Protein AF-E3KC42-F1 (afdb_monomer_lite)

Radius of gyration: 32.12 Å; chains: 1; bounding box: 74×84×85 Å

Organism: Puccinia graminis f. sp. tritici (strain CRL 75-36-700-3 / race SCCL) (NCBI:txid418459)

Foldseek 3Di:
DVVVVVVVVVVVVVVVVVVLLVVLCVVVVVVVPDPCCVVVVQDPVNSVVSSVVSSVVSCVVPVPPDPDDDDDDDDDDDDDDDDDDDDPPPPPPPPPPPPPPDQLVQQVVVCVQVLDCVQWDFDDDDPQWTWIAGNVQRQKIKIKHKDDFVQLFDPLLLLCLVVVDDLQVFQPQWPDKDDPDPQWIKTWGPADPPFHIWIFIKHKDKAKEDARPPPDPDPPDPPADGKTKMKIKMFGDDDPVDDGQFGFGIWTWIWTAPGPNDMIMIMTMDGPVRRPDDDPVVVCCCRRPRVVVSVVRSSVNSSPDDDDDDDPDDDDPPDDPPSHHHHSDDPVPPPDPDDDDDPPPVVVVVVVVVVVVVVVVVVVVVVVVVPPDDDDDDDDDDDDDDDDDDDPPPVVVVVVVVVVVVVVVVVVVVVVVVVD

pLDDT: mean 75.53, std 21.71, range [31.75, 98.38]

Sequence (420 aa):
MANNELVQHRQTSNRHLLFLLSLSLLPIYTFTRSRWIPRLGLDQIHLVLLQLIFTYFFSQRFSSKSASRSTNALEEDNILVEGEEEVEGKKKKKKIDTSECTTVGIAKSLRELVDRPSDWTNVFPTPGIEILRHRTISSLYAVRTEFEEDHSLTMEQLIRCIRESKQWEWDRMCECGEDLGDGVTWVRLKGFWPIKPKELVMRSCMFRLPGPDNGSRSVEDPSSKPPIRILAASSSTTHPLKKSTLEIKFAGYLIEQLSSSSGLRVTQIVDLSGFGALPTFVIKAIVCKFVPSSLRKLVGLAQRLPPLPPPTSPITEGSGPSWMPPLLMNESKIGGPSVGSKPSTESQRLKLEIDQLKKIINDLQNQKDKNKSPFLVRPAWIDKFNHLSLASVVGTSMAICLSFAIKKRLANRREKVRWM

Structure (mmCIF, N/CA/C/O backbone):
data_AF-E3KC42-F1
#
_entry.id   AF-E3KC42-F1
#
loop_
_atom_site.group_PDB
_atom_site.id
_atom_site.type_symbol
_atom_site.label_atom_id
_atom_site.label_alt_id
_atom_site.label_comp_id
_atom_site.label_asym_id
_atom_site.label_entity_id
_atom_site.label_seq_id
_atom_site.pdbx_PDB_ins_code
_atom_site.Cartn_x
_atom_site.Cartn_y
_atom_site.Cartn_z
_atom_site.occupancy
_atom_site.B_iso_or_equiv
_atom_site.auth_seq_id
_atom_site.auth_comp_id
_atom_site.auth_asym_id
_atom_site.auth_atom_id
_atom_site.pdbx_PDB_model_num
ATOM 1 N N . MET A 1 1 ? 39.813 -24.368 -47.435 1.00 54.53 1 MET A N 1
ATOM 2 C CA . MET A 1 1 ? 39.671 -23.668 -46.135 1.00 54.53 1 MET A CA 1
ATOM 3 C C . MET A 1 1 ? 38.243 -23.686 -45.568 1.00 54.53 1 MET A C 1
ATOM 5 O O . MET A 1 1 ? 38.122 -23.641 -44.355 1.00 54.53 1 MET A O 1
ATOM 9 N N . ALA A 1 2 ? 37.184 -23.878 -46.371 1.00 52.09 2 ALA A N 1
ATOM 10 C CA . ALA A 1 2 ? 35.789 -23.931 -45.894 1.00 52.09 2 ALA A CA 1
ATOM 11 C C . ALA A 1 2 ? 35.420 -25.132 -44.980 1.00 52.09 2 ALA A C 1
ATOM 13 O O . ALA A 1 2 ? 34.501 -25.034 -44.174 1.00 52.09 2 ALA A O 1
ATOM 14 N N . ASN A 1 3 ? 36.153 -26.253 -45.033 1.00 49.47 3 ASN A N 1
ATOM 15 C CA . ASN A 1 3 ? 35.838 -27.434 -44.207 1.00 49.47 3 ASN A CA 1
ATOM 16 C C . ASN A 1 3 ? 36.257 -27.309 -42.729 1.00 49.47 3 ASN A C 1
ATOM 18 O O . ASN A 1 3 ? 35.750 -28.057 -41.897 1.00 49.47 3 ASN A O 1
ATOM 22 N N . ASN A 1 4 ? 37.138 -26.364 -42.376 1.00 52.66 4 ASN A N 1
ATOM 23 C CA . ASN A 1 4 ? 37.584 -26.200 -40.986 1.00 52.66 4 ASN A CA 1
ATOM 24 C C . ASN A 1 4 ? 36.593 -25.391 -40.132 1.00 52.66 4 ASN A C 1
ATOM 26 O O . ASN A 1 4 ? 36.476 -25.645 -38.932 1.00 52.66 4 ASN A O 1
ATOM 30 N N . GLU A 1 5 ? 35.822 -24.481 -40.734 1.00 52.78 5 GLU A N 1
ATOM 31 C CA . GLU A 1 5 ? 34.826 -23.675 -40.011 1.00 52.78 5 GLU A CA 1
ATOM 32 C C . GLU A 1 5 ? 33.604 -24.507 -39.590 1.00 52.78 5 GLU A C 1
ATOM 34 O O . GLU A 1 5 ? 33.070 -24.349 -38.489 1.00 52.78 5 GLU A O 1
ATOM 39 N N . LEU A 1 6 ? 33.215 -25.482 -40.418 1.00 54.97 6 LEU A N 1
ATOM 40 C CA . LEU A 1 6 ? 32.070 -26.356 -40.150 1.00 54.97 6 LEU A CA 1
ATOM 41 C C . LEU A 1 6 ? 32.345 -27.337 -38.993 1.00 54.97 6 LEU A C 1
ATOM 43 O O . LEU A 1 6 ? 31.444 -27.676 -38.220 1.00 54.97 6 LEU A O 1
ATOM 47 N N . VAL A 1 7 ? 33.610 -27.737 -38.808 1.00 59.22 7 VAL A N 1
ATOM 48 C CA . VAL A 1 7 ? 34.046 -28.563 -37.669 1.00 59.22 7 VAL A CA 1
ATOM 49 C C . VAL A 1 7 ? 34.107 -27.740 -36.377 1.00 59.22 7 VAL A C 1
ATOM 51 O O . VAL A 1 7 ? 33.662 -28.217 -35.328 1.00 59.22 7 VAL A O 1
ATOM 54 N N . GLN A 1 8 ? 34.572 -26.487 -36.440 1.00 56.88 8 GLN A N 1
ATOM 55 C CA . GLN A 1 8 ? 34.608 -25.599 -35.272 1.00 56.88 8 GLN A CA 1
ATOM 56 C C . GLN A 1 8 ? 33.206 -25.273 -34.735 1.00 56.88 8 GLN A C 1
ATOM 58 O O . GLN A 1 8 ? 33.004 -25.289 -33.518 1.00 56.88 8 GLN A O 1
ATOM 63 N N . HIS A 1 9 ? 32.214 -25.067 -35.607 1.00 57.16 9 HIS A N 1
ATOM 64 C CA . HIS A 1 9 ? 30.846 -24.760 -35.174 1.00 57.16 9 HIS A CA 1
ATOM 65 C C . HIS A 1 9 ? 30.129 -25.960 -34.517 1.00 57.16 9 HIS A C 1
ATOM 67 O O . HIS A 1 9 ? 29.316 -25.789 -33.604 1.00 57.16 9 HIS A O 1
ATOM 73 N N . ARG A 1 10 ? 30.436 -27.204 -34.919 1.00 58.72 10 ARG A N 1
ATOM 74 C CA . ARG A 1 10 ? 29.903 -28.403 -34.237 1.00 58.72 10 ARG A CA 1
ATOM 75 C C . ARG A 1 10 ? 30.524 -28.613 -32.855 1.00 58.72 10 ARG A C 1
ATOM 77 O O . ARG A 1 10 ? 29.827 -29.022 -31.925 1.00 58.72 10 ARG A O 1
ATOM 84 N N . GLN A 1 11 ? 31.811 -28.305 -32.688 1.00 63.59 11 GLN A N 1
ATOM 85 C CA . GLN A 1 11 ? 32.493 -28.471 -31.400 1.00 63.59 11 GLN A CA 1
ATOM 86 C C . GLN A 1 11 ? 31.984 -27.513 -30.313 1.00 63.59 11 GLN A C 1
ATOM 88 O O . GLN A 1 11 ? 31.909 -27.906 -29.147 1.00 63.59 11 GLN A O 1
ATOM 93 N N . THR A 1 12 ? 31.605 -26.280 -30.657 1.00 67.69 12 THR A N 1
ATOM 94 C CA . THR A 1 12 ? 31.075 -25.308 -29.683 1.00 67.69 12 THR A CA 1
ATOM 95 C C . THR A 1 12 ? 29.662 -25.667 -29.218 1.00 67.69 12 THR A C 1
ATOM 97 O O . THR A 1 12 ? 29.374 -25.580 -28.024 1.00 67.69 12 THR A O 1
ATOM 100 N N . SER A 1 13 ? 28.810 -26.163 -30.121 1.00 71.31 13 SER A N 1
ATOM 101 C CA . SER A 1 13 ? 27.441 -26.593 -29.798 1.00 71.31 13 SER A CA 1
ATOM 102 C C . SER A 1 13 ? 27.414 -27.752 -28.787 1.00 71.31 13 SER A C 1
ATOM 104 O O . SER A 1 13 ? 26.717 -27.682 -27.771 1.00 71.31 13 SER A O 1
ATOM 106 N N . ASN A 1 14 ? 28.271 -28.761 -28.979 1.00 73.69 14 ASN A N 1
ATOM 107 C CA . ASN A 1 14 ? 28.354 -29.912 -28.072 1.00 73.69 14 ASN A CA 1
ATOM 108 C C . ASN A 1 14 ? 28.851 -29.529 -26.667 1.00 73.69 14 ASN A C 1
ATOM 110 O O . ASN A 1 14 ? 28.378 -30.077 -25.671 1.00 73.69 14 ASN A O 1
ATOM 114 N N . ARG A 1 15 ? 29.769 -28.558 -26.558 1.00 77.88 15 ARG A N 1
ATOM 115 C CA . ARG A 1 15 ? 30.265 -28.065 -25.260 1.00 77.88 15 ARG A CA 1
ATOM 116 C C . ARG A 1 15 ? 29.184 -27.329 -24.473 1.00 77.88 15 ARG A C 1
ATOM 118 O O . ARG A 1 15 ? 29.081 -27.525 -23.264 1.00 77.88 15 ARG A O 1
ATOM 125 N N . HIS A 1 16 ? 28.359 -26.527 -25.145 1.00 78.56 16 HIS A N 1
ATOM 126 C CA . HIS A 1 16 ? 27.231 -25.855 -24.501 1.00 78.56 16 HIS A CA 1
ATOM 127 C C . HIS A 1 16 ? 26.175 -26.847 -24.015 1.00 78.56 16 HIS A C 1
ATOM 129 O O . HIS A 1 16 ? 25.693 -26.711 -22.893 1.00 78.56 16 HIS A O 1
ATOM 135 N N . LEU A 1 17 ? 25.869 -27.877 -24.807 1.00 79.25 17 LEU A N 1
ATOM 136 C CA . LEU A 1 17 ? 24.913 -28.909 -24.412 1.00 79.25 17 LEU A CA 1
ATOM 137 C C . LEU A 1 17 ? 25.409 -29.708 -23.199 1.00 79.25 17 LEU A C 1
ATOM 139 O O . LEU A 1 17 ? 24.669 -29.861 -22.231 1.00 79.25 17 LEU A O 1
ATOM 143 N N . LEU A 1 18 ? 26.677 -30.135 -23.194 1.00 80.88 18 LEU A N 1
ATOM 144 C CA . LEU A 1 18 ? 27.281 -30.836 -22.053 1.00 80.88 18 LEU A CA 1
ATOM 145 C C . LEU A 1 18 ? 27.342 -29.966 -20.789 1.00 80.88 18 LEU A C 1
ATOM 147 O O . LEU A 1 18 ? 27.139 -30.469 -19.685 1.00 80.88 18 LEU A O 1
ATOM 151 N N . PHE A 1 19 ? 27.586 -28.663 -20.937 1.00 83.06 19 PHE A N 1
ATOM 152 C CA . PHE A 1 19 ? 27.577 -27.715 -19.823 1.00 83.06 19 PHE A CA 1
ATOM 153 C C . PHE A 1 19 ? 26.171 -27.499 -19.245 1.00 83.06 19 PHE A C 1
ATOM 155 O O . PHE A 1 19 ? 25.999 -27.458 -18.030 1.00 83.06 19 PHE A O 1
ATOM 162 N N . LEU A 1 20 ? 25.146 -27.400 -20.095 1.00 79.44 20 LEU A N 1
ATOM 163 C CA . LEU A 1 20 ? 23.755 -27.304 -19.645 1.00 79.44 20 LEU A CA 1
ATOM 164 C C . LEU A 1 20 ? 23.299 -28.598 -18.963 1.00 79.44 20 LEU A C 1
ATOM 166 O O . LEU A 1 20 ? 22.638 -28.547 -17.924 1.00 79.44 20 LEU A O 1
ATOM 170 N N . LEU A 1 21 ? 23.710 -29.748 -19.503 1.00 80.56 21 LEU A N 1
ATOM 171 C CA . LEU A 1 21 ? 23.429 -31.052 -18.917 1.00 80.56 21 LEU A CA 1
ATOM 172 C C . LEU A 1 21 ? 24.079 -31.180 -17.532 1.00 80.56 21 LEU A C 1
ATOM 174 O O . LEU A 1 21 ? 23.406 -31.555 -16.574 1.00 80.56 21 LEU A O 1
ATOM 178 N N . SER A 1 22 ? 25.349 -30.791 -17.381 1.00 82.25 22 SER A N 1
ATOM 179 C CA . SER A 1 22 ? 26.036 -30.847 -16.085 1.00 82.25 22 SER A CA 1
ATOM 180 C C . SER A 1 22 ? 25.446 -29.874 -15.059 1.00 82.25 22 SER A C 1
ATOM 182 O O . SER A 1 22 ? 25.292 -30.242 -13.893 1.00 82.25 22 SER A O 1
ATOM 184 N N . LEU A 1 23 ? 25.013 -28.678 -15.480 1.00 82.06 23 LEU A N 1
ATOM 185 C CA . LEU A 1 23 ? 24.302 -27.744 -14.600 1.00 82.06 23 LEU A CA 1
ATOM 186 C C . LEU A 1 23 ? 22.952 -28.297 -14.128 1.00 82.06 23 LEU A C 1
ATOM 188 O O . LEU A 1 23 ? 22.577 -28.086 -12.975 1.00 82.06 23 LEU A O 1
ATOM 192 N N . SER A 1 24 ? 22.233 -29.015 -14.996 1.00 81.88 24 SER A N 1
ATOM 193 C CA . SER A 1 24 ? 20.934 -29.616 -14.662 1.00 81.88 24 SER A CA 1
ATOM 194 C C . SER A 1 24 ? 21.036 -30.767 -13.651 1.00 81.88 24 SER A C 1
ATOM 196 O O . SER A 1 24 ? 20.085 -31.022 -12.914 1.00 81.88 24 SER A O 1
ATOM 198 N N . LEU A 1 25 ? 22.200 -31.424 -13.566 1.00 81.94 25 LEU A N 1
ATOM 199 C CA . LEU A 1 25 ? 22.469 -32.517 -12.627 1.00 81.94 25 LEU A CA 1
ATOM 200 C C . LEU A 1 25 ? 22.878 -32.022 -11.231 1.00 81.94 25 LEU A C 1
ATOM 202 O O . LEU A 1 25 ? 22.759 -32.768 -10.258 1.00 81.94 25 LEU A O 1
ATOM 206 N N . LEU A 1 26 ? 23.325 -30.767 -11.100 1.00 82.88 26 LEU A N 1
ATOM 207 C CA . LEU A 1 26 ? 23.787 -30.200 -9.829 1.00 82.88 26 LEU A CA 1
ATOM 208 C C . LEU A 1 26 ? 22.699 -30.215 -8.732 1.00 82.88 26 LEU A C 1
ATOM 210 O O . LEU A 1 26 ? 22.994 -30.685 -7.631 1.00 82.88 26 LEU A O 1
ATOM 214 N N . PRO A 1 27 ? 21.443 -29.785 -8.984 1.00 75.81 27 PRO A N 1
ATOM 215 C CA . PRO A 1 27 ? 20.382 -29.845 -7.982 1.00 75.81 27 PRO A CA 1
ATOM 216 C C . PRO A 1 27 ? 20.104 -31.284 -7.548 1.00 75.81 27 PRO A C 1
ATOM 218 O O . PRO A 1 27 ? 20.005 -31.558 -6.356 1.00 75.81 27 PRO A O 1
ATOM 221 N N . ILE A 1 28 ? 20.067 -32.222 -8.493 1.00 78.25 28 ILE A N 1
ATOM 222 C CA . ILE A 1 28 ? 19.804 -33.639 -8.217 1.00 78.25 28 ILE A CA 1
ATOM 223 C C . ILE A 1 28 ? 20.905 -34.211 -7.343 1.00 78.25 28 ILE A C 1
ATOM 225 O O . ILE A 1 28 ? 20.598 -34.816 -6.327 1.00 78.25 28 ILE A O 1
ATOM 229 N N . TYR A 1 29 ? 22.172 -33.949 -7.671 1.00 82.19 29 TYR A N 1
ATOM 230 C CA . TYR A 1 29 ? 23.306 -34.359 -6.848 1.00 82.19 29 TYR A CA 1
ATOM 231 C C . TYR A 1 29 ? 23.233 -33.769 -5.432 1.00 82.19 29 TYR A C 1
ATOM 233 O O . TYR A 1 29 ? 23.510 -34.454 -4.445 1.00 82.19 29 TYR A O 1
ATOM 241 N N . THR A 1 30 ? 22.817 -32.503 -5.301 1.00 79.75 30 THR A N 1
ATOM 242 C CA . THR A 1 30 ? 22.626 -31.897 -3.977 1.00 79.75 30 THR A CA 1
ATOM 243 C C . THR A 1 30 ? 21.464 -32.520 -3.211 1.00 79.75 30 THR A C 1
ATOM 245 O O . THR A 1 30 ? 21.584 -32.682 -2.001 1.00 79.75 30 THR A O 1
ATOM 248 N N . PHE A 1 31 ? 20.380 -32.919 -3.882 1.00 76.94 31 PHE A N 1
ATOM 249 C CA . PHE A 1 31 ? 19.245 -33.582 -3.247 1.00 76.94 31 PHE A CA 1
ATOM 250 C C . PHE A 1 31 ? 19.567 -35.031 -2.882 1.00 76.94 31 PHE A C 1
ATOM 252 O O . PHE A 1 31 ? 19.321 -35.410 -1.742 1.00 76.94 31 PHE A O 1
ATOM 259 N N . THR A 1 32 ? 20.175 -35.821 -3.771 1.00 77.25 32 THR A N 1
ATOM 260 C CA . THR A 1 32 ? 20.513 -37.239 -3.529 1.00 77.25 32 THR A CA 1
ATOM 261 C C . THR A 1 32 ? 21.513 -37.419 -2.397 1.00 77.25 32 THR A C 1
ATOM 263 O O . THR A 1 32 ? 21.423 -38.379 -1.636 1.00 77.25 32 THR A O 1
ATOM 266 N N . ARG A 1 33 ? 22.427 -36.461 -2.215 1.00 79.69 33 ARG A N 1
ATOM 267 C CA . ARG A 1 33 ? 23.365 -36.452 -1.085 1.00 79.69 33 ARG A CA 1
ATOM 268 C C . ARG A 1 33 ? 22.742 -35.934 0.218 1.00 79.69 33 ARG A C 1
ATOM 270 O O . ARG A 1 33 ? 23.302 -36.113 1.300 1.00 79.69 33 ARG A O 1
ATOM 277 N N . SER A 1 34 ? 21.596 -35.272 0.130 1.00 73.75 34 SER A N 1
ATOM 278 C CA . SER A 1 34 ? 20.909 -34.674 1.263 1.00 73.75 34 SER A CA 1
ATOM 279 C C . SER A 1 34 ? 20.032 -35.719 1.955 1.00 73.75 34 SER A C 1
ATOM 281 O O . SER A 1 34 ? 19.127 -36.287 1.349 1.00 73.75 34 SER A O 1
ATOM 283 N N . ARG A 1 35 ? 20.220 -35.923 3.269 1.00 78.38 35 ARG A N 1
ATOM 284 C CA . ARG A 1 35 ? 19.380 -36.806 4.121 1.00 78.38 35 ARG A CA 1
ATOM 285 C C . ARG A 1 35 ? 17.891 -36.403 4.190 1.00 78.38 35 ARG A C 1
ATOM 287 O O . ARG A 1 35 ? 17.135 -36.941 4.993 1.00 78.38 35 ARG A O 1
ATOM 294 N N . TRP A 1 36 ? 17.472 -35.427 3.393 1.00 67.06 36 TRP A N 1
ATOM 295 C CA . TRP A 1 36 ? 16.146 -34.826 3.402 1.00 67.06 36 TRP A CA 1
ATOM 296 C C . TRP A 1 36 ? 15.176 -35.492 2.424 1.00 67.06 36 TRP A C 1
ATOM 298 O O . TRP A 1 36 ? 13.974 -35.337 2.609 1.00 67.06 36 TRP A O 1
ATOM 308 N N . ILE A 1 37 ? 15.657 -36.265 1.441 1.00 68.50 37 ILE A N 1
ATOM 309 C CA . ILE A 1 37 ? 14.785 -36.950 0.469 1.00 68.50 37 ILE A CA 1
ATOM 310 C C . ILE A 1 37 ? 13.727 -37.835 1.146 1.00 68.50 37 ILE A C 1
ATOM 312 O O . ILE A 1 37 ? 12.548 -37.648 0.842 1.00 68.50 37 ILE A O 1
ATOM 316 N N . PRO A 1 38 ? 14.072 -38.716 2.113 1.00 66.44 38 PRO A N 1
ATOM 317 C CA . PRO A 1 38 ? 13.069 -39.576 2.742 1.00 66.44 38 PRO A CA 1
ATOM 318 C C . PRO A 1 38 ? 12.040 -38.779 3.550 1.00 66.44 38 PRO A C 1
ATOM 320 O O . PRO A 1 38 ? 10.897 -39.194 3.683 1.00 66.44 38 PRO A O 1
ATOM 323 N N . ARG A 1 39 ? 12.429 -37.605 4.073 1.00 78.25 39 ARG A N 1
ATOM 324 C CA . ARG A 1 39 ? 11.541 -36.731 4.857 1.00 78.25 39 ARG A CA 1
ATOM 325 C C . ARG A 1 39 ? 10.550 -35.953 3.997 1.00 78.25 39 ARG A C 1
ATOM 327 O O . ARG A 1 39 ? 9.547 -35.488 4.520 1.00 78.25 39 ARG A O 1
ATOM 334 N N . LEU A 1 40 ? 10.850 -35.779 2.713 1.00 77.69 40 LEU A N 1
ATOM 335 C CA . LEU A 1 40 ? 10.012 -35.038 1.773 1.00 77.69 40 LEU A CA 1
ATOM 336 C C . LEU A 1 40 ? 9.099 -35.951 0.945 1.00 77.69 40 LEU A C 1
ATOM 338 O O . LEU A 1 40 ? 8.312 -35.436 0.160 1.00 77.69 40 LEU A O 1
ATOM 342 N N . GLY A 1 41 ? 9.201 -37.280 1.097 1.00 85.94 41 GLY A N 1
ATOM 343 C CA . GLY A 1 41 ? 8.403 -38.237 0.321 1.00 85.94 41 GLY A CA 1
ATOM 344 C C . GLY A 1 41 ? 8.662 -38.167 -1.189 1.00 85.94 41 GLY A C 1
ATOM 345 O O . GLY A 1 41 ? 7.807 -38.549 -1.981 1.00 85.94 41 GLY A O 1
ATOM 346 N N . LEU A 1 42 ? 9.820 -37.639 -1.600 1.00 83.38 42 LEU A N 1
ATOM 347 C CA . LEU A 1 42 ? 10.166 -37.479 -3.010 1.00 83.38 42 LEU A CA 1
ATOM 348 C C . LEU A 1 42 ? 10.666 -38.810 -3.570 1.00 83.38 42 LEU A C 1
ATOM 350 O O . LEU A 1 42 ? 11.806 -39.205 -3.328 1.00 83.38 42 LEU A O 1
ATOM 354 N N . ASP A 1 43 ? 9.804 -39.480 -4.327 1.00 85.88 43 ASP A N 1
ATOM 355 C CA . ASP A 1 43 ? 10.164 -40.679 -5.085 1.00 85.88 43 ASP A CA 1
ATOM 356 C C . ASP A 1 43 ? 11.037 -40.350 -6.320 1.00 85.88 43 ASP A C 1
ATOM 358 O O . ASP A 1 43 ? 11.118 -39.193 -6.747 1.00 85.88 43 ASP A O 1
ATOM 362 N N . GLN A 1 44 ? 11.673 -41.355 -6.931 1.00 79.56 44 GLN A N 1
ATOM 363 C CA . GLN A 1 44 ? 12.556 -41.209 -8.098 1.00 79.56 44 GLN A CA 1
ATOM 364 C C . GLN A 1 44 ? 11.892 -40.459 -9.261 1.00 79.56 44 GLN A C 1
ATOM 366 O O . GLN A 1 44 ? 12.542 -39.645 -9.919 1.00 79.56 44 GLN A O 1
ATOM 371 N N . ILE A 1 45 ? 10.585 -40.650 -9.463 1.00 82.38 45 ILE A N 1
ATOM 372 C CA . ILE A 1 45 ? 9.800 -39.941 -10.486 1.00 82.38 45 ILE A CA 1
ATOM 373 C C . ILE A 1 45 ? 9.840 -38.423 -10.263 1.00 82.38 45 ILE A C 1
ATOM 375 O O . ILE A 1 45 ? 9.994 -37.654 -11.213 1.00 82.38 45 ILE A O 1
ATOM 379 N N . HIS A 1 46 ? 9.773 -37.972 -9.008 1.00 82.00 46 HIS A N 1
ATOM 380 C CA . HIS A 1 46 ? 9.824 -36.549 -8.681 1.00 82.00 46 HIS A CA 1
ATOM 381 C C . HIS A 1 46 ? 11.198 -35.952 -8.977 1.00 82.00 46 HIS A C 1
ATOM 383 O O . HIS A 1 46 ? 11.278 -34.814 -9.430 1.00 82.00 46 HIS A O 1
ATOM 389 N N . LEU A 1 47 ? 12.276 -36.711 -8.760 1.00 81.06 47 LEU A N 1
ATOM 390 C CA . LEU A 1 47 ? 13.636 -36.266 -9.071 1.00 81.06 47 LEU A CA 1
ATOM 391 C C . LEU A 1 47 ? 13.849 -36.119 -10.583 1.00 81.06 47 LEU A C 1
ATOM 393 O O . LEU A 1 47 ? 14.424 -35.120 -11.017 1.00 81.06 47 LEU A O 1
ATOM 397 N N . VAL A 1 48 ? 13.325 -37.056 -11.380 1.00 79.88 48 VAL A N 1
ATOM 398 C CA . VAL A 1 48 ? 13.346 -36.975 -12.851 1.00 79.88 48 VAL A CA 1
ATOM 399 C C . VAL A 1 48 ? 12.508 -35.794 -13.344 1.00 79.88 48 VAL A C 1
ATOM 401 O O . VAL A 1 48 ? 12.950 -35.035 -14.206 1.00 79.88 48 VAL A O 1
ATOM 404 N N . LEU A 1 49 ? 11.329 -35.563 -12.761 1.00 81.69 49 LEU A N 1
ATOM 405 C CA . LEU A 1 49 ? 10.500 -34.409 -13.108 1.00 81.69 49 LEU A CA 1
ATOM 406 C C . LEU A 1 49 ? 11.205 -33.087 -12.767 1.00 81.69 49 LEU A C 1
ATOM 408 O O . LEU A 1 49 ? 11.223 -32.162 -13.579 1.00 81.69 49 LEU A O 1
ATOM 412 N N . LEU A 1 50 ? 11.845 -33.010 -11.596 1.00 80.06 50 LEU A N 1
ATOM 413 C CA . LEU A 1 50 ? 12.630 -31.849 -11.181 1.00 80.06 50 LEU A CA 1
ATOM 414 C C . LEU A 1 50 ? 13.789 -31.590 -12.159 1.00 80.06 50 LEU A C 1
ATOM 416 O O . LEU A 1 50 ? 14.030 -30.444 -12.539 1.00 80.06 50 LEU A O 1
ATOM 420 N N . GLN A 1 51 ? 14.470 -32.650 -12.608 1.00 82.88 51 GLN A N 1
ATOM 421 C CA . GLN A 1 51 ? 15.526 -32.584 -13.620 1.00 82.88 51 GLN A CA 1
ATOM 422 C C . GLN A 1 51 ? 15.021 -32.007 -14.941 1.00 82.88 51 GLN A C 1
ATOM 424 O O . GLN A 1 51 ? 15.652 -31.106 -15.496 1.00 82.88 51 GLN A O 1
ATOM 429 N N . LEU A 1 52 ? 13.888 -32.504 -15.441 1.00 79.31 52 LEU A N 1
ATOM 430 C CA . LEU A 1 52 ? 13.287 -32.036 -16.690 1.00 79.31 52 LEU A CA 1
ATOM 431 C C . LEU A 1 52 ? 12.892 -30.560 -16.593 1.00 79.31 52 LEU A C 1
ATOM 433 O O . LEU A 1 52 ? 13.196 -29.784 -17.499 1.00 79.31 52 LEU A O 1
ATOM 437 N N . ILE A 1 53 ? 12.309 -30.149 -15.463 1.00 81.19 53 ILE A N 1
ATOM 438 C CA . ILE A 1 53 ? 11.953 -28.752 -15.192 1.00 81.19 53 ILE A CA 1
ATOM 439 C C . ILE A 1 53 ? 13.202 -27.863 -15.207 1.00 81.19 53 ILE A C 1
ATOM 441 O O . ILE A 1 53 ? 13.229 -26.856 -15.914 1.00 81.19 53 ILE A O 1
ATOM 445 N N . PHE A 1 54 ? 14.261 -28.226 -14.476 1.00 78.56 54 PHE A N 1
ATOM 446 C CA . PHE A 1 54 ? 15.496 -27.435 -14.461 1.00 78.56 54 PHE A CA 1
ATOM 447 C C . PHE A 1 54 ? 16.167 -27.386 -15.836 1.00 78.56 54 PHE A C 1
ATOM 449 O O . PHE A 1 54 ? 16.589 -26.313 -16.264 1.00 78.56 54 PHE A O 1
ATOM 456 N N . THR A 1 55 ? 16.210 -28.507 -16.555 1.00 76.88 55 THR A N 1
ATOM 457 C CA . THR A 1 55 ? 16.760 -28.582 -17.917 1.00 76.88 55 THR A CA 1
ATOM 458 C C . THR A 1 55 ? 16.003 -27.657 -18.869 1.00 76.88 55 THR A C 1
ATOM 460 O O . THR A 1 55 ? 16.629 -26.902 -19.611 1.00 76.88 55 THR A O 1
ATOM 463 N N . TYR A 1 56 ? 14.670 -27.639 -18.794 1.00 80.00 56 TYR A N 1
ATOM 464 C CA . TYR A 1 56 ? 13.821 -26.735 -19.571 1.00 80.00 56 TYR A CA 1
ATOM 465 C C . TYR A 1 56 ? 14.050 -25.257 -19.214 1.00 80.00 56 TYR A C 1
ATOM 467 O O . TYR A 1 56 ? 14.188 -24.405 -20.091 1.00 80.00 56 TYR A O 1
ATOM 475 N N . PHE A 1 57 ? 14.150 -24.923 -17.924 1.00 77.56 57 PHE A N 1
ATOM 476 C CA . PHE A 1 57 ? 14.440 -23.549 -17.504 1.00 77.56 57 PHE A CA 1
ATOM 477 C C . PHE A 1 57 ? 15.819 -23.072 -17.971 1.00 77.56 57 PHE A C 1
ATOM 479 O O . PHE A 1 57 ? 15.968 -21.917 -18.384 1.00 77.56 57 PHE A O 1
ATOM 486 N N . PHE A 1 58 ? 16.830 -23.941 -17.921 1.00 75.19 58 PHE A N 1
ATOM 487 C CA . PHE A 1 58 ? 18.161 -23.608 -18.414 1.00 75.19 58 PHE A CA 1
ATOM 488 C C . PHE A 1 58 ? 18.186 -23.501 -19.942 1.00 75.19 58 PHE A C 1
ATOM 490 O O . PHE A 1 58 ? 18.772 -22.548 -20.454 1.00 75.19 58 PHE A O 1
ATOM 497 N N . SER A 1 59 ? 17.491 -24.371 -20.680 1.00 74.44 59 SER A N 1
ATOM 498 C CA . SER A 1 59 ? 17.426 -24.263 -22.142 1.00 74.44 59 SER A CA 1
ATOM 499 C C . SER A 1 59 ? 16.778 -22.945 -22.586 1.00 74.44 59 SER A C 1
ATOM 501 O O . SER A 1 59 ? 17.352 -22.235 -23.407 1.00 74.44 59 SER A O 1
ATOM 503 N N . GLN A 1 60 ? 15.674 -22.527 -21.960 1.00 74.38 60 GLN A N 1
ATOM 504 C CA . GLN A 1 60 ? 15.005 -21.252 -22.263 1.00 74.38 60 GLN A CA 1
ATOM 505 C C . GLN A 1 60 ? 15.893 -20.028 -21.991 1.00 74.38 60 GLN A C 1
ATOM 507 O O . GLN A 1 60 ? 15.944 -19.077 -22.778 1.00 74.38 60 GLN A O 1
ATOM 512 N N . ARG A 1 61 ? 16.631 -20.045 -20.875 1.00 73.88 61 ARG A N 1
ATOM 513 C CA . ARG A 1 61 ? 17.470 -18.912 -20.461 1.00 73.88 61 ARG A CA 1
ATOM 514 C C . ARG A 1 61 ? 18.715 -18.736 -21.331 1.00 73.88 61 ARG A C 1
ATOM 516 O O . ARG A 1 61 ? 19.200 -17.613 -21.453 1.00 73.88 61 ARG A O 1
ATOM 523 N N . PHE A 1 62 ? 19.232 -19.819 -21.906 1.00 64.94 62 PHE A N 1
ATOM 524 C CA . PHE A 1 62 ? 20.449 -19.793 -22.721 1.00 64.94 62 PHE A CA 1
ATOM 525 C C . PHE A 1 62 ? 20.185 -19.872 -24.235 1.00 64.94 62 PHE A C 1
ATOM 527 O O . PHE A 1 62 ? 21.089 -19.572 -25.008 1.00 64.94 62 PHE A O 1
ATOM 534 N N . SER A 1 63 ? 18.958 -20.184 -24.671 1.00 54.81 63 SER A N 1
ATOM 535 C CA . SER A 1 63 ? 18.594 -20.259 -26.096 1.00 54.81 63 SER A CA 1
ATOM 536 C C . SER A 1 63 ? 18.301 -18.900 -26.752 1.00 54.81 63 SER A C 1
ATOM 538 O O . SER A 1 63 ? 18.221 -18.814 -27.974 1.00 54.81 63 SER A O 1
ATOM 540 N N . SER A 1 64 ? 18.144 -17.817 -25.992 1.00 41.19 64 SER A N 1
ATOM 541 C CA . SER A 1 64 ? 17.586 -16.548 -26.493 1.00 41.19 64 SER A CA 1
ATOM 542 C C . SER A 1 64 ? 18.608 -15.565 -27.102 1.00 41.19 64 SER A C 1
ATOM 544 O O . SER A 1 64 ? 18.403 -14.355 -27.042 1.00 41.19 64 SER A O 1
ATOM 546 N N . LYS A 1 65 ? 19.718 -16.034 -27.698 1.00 46.66 65 LYS A N 1
ATOM 547 C CA . LYS A 1 65 ? 20.767 -15.117 -28.203 1.00 46.66 65 LYS A CA 1
ATOM 548 C C . LYS A 1 65 ? 21.362 -15.368 -29.594 1.00 46.66 65 LYS A C 1
ATOM 550 O O . LYS A 1 65 ? 22.375 -14.749 -29.902 1.00 46.66 65 LYS A O 1
ATOM 555 N N . SER A 1 66 ? 20.744 -16.175 -30.459 1.00 43.59 66 SER A N 1
ATOM 556 C CA . SER A 1 66 ? 21.269 -16.410 -31.823 1.00 43.59 66 SER A CA 1
ATOM 557 C C . SER A 1 66 ? 20.392 -15.939 -32.992 1.00 43.59 66 SER A C 1
ATOM 559 O O . SER A 1 66 ? 20.770 -16.176 -34.132 1.00 43.59 66 SER A O 1
ATOM 561 N N . ALA A 1 67 ? 19.280 -15.227 -32.774 1.00 44.22 67 ALA A N 1
ATOM 562 C CA . ALA A 1 67 ? 18.410 -14.788 -33.873 1.00 44.22 67 ALA A CA 1
ATOM 563 C C . ALA A 1 67 ? 18.056 -13.293 -33.798 1.00 44.22 67 ALA A C 1
ATOM 565 O O . ALA A 1 67 ? 16.940 -12.933 -33.446 1.00 44.22 67 ALA A O 1
ATOM 566 N N . SER A 1 68 ? 19.015 -12.420 -34.122 1.00 42.31 68 SER A N 1
ATOM 567 C CA . SER A 1 68 ? 18.729 -11.072 -34.652 1.00 42.31 68 SER A CA 1
ATOM 568 C C . SER A 1 68 ? 19.995 -10.394 -35.185 1.00 42.31 68 SER A C 1
ATOM 570 O O . SER A 1 68 ? 20.476 -9.402 -34.638 1.00 42.31 68 SER A O 1
ATOM 572 N N . ARG A 1 69 ? 20.565 -10.921 -36.277 1.00 37.56 69 ARG A N 1
ATOM 573 C CA . ARG A 1 69 ? 21.521 -10.148 -37.083 1.00 37.56 69 ARG A CA 1
ATOM 574 C C . ARG A 1 69 ? 21.622 -10.658 -38.519 1.00 37.56 69 ARG A C 1
ATOM 576 O O . ARG A 1 69 ? 22.537 -11.402 -38.823 1.00 37.56 69 ARG A O 1
ATOM 583 N N . SER A 1 70 ? 20.705 -10.223 -39.379 1.00 37.12 70 SER A N 1
ATOM 584 C CA . SER A 1 70 ? 21.003 -9.695 -40.722 1.00 37.12 70 SER A CA 1
ATOM 585 C C . SER A 1 70 ? 19.718 -9.643 -41.537 1.00 37.12 70 SER A C 1
ATOM 587 O O . SER A 1 70 ? 19.152 -10.691 -41.811 1.00 37.12 70 SER A O 1
ATOM 589 N N . THR A 1 71 ? 19.298 -8.437 -41.898 1.00 35.81 71 THR A N 1
ATOM 590 C CA . THR A 1 71 ? 18.752 -8.038 -43.207 1.00 35.81 71 THR A CA 1
ATOM 591 C C . THR A 1 71 ? 18.091 -6.690 -42.979 1.00 35.81 71 THR A C 1
ATOM 593 O O . THR A 1 71 ? 17.155 -6.595 -42.190 1.00 35.81 71 THR A O 1
ATOM 596 N N . ASN A 1 72 ? 18.682 -5.644 -43.549 1.00 33.69 72 ASN A N 1
ATOM 597 C CA . ASN A 1 72 ? 17.991 -4.566 -44.258 1.00 33.69 72 ASN A CA 1
ATOM 598 C C . ASN A 1 72 ? 19.063 -3.561 -44.683 1.00 33.69 72 ASN A C 1
ATOM 600 O O . ASN A 1 72 ? 19.386 -2.611 -43.972 1.00 33.69 72 ASN A O 1
ATOM 604 N N . ALA A 1 73 ? 19.651 -3.857 -45.837 1.00 33.94 73 ALA A N 1
ATOM 605 C CA . ALA A 1 73 ? 20.323 -2.898 -46.685 1.00 33.94 73 ALA A CA 1
ATOM 606 C C . ALA A 1 73 ? 19.727 -3.074 -48.088 1.00 33.94 73 ALA A C 1
ATOM 608 O O . ALA A 1 73 ? 19.731 -4.194 -48.592 1.00 33.94 73 ALA A O 1
ATOM 609 N N . LEU A 1 74 ? 19.291 -1.940 -48.644 1.00 41.59 74 LEU A N 1
ATOM 610 C CA . LEU A 1 74 ? 19.031 -1.626 -50.054 1.00 41.59 74 LEU A CA 1
ATOM 611 C C . LEU A 1 74 ? 17.728 -2.079 -50.745 1.00 41.59 74 LEU A C 1
ATOM 613 O O . LEU A 1 74 ? 17.258 -3.194 -50.555 1.00 41.59 74 LEU A O 1
ATOM 617 N N . GLU A 1 75 ? 17.274 -1.130 -51.585 1.00 35.56 75 GLU A N 1
ATOM 618 C CA . GLU A 1 75 ? 16.245 -1.138 -52.649 1.00 35.56 75 GLU A CA 1
ATOM 619 C C . GLU A 1 75 ? 14.777 -0.980 -52.180 1.00 35.56 75 GLU A C 1
ATOM 621 O O . GLU A 1 75 ? 14.359 -1.601 -51.212 1.00 35.56 75 GLU A O 1
ATOM 626 N N . GLU A 1 76 ? 13.915 -0.126 -52.754 1.00 35.22 76 GLU A N 1
ATOM 627 C CA . GLU A 1 76 ? 13.971 0.679 -53.984 1.00 35.22 76 GLU A CA 1
ATOM 628 C C . GLU A 1 76 ? 12.807 1.703 -54.024 1.00 35.22 76 GLU A C 1
ATOM 630 O O . GLU A 1 76 ? 11.760 1.498 -53.414 1.00 35.22 76 GLU A O 1
ATOM 635 N N . ASP A 1 77 ? 13.051 2.792 -54.753 1.00 32.16 77 ASP A N 1
ATOM 636 C CA . ASP A 1 77 ? 12.170 3.579 -55.630 1.00 32.16 77 ASP A CA 1
ATOM 637 C C . ASP A 1 77 ? 10.737 4.062 -55.292 1.00 32.16 77 ASP A C 1
ATOM 639 O O . ASP A 1 77 ? 9.772 3.325 -55.110 1.00 32.16 77 ASP A O 1
ATOM 643 N N . ASN A 1 78 ? 10.629 5.395 -55.392 1.00 34.88 78 ASN A N 1
ATOM 644 C CA . ASN A 1 78 ? 9.677 6.192 -56.179 1.00 34.88 78 ASN A CA 1
ATOM 645 C C . ASN A 1 78 ? 8.276 5.629 -56.486 1.00 34.88 78 ASN A C 1
ATOM 647 O O . ASN A 1 78 ? 8.094 4.903 -57.460 1.00 34.88 78 ASN A O 1
ATOM 651 N N . ILE A 1 79 ? 7.254 6.192 -55.826 1.00 36.91 79 ILE A N 1
ATOM 652 C CA . ILE A 1 79 ? 5.943 6.433 -56.452 1.00 36.91 79 ILE A CA 1
ATOM 653 C C . ILE A 1 79 ? 5.470 7.857 -56.118 1.00 36.91 79 ILE A C 1
ATOM 655 O O . ILE A 1 79 ? 5.165 8.191 -54.975 1.00 36.91 79 ILE A O 1
ATOM 659 N N . LEU A 1 80 ? 5.423 8.672 -57.172 1.00 37.94 80 LEU A N 1
ATOM 660 C CA . LEU A 1 80 ? 4.687 9.927 -57.317 1.00 37.94 80 LEU A CA 1
ATOM 661 C C . LEU A 1 80 ? 3.180 9.630 -57.334 1.00 37.94 80 LEU A C 1
ATOM 663 O O . LEU A 1 80 ? 2.732 8.907 -58.220 1.00 37.94 80 LEU A O 1
ATOM 667 N N . VAL A 1 81 ? 2.406 10.230 -56.427 1.00 39.53 81 VAL A N 1
ATOM 668 C CA . VAL A 1 81 ? 0.977 10.516 -56.639 1.00 39.53 81 VAL A CA 1
ATOM 669 C C . VAL A 1 81 ? 0.657 11.863 -55.989 1.00 39.53 81 VAL A C 1
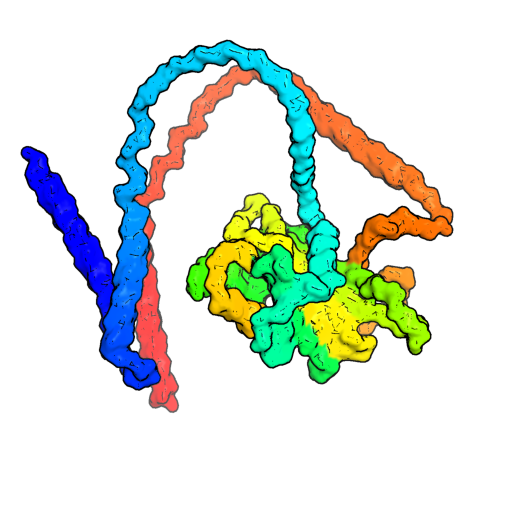ATOM 671 O O . VAL A 1 81 ? 0.669 12.001 -54.766 1.00 39.53 81 VAL A O 1
ATOM 674 N N . GLU A 1 82 ? 0.411 12.853 -56.845 1.00 39.84 82 GLU A N 1
ATOM 675 C CA . GLU A 1 82 ? -0.332 14.075 -56.540 1.00 39.84 82 GLU A CA 1
ATOM 676 C C . GLU A 1 82 ? -1.777 13.732 -56.161 1.00 39.84 82 GLU A C 1
ATOM 678 O O . GLU A 1 82 ? -2.376 12.818 -56.730 1.00 39.84 82 GLU A O 1
ATOM 683 N N . GLY A 1 83 ? -2.357 14.492 -55.235 1.00 35.16 83 GLY A N 1
ATOM 684 C CA . GLY A 1 83 ? -3.772 14.375 -54.900 1.00 35.16 83 GLY A CA 1
ATOM 685 C C . GLY A 1 83 ? -4.086 14.953 -53.533 1.00 35.16 83 GLY A C 1
ATOM 686 O O . GLY A 1 83 ? -4.300 14.214 -52.575 1.00 35.16 83 GLY A O 1
ATOM 687 N N . GLU A 1 84 ? -4.078 16.280 -53.451 1.00 41.34 84 GLU A N 1
ATOM 688 C CA . GLU A 1 84 ? -4.759 17.022 -52.396 1.00 41.34 84 GLU A CA 1
ATOM 689 C C . GLU A 1 84 ? -6.248 16.651 -52.396 1.00 41.34 84 GLU A C 1
ATOM 691 O O . GLU A 1 84 ? -6.925 16.825 -53.402 1.00 41.34 84 GLU A O 1
ATOM 696 N N . GLU A 1 85 ? -6.769 16.191 -51.260 1.00 37.50 85 GLU A N 1
ATOM 697 C CA . GLU A 1 85 ? -8.139 16.513 -50.865 1.00 37.50 85 GLU A CA 1
ATOM 698 C C . GLU A 1 85 ? -8.223 16.583 -49.337 1.00 37.50 85 GLU A C 1
ATOM 700 O O . GLU A 1 85 ? -8.129 15.603 -48.592 1.00 37.50 85 GLU A O 1
ATOM 705 N N . GLU A 1 86 ? -8.335 17.825 -48.882 1.00 39.81 86 GLU A N 1
ATOM 706 C CA . GLU A 1 86 ? -8.595 18.250 -47.519 1.00 39.81 86 GLU A CA 1
ATOM 707 C C . GLU A 1 86 ? -10.019 17.821 -47.126 1.00 39.81 86 GLU A C 1
ATOM 709 O O . GLU A 1 86 ? -11.005 18.385 -47.593 1.00 39.81 86 GLU A O 1
ATOM 714 N N . VAL A 1 87 ? -10.153 16.835 -46.234 1.00 40.78 87 VAL A N 1
ATOM 715 C CA . VAL A 1 87 ? -11.419 16.587 -45.527 1.00 40.78 87 VAL A CA 1
ATOM 716 C C . VAL A 1 87 ? -11.221 16.852 -44.043 1.00 40.78 87 VAL A C 1
ATOM 718 O O . VAL A 1 87 ? -10.599 16.093 -43.294 1.00 40.78 87 VAL A O 1
ATOM 721 N N . GLU A 1 88 ? -11.778 17.990 -43.639 1.00 43.28 88 GLU A N 1
ATOM 722 C CA . GLU A 1 88 ? -11.738 18.618 -42.327 1.00 43.28 88 GLU A CA 1
ATOM 723 C C . GLU A 1 88 ? -12.489 17.785 -41.263 1.00 43.28 88 GLU A C 1
ATOM 725 O O . GLU A 1 88 ? -13.576 18.109 -40.794 1.00 43.28 88 GLU A O 1
ATOM 730 N N . GLY A 1 89 ? -11.898 16.671 -40.835 1.00 38.38 89 GLY A N 1
ATOM 731 C CA . GLY A 1 89 ? -12.393 15.861 -39.724 1.00 38.38 89 GLY A CA 1
ATOM 732 C C . GLY A 1 89 ? -11.776 16.278 -38.391 1.00 38.38 89 GLY A C 1
ATOM 733 O O . GLY A 1 89 ? -10.931 15.557 -37.860 1.00 38.38 89 GLY A O 1
ATOM 734 N N . LYS A 1 90 ? -12.195 17.415 -37.812 1.00 39.34 90 LYS A N 1
ATOM 735 C CA . LYS A 1 90 ? -11.808 17.860 -36.452 1.00 39.34 90 LYS A CA 1
ATOM 736 C C . LYS A 1 90 ? -12.300 16.883 -35.367 1.00 39.34 90 LYS A C 1
ATOM 738 O O . LYS A 1 90 ? -13.183 17.188 -34.567 1.00 39.34 90 LYS A O 1
ATOM 743 N N . LYS A 1 91 ? -11.666 15.714 -35.243 1.00 41.00 91 LYS A N 1
ATOM 744 C CA . LYS A 1 91 ? -11.658 14.950 -33.992 1.00 41.00 91 LYS A CA 1
ATOM 745 C C . LYS A 1 91 ? -10.774 15.711 -33.013 1.00 41.00 91 LYS A C 1
ATOM 747 O O . LYS A 1 91 ? -9.554 15.562 -33.016 1.00 41.00 91 LYS A O 1
ATOM 752 N N . LYS A 1 92 ? -11.407 16.519 -32.154 1.00 39.72 92 LYS A N 1
ATOM 753 C CA . LYS A 1 92 ? -10.816 17.007 -30.901 1.00 39.72 92 LYS A CA 1
ATOM 754 C C . LYS A 1 92 ? -10.323 15.791 -30.113 1.00 39.72 92 LYS A C 1
ATOM 756 O O . LYS A 1 92 ? -11.056 15.202 -29.323 1.00 39.72 92 LYS A O 1
ATOM 761 N N . LYS A 1 93 ? -9.064 15.407 -30.336 1.00 39.25 93 LYS A N 1
ATOM 762 C CA . LYS A 1 93 ? -8.282 14.606 -29.401 1.00 39.25 93 LYS A CA 1
ATOM 763 C C . LYS A 1 93 ? -8.248 15.454 -28.139 1.00 39.25 93 LYS A C 1
ATOM 765 O O . LYS A 1 93 ? -7.521 16.441 -28.071 1.00 39.25 93 LYS A O 1
ATOM 770 N N . LYS A 1 94 ? -9.133 15.132 -27.194 1.00 40.06 94 LYS A N 1
ATOM 771 C CA . LYS A 1 94 ? -9.110 15.669 -25.839 1.00 40.06 94 LYS A CA 1
ATOM 772 C C . LYS A 1 94 ? -7.721 15.326 -25.320 1.00 40.06 94 LYS A C 1
ATOM 774 O O . LYS A 1 94 ? -7.449 14.172 -24.996 1.00 40.06 94 LYS A O 1
ATOM 779 N N . LYS A 1 95 ? -6.816 16.302 -25.398 1.00 37.59 95 LYS A N 1
ATOM 780 C CA . LYS A 1 95 ? -5.521 16.274 -24.739 1.00 37.59 95 LYS A CA 1
ATOM 781 C C . LYS A 1 95 ? -5.901 16.066 -23.283 1.00 37.59 95 LYS A C 1
ATOM 783 O O . LYS A 1 95 ? -6.514 16.937 -22.676 1.00 37.59 95 LYS A O 1
ATOM 788 N N . ILE A 1 96 ? -5.748 14.832 -22.813 1.00 39.56 96 ILE A N 1
ATOM 789 C CA . ILE A 1 96 ? -5.824 14.534 -21.395 1.00 39.56 96 ILE A CA 1
ATOM 790 C C . ILE A 1 96 ? -4.651 15.329 -20.865 1.00 39.56 96 ILE A C 1
ATOM 792 O O . ILE A 1 96 ? -3.501 14.956 -21.101 1.00 39.56 96 ILE A O 1
ATOM 796 N N . ASP A 1 97 ? -4.962 16.507 -20.329 1.00 38.38 97 ASP A N 1
ATOM 797 C CA . ASP A 1 97 ? -3.995 17.319 -19.630 1.00 38.38 97 ASP A CA 1
ATOM 798 C C . ASP A 1 97 ? -3.273 16.373 -18.692 1.00 38.38 97 ASP A C 1
ATOM 800 O O . ASP A 1 97 ? -3.899 15.570 -17.989 1.00 38.38 97 ASP A O 1
ATOM 804 N N . THR A 1 98 ? -1.950 16.404 -18.775 1.00 44.50 98 THR A N 1
ATOM 805 C CA . THR A 1 98 ? -1.058 15.800 -17.805 1.00 44.50 98 THR A CA 1
ATOM 806 C C . THR A 1 98 ? -1.372 16.501 -16.492 1.00 44.50 98 THR A C 1
ATOM 808 O O . THR A 1 98 ? -0.726 17.480 -16.138 1.00 44.50 98 THR A O 1
ATOM 811 N N . SER A 1 99 ? -2.464 16.075 -15.851 1.00 48.00 99 SER A N 1
ATOM 812 C CA . SER A 1 99 ? -2.937 16.546 -14.567 1.00 48.00 99 SER A CA 1
ATOM 813 C C . SER A 1 99 ? -1.721 16.465 -13.684 1.00 48.00 99 SER A C 1
ATOM 815 O O . SER A 1 99 ? -1.230 15.362 -13.427 1.00 48.00 99 SER A O 1
ATOM 817 N N . GLU A 1 100 ? -1.198 17.620 -13.283 1.00 53.62 100 GLU A N 1
ATOM 818 C CA . GLU A 1 100 ? -0.169 17.670 -12.266 1.00 53.62 100 GLU A CA 1
ATOM 819 C C . GLU A 1 100 ? -0.634 16.743 -11.145 1.00 53.62 100 GLU A C 1
ATOM 821 O O . GLU A 1 100 ? -1.773 16.834 -10.671 1.00 53.62 100 GLU A O 1
ATOM 826 N N . CYS A 1 101 ? 0.196 15.748 -10.831 1.00 66.12 101 CYS A N 1
ATOM 827 C CA . CYS A 1 101 ? -0.081 14.740 -9.818 1.00 66.12 101 CYS A CA 1
ATOM 828 C C . CYS A 1 101 ? 0.025 15.426 -8.451 1.00 66.12 101 CYS A C 1
ATOM 830 O O . CYS A 1 101 ? 1.005 15.285 -7.718 1.00 66.12 101 CYS A O 1
ATOM 832 N N . THR A 1 102 ? -0.950 16.286 -8.166 1.00 87.31 102 THR A N 1
ATOM 833 C CA . THR A 1 102 ? -1.057 17.021 -6.918 1.00 87.31 102 THR A CA 1
ATOM 834 C C . THR A 1 102 ? -1.444 16.040 -5.823 1.00 87.31 102 THR A C 1
ATOM 836 O O . THR A 1 102 ? -2.189 15.083 -6.045 1.00 87.31 102 THR A O 1
ATOM 839 N N . THR A 1 103 ? -0.961 16.282 -4.610 1.00 90.06 103 THR A N 1
ATOM 840 C CA . THR A 1 103 ? -1.310 15.476 -3.431 1.00 90.06 103 THR A CA 1
ATOM 841 C C . THR A 1 103 ? -2.826 15.399 -3.226 1.00 90.06 103 THR A C 1
ATOM 843 O O . THR A 1 103 ? -3.370 14.333 -2.949 1.00 90.06 103 THR A O 1
ATOM 846 N N . VAL A 1 104 ? -3.533 16.509 -3.455 1.00 92.12 104 VAL A N 1
ATOM 847 C CA . VAL A 1 104 ? -4.999 16.574 -3.395 1.00 92.12 104 VAL A CA 1
ATOM 848 C C . VAL A 1 104 ? -5.649 15.712 -4.482 1.00 92.12 104 VAL A C 1
ATOM 850 O O . VAL A 1 104 ? -6.608 14.999 -4.191 1.00 92.12 104 VAL A O 1
ATOM 853 N N . GLY A 1 105 ? -5.126 15.728 -5.713 1.00 93.44 105 GLY A N 1
ATOM 854 C CA . GLY A 1 105 ? -5.623 14.897 -6.813 1.00 93.44 105 GLY A CA 1
ATOM 855 C C . GLY A 1 105 ? -5.493 13.398 -6.532 1.00 93.44 105 GLY A C 1
ATOM 856 O O . GLY A 1 105 ? -6.449 12.651 -6.755 1.00 93.44 105 GLY A O 1
ATOM 857 N N . ILE A 1 106 ? -4.358 12.967 -5.966 1.00 94.19 106 ILE A N 1
ATOM 858 C CA . ILE A 1 106 ? -4.135 11.574 -5.538 1.00 94.19 106 ILE A CA 1
ATOM 859 C C . ILE A 1 106 ? -5.180 11.172 -4.487 1.00 94.19 106 ILE A C 1
ATOM 861 O O . ILE A 1 106 ? -5.846 10.146 -4.630 1.00 94.19 106 ILE A O 1
ATOM 865 N N . ALA A 1 107 ? -5.353 11.996 -3.449 1.00 94.56 107 ALA A N 1
ATOM 866 C CA . ALA A 1 107 ? -6.277 11.713 -2.355 1.00 94.56 107 ALA A CA 1
ATOM 867 C C . ALA A 1 107 ? -7.743 11.669 -2.811 1.00 94.56 107 ALA A C 1
ATOM 869 O O . ALA A 1 107 ? -8.465 10.751 -2.429 1.00 94.56 107 ALA A O 1
ATOM 870 N N . LYS A 1 108 ? -8.182 12.616 -3.653 1.00 94.62 108 LYS A N 1
ATOM 871 C CA . LYS A 1 108 ? -9.541 12.620 -4.222 1.00 94.62 108 LYS A CA 1
ATOM 872 C C . LYS A 1 108 ? -9.797 11.380 -5.075 1.00 94.62 108 LYS A C 1
ATOM 874 O O . LYS A 1 108 ? -10.793 10.698 -4.861 1.00 94.62 108 LYS A O 1
ATOM 879 N N . SER A 1 109 ? -8.865 11.047 -5.966 1.00 94.44 109 SER A N 1
ATOM 880 C CA . SER A 1 109 ? -8.998 9.890 -6.858 1.00 94.44 109 SER A CA 1
ATOM 881 C C . SER A 1 109 ? -9.092 8.576 -6.078 1.00 94.44 109 SER A C 1
ATOM 883 O O . SER A 1 109 ? -9.940 7.739 -6.372 1.00 94.44 109 SER A O 1
ATOM 885 N N . LEU A 1 110 ? -8.257 8.395 -5.046 1.00 95.06 110 LEU A N 1
ATOM 886 C CA . LEU A 1 110 ? -8.335 7.204 -4.199 1.00 95.06 110 LEU A CA 1
ATOM 887 C C . LEU A 1 110 ? -9.620 7.192 -3.359 1.00 95.06 110 LEU A C 1
ATOM 889 O O . LEU A 1 110 ? -10.260 6.149 -3.242 1.00 95.06 110 LEU A O 1
ATOM 893 N N . ARG A 1 111 ? -10.028 8.337 -2.802 1.00 94.62 111 ARG A N 1
ATOM 894 C CA . ARG A 1 111 ? -11.280 8.454 -2.047 1.00 94.62 111 ARG A CA 1
ATOM 895 C C . ARG A 1 111 ? -12.481 8.010 -2.879 1.00 94.62 111 ARG A C 1
ATOM 897 O O . ARG A 1 111 ? -13.276 7.219 -2.388 1.00 94.62 111 ARG A O 1
ATOM 904 N N . GLU A 1 112 ? -12.599 8.480 -4.120 1.00 93.56 112 GLU A N 1
ATOM 905 C CA . GLU A 1 112 ? -13.713 8.130 -5.013 1.00 93.56 112 GLU A CA 1
ATOM 906 C C . GLU A 1 112 ? -13.850 6.616 -5.235 1.00 93.56 112 GLU A C 1
ATOM 908 O O . GLU A 1 112 ? -14.969 6.115 -5.343 1.00 93.56 112 GLU A O 1
ATOM 913 N N . LEU A 1 113 ? -12.729 5.887 -5.262 1.00 93.44 113 LEU A N 1
ATOM 914 C CA . LEU A 1 113 ? -12.711 4.426 -5.392 1.00 93.44 113 LEU A CA 1
ATOM 915 C C . LEU A 1 113 ? -13.111 3.715 -4.093 1.00 93.44 113 LEU A C 1
ATOM 917 O O . LEU A 1 113 ? -13.760 2.671 -4.118 1.00 93.44 113 LEU A O 1
ATOM 921 N N . VAL A 1 114 ? -12.696 4.248 -2.943 1.00 92.81 114 VAL A N 1
ATOM 922 C CA . VAL A 1 114 ? -12.915 3.597 -1.644 1.00 92.81 114 VAL A CA 1
ATOM 923 C C . VAL A 1 114 ? -14.306 3.900 -1.075 1.00 92.81 114 VAL A C 1
ATOM 925 O O . VAL A 1 114 ? -14.898 3.037 -0.432 1.00 92.81 114 VAL A O 1
ATOM 928 N N . ASP A 1 115 ? -14.870 5.076 -1.362 1.00 91.25 115 ASP A N 1
ATOM 929 C CA . ASP A 1 115 ? -16.203 5.495 -0.900 1.00 91.25 115 ASP A CA 1
ATOM 930 C C . ASP A 1 115 ? -17.363 4.762 -1.618 1.00 91.25 115 ASP A C 1
ATOM 932 O O . ASP A 1 115 ? -18.526 5.015 -1.307 1.00 91.25 115 ASP A O 1
ATOM 936 N N . ARG A 1 116 ? -17.088 3.832 -2.549 1.00 91.12 116 ARG A N 1
ATOM 937 C CA . ARG A 1 116 ? -18.099 3.030 -3.269 1.00 91.12 116 ARG A CA 1
ATOM 938 C C . ARG A 1 116 ? -18.026 1.542 -2.901 1.00 91.12 116 ARG A C 1
ATOM 940 O O . ARG A 1 116 ? -17.449 0.757 -3.652 1.00 91.12 116 ARG A O 1
ATOM 947 N N . PRO A 1 117 ? -18.638 1.095 -1.786 1.00 88.62 117 PRO A N 1
ATOM 948 C CA . PRO A 1 117 ? -18.558 -0.298 -1.332 1.00 88.62 117 PRO A CA 1
ATOM 949 C C . PRO A 1 117 ? -19.036 -1.321 -2.370 1.00 88.62 117 PRO A C 1
ATOM 951 O O . PRO A 1 117 ? -18.499 -2.423 -2.439 1.00 88.62 117 PRO A O 1
ATOM 954 N N . SER A 1 118 ? -20.014 -0.950 -3.205 1.00 93.94 118 SER A N 1
ATOM 955 C CA . SER A 1 118 ? -20.558 -1.795 -4.275 1.00 93.94 118 SER A CA 1
ATOM 956 C C . SER A 1 118 ? -19.530 -2.179 -5.337 1.00 93.94 118 SER A C 1
ATOM 958 O O . SER A 1 118 ? -19.715 -3.186 -6.018 1.00 93.94 118 SER A O 1
ATOM 960 N N . ASP A 1 119 ? -18.454 -1.406 -5.476 1.00 96.12 119 ASP A N 1
ATOM 961 C CA . ASP A 1 119 ? -17.409 -1.637 -6.472 1.00 96.12 119 ASP A CA 1
ATOM 962 C C . ASP A 1 119 ? -16.379 -2.670 -5.998 1.00 96.12 119 ASP A C 1
ATOM 964 O O . ASP A 1 119 ? -15.484 -3.049 -6.752 1.00 96.12 119 ASP A O 1
ATOM 968 N N . TRP A 1 120 ? -16.530 -3.184 -4.776 1.00 97.19 120 TRP A N 1
ATOM 969 C CA . TRP A 1 120 ? -15.633 -4.153 -4.165 1.00 97.19 120 TRP A CA 1
ATOM 970 C C . TRP A 1 120 ? -16.314 -5.514 -4.006 1.00 97.19 120 TRP A C 1
ATOM 972 O O . TRP A 1 120 ? -17.499 -5.626 -3.696 1.00 97.19 120 TRP A O 1
ATOM 982 N N . THR A 1 121 ? -15.555 -6.581 -4.242 1.00 97.44 121 THR A N 1
ATOM 983 C CA . THR A 1 121 ? -16.014 -7.966 -4.064 1.00 97.44 121 THR A CA 1
ATOM 984 C C . THR A 1 121 ? -15.003 -8.750 -3.254 1.00 97.44 121 THR A C 1
ATOM 986 O O . THR A 1 121 ? -13.809 -8.679 -3.546 1.00 97.44 121 THR A O 1
ATOM 989 N N . ASN A 1 122 ? -15.467 -9.526 -2.279 1.00 96.75 122 ASN A N 1
ATOM 990 C CA . ASN A 1 122 ? -14.607 -10.428 -1.523 1.00 96.75 122 ASN A CA 1
ATOM 991 C C . ASN A 1 122 ? -14.098 -11.558 -2.430 1.00 96.75 122 ASN A C 1
ATOM 993 O O . ASN A 1 122 ? -14.879 -12.174 -3.155 1.00 96.75 122 ASN A O 1
ATOM 997 N N . VAL A 1 123 ? -12.786 -11.794 -2.426 1.00 96.50 123 VAL A N 1
ATOM 998 C CA . VAL A 1 123 ? -12.136 -12.761 -3.328 1.00 96.50 123 VAL A CA 1
ATOM 999 C C . VAL A 1 123 ? -11.453 -13.916 -2.613 1.00 96.50 123 VAL A C 1
ATOM 1001 O O . VAL A 1 123 ? -11.300 -14.984 -3.204 1.00 96.50 123 VAL A O 1
ATOM 1004 N N . PHE A 1 124 ? -11.026 -13.732 -1.363 1.00 92.81 124 PHE A N 1
ATOM 1005 C CA . PHE A 1 124 ? -10.289 -14.753 -0.626 1.00 92.81 124 PHE A CA 1
ATOM 1006 C C . PHE A 1 124 ? -10.790 -14.827 0.818 1.00 92.81 124 PHE A C 1
ATOM 1008 O O . PHE A 1 124 ? -10.477 -13.931 1.606 1.00 92.81 124 PHE A O 1
ATOM 1015 N N . PRO A 1 125 ? -11.496 -15.905 1.203 1.00 89.75 125 PRO A N 1
ATOM 1016 C CA . PRO A 1 125 ? -11.908 -16.085 2.586 1.00 89.75 125 PRO A CA 1
ATOM 1017 C C . PRO A 1 125 ? -10.662 -16.273 3.457 1.00 89.75 125 PRO A C 1
ATOM 1019 O O . PRO A 1 125 ? -9.902 -17.227 3.278 1.00 89.75 125 PRO A O 1
ATOM 1022 N N . THR A 1 126 ? -10.429 -15.333 4.372 1.00 90.94 126 THR A N 1
ATOM 1023 C CA . THR A 1 126 ? -9.309 -15.357 5.317 1.00 90.94 126 THR A CA 1
ATOM 1024 C C . THR A 1 126 ? -9.850 -14.999 6.704 1.00 90.94 126 THR A C 1
ATOM 1026 O O . THR A 1 126 ? -10.461 -13.944 6.850 1.00 90.94 126 THR A O 1
ATOM 1029 N N . PRO A 1 127 ? -9.684 -15.849 7.733 1.00 89.81 127 PRO A N 1
ATOM 1030 C CA . PRO A 1 127 ? -10.185 -15.539 9.072 1.00 89.81 127 PRO A CA 1
ATOM 1031 C C . PRO A 1 127 ? -9.607 -14.223 9.610 1.00 89.81 127 PRO A C 1
ATOM 1033 O O . PRO A 1 127 ? -8.394 -14.016 9.556 1.00 89.81 127 PRO A O 1
ATOM 1036 N N . GLY A 1 128 ? -10.478 -13.340 10.108 1.00 89.25 128 GLY A N 1
ATOM 1037 C CA . GLY A 1 128 ? -10.109 -12.045 10.698 1.00 89.25 128 GLY A CA 1
ATOM 1038 C C . GLY A 1 128 ? -9.631 -10.972 9.710 1.00 89.25 128 GLY A C 1
ATOM 1039 O O . GLY A 1 128 ? -9.245 -9.889 10.139 1.00 89.25 128 GLY A O 1
ATOM 1040 N N . ILE A 1 129 ? -9.617 -11.252 8.401 1.00 94.75 129 ILE A N 1
ATOM 1041 C CA . ILE A 1 129 ? -9.163 -10.306 7.375 1.00 94.75 129 ILE A CA 1
ATOM 1042 C C . ILE A 1 129 ? -10.079 -10.397 6.162 1.00 94.75 129 ILE A C 1
ATOM 1044 O O . ILE A 1 129 ? -10.198 -11.444 5.527 1.00 94.75 129 ILE A O 1
ATOM 1048 N N . GLU A 1 130 ? -10.667 -9.274 5.777 1.00 96.69 130 GLU A N 1
ATOM 1049 C CA . GLU A 1 130 ? -11.472 -9.194 4.567 1.00 96.69 130 GLU A CA 1
ATOM 1050 C C . GLU A 1 130 ? -10.593 -8.769 3.385 1.00 96.69 130 GLU A C 1
ATOM 1052 O O . GLU A 1 130 ? -9.925 -7.733 3.421 1.00 96.69 130 GLU A O 1
ATOM 1057 N N . ILE A 1 131 ? -10.576 -9.583 2.327 1.00 97.81 131 ILE A N 1
ATOM 1058 C CA . ILE A 1 131 ? -9.785 -9.307 1.126 1.00 97.81 131 ILE A CA 1
ATOM 1059 C C . ILE A 1 131 ? -10.725 -9.037 -0.036 1.00 97.81 131 ILE A C 1
ATOM 1061 O O . ILE A 1 131 ? -11.376 -9.936 -0.571 1.00 97.81 131 ILE A O 1
ATOM 1065 N N . LEU A 1 132 ? -10.750 -7.775 -0.434 1.00 97.81 132 LEU A N 1
ATOM 1066 C CA . LEU A 1 132 ? -11.612 -7.230 -1.461 1.00 97.81 132 LEU A CA 1
ATOM 1067 C C . LEU A 1 132 ? -10.814 -6.964 -2.738 1.00 97.81 132 LEU A C 1
ATOM 1069 O O . LEU A 1 132 ? -9.657 -6.545 -2.699 1.00 97.81 132 LEU A O 1
ATOM 1073 N N . ARG A 1 133 ? -11.454 -7.165 -3.885 1.00 97.94 133 ARG A N 1
ATOM 1074 C CA . ARG A 1 133 ? -10.953 -6.791 -5.209 1.00 97.94 133 ARG A CA 1
ATOM 1075 C C . ARG A 1 133 ? -11.915 -5.804 -5.849 1.00 97.94 133 ARG A C 1
ATOM 1077 O O . ARG A 1 133 ? -13.126 -5.997 -5.759 1.00 97.94 133 ARG A O 1
ATOM 1084 N N . HIS A 1 134 ? -11.379 -4.786 -6.510 1.00 97.81 134 HIS A N 1
ATOM 1085 C CA . HIS A 1 134 ? -12.193 -3.832 -7.255 1.00 97.81 134 HIS A CA 1
ATOM 1086 C C . HIS A 1 134 ? -12.774 -4.485 -8.520 1.00 97.81 134 HIS A C 1
ATOM 1088 O O . HIS A 1 134 ? -12.050 -5.140 -9.275 1.00 97.81 134 HIS A O 1
ATOM 1094 N N . ARG A 1 135 ? -14.069 -4.289 -8.788 1.00 96.81 135 ARG A N 1
ATOM 1095 C CA . ARG A 1 135 ? -14.797 -4.930 -9.900 1.00 96.81 135 ARG A CA 1
ATOM 1096 C C . ARG A 1 135 ? -14.256 -4.527 -11.267 1.00 96.81 135 ARG A C 1
ATOM 1098 O O . ARG A 1 135 ? -14.108 -5.374 -12.141 1.00 96.81 135 ARG A O 1
ATOM 1105 N N . THR A 1 136 ? -13.944 -3.245 -11.452 1.00 95.50 136 THR A N 1
ATOM 1106 C CA . THR A 1 136 ? -13.493 -2.710 -12.750 1.00 95.50 136 THR A CA 1
ATOM 1107 C C . THR A 1 136 ? -11.972 -2.595 -12.869 1.00 95.50 136 THR A C 1
ATOM 1109 O O . THR A 1 136 ? -11.454 -2.504 -13.979 1.00 95.50 136 THR A O 1
ATOM 1112 N N . ILE A 1 137 ? -11.235 -2.632 -11.751 1.00 95.94 137 ILE A N 1
ATOM 1113 C CA . ILE A 1 137 ? -9.771 -2.490 -11.728 1.00 95.94 137 ILE A CA 1
ATOM 1114 C C . ILE A 1 137 ? -9.194 -3.793 -11.188 1.00 95.94 137 ILE A C 1
ATOM 1116 O O . ILE A 1 137 ? -8.997 -3.977 -9.992 1.00 95.94 137 ILE A O 1
ATOM 1120 N N . SER A 1 138 ? -8.927 -4.719 -12.102 1.00 95.25 138 SER A N 1
ATOM 1121 C CA . SER A 1 138 ? -8.593 -6.112 -11.794 1.00 95.25 138 SER A CA 1
ATOM 1122 C C . SER A 1 138 ? -7.302 -6.294 -10.973 1.00 95.25 138 SER A C 1
ATOM 1124 O O . SER A 1 138 ? -7.112 -7.360 -10.375 1.00 95.25 138 SER A O 1
ATOM 1126 N N . SER A 1 139 ? -6.429 -5.284 -10.940 1.00 96.31 139 SER A N 1
ATOM 1127 C CA . SER A 1 139 ? -5.175 -5.247 -10.180 1.00 96.31 139 SER A CA 1
ATOM 1128 C C . SER A 1 139 ? -5.285 -4.584 -8.804 1.00 96.31 139 SER A C 1
ATOM 1130 O O . SER A 1 139 ? -4.309 -4.628 -8.058 1.00 96.31 139 SER A O 1
ATOM 1132 N N . LEU A 1 140 ? -6.425 -3.969 -8.472 1.00 97.62 140 LEU A N 1
ATOM 1133 C CA . LEU A 1 140 ? -6.610 -3.198 -7.246 1.00 97.62 140 LEU A CA 1
ATOM 1134 C C . LEU A 1 140 ? -7.288 -4.048 -6.170 1.00 97.62 140 LEU A C 1
ATOM 1136 O O . LEU A 1 140 ? -8.378 -4.593 -6.374 1.00 97.62 140 LEU A O 1
ATOM 1140 N N . TYR A 1 141 ? -6.635 -4.134 -5.015 1.00 98.38 141 TYR A N 1
ATOM 1141 C CA . TYR A 1 141 ? -7.090 -4.904 -3.866 1.00 98.38 141 TYR A CA 1
ATOM 1142 C C . TYR A 1 141 ? -7.176 -4.018 -2.629 1.00 98.38 141 TYR A C 1
ATOM 1144 O O . TYR A 1 141 ? -6.398 -3.078 -2.467 1.00 98.38 141 TYR A O 1
ATOM 1152 N N . ALA A 1 142 ? -8.105 -4.352 -1.743 1.00 98.06 142 ALA A N 1
ATOM 1153 C CA . ALA A 1 142 ? -8.228 -3.767 -0.422 1.00 98.06 142 ALA A CA 1
ATOM 1154 C C . ALA A 1 142 ? -8.171 -4.889 0.618 1.00 98.06 142 ALA A C 1
ATOM 1156 O O . ALA A 1 142 ? -8.913 -5.867 0.537 1.00 98.06 142 ALA A O 1
ATOM 1157 N N . VAL A 1 143 ? -7.259 -4.761 1.577 1.00 97.94 143 VAL A N 1
ATOM 1158 C CA . VAL A 1 143 ? -7.105 -5.687 2.701 1.00 97.94 143 VAL A CA 1
ATOM 1159 C C . VAL A 1 143 ? -7.588 -4.969 3.947 1.00 97.94 143 VAL A C 1
ATOM 1161 O O . VAL A 1 143 ? -6.930 -4.048 4.430 1.00 97.94 143 VAL A O 1
ATOM 1164 N N . ARG A 1 144 ? -8.758 -5.362 4.440 1.00 97.00 144 ARG A N 1
ATOM 1165 C CA . ARG A 1 144 ? -9.413 -4.752 5.592 1.00 97.00 144 ARG A CA 1
ATOM 1166 C C . ARG A 1 144 ? -9.204 -5.618 6.825 1.00 97.00 144 ARG A C 1
ATOM 1168 O O . ARG A 1 144 ? -9.443 -6.822 6.804 1.00 97.00 144 ARG A O 1
ATOM 1175 N N . THR A 1 145 ? -8.719 -4.989 7.885 1.00 95.50 145 THR A N 1
ATOM 1176 C CA . THR A 1 145 ? -8.541 -5.590 9.209 1.00 95.50 145 THR A CA 1
ATOM 1177 C C . THR A 1 145 ? -9.233 -4.702 10.228 1.00 95.50 145 THR A C 1
ATOM 1179 O O . THR A 1 145 ? -9.096 -3.477 10.179 1.00 95.50 145 THR A O 1
ATOM 1182 N N . GLU A 1 146 ? -9.980 -5.319 11.130 1.00 94.19 146 GLU A N 1
ATOM 1183 C CA . GLU A 1 146 ? -10.605 -4.641 12.259 1.00 94.19 146 GLU A CA 1
ATOM 1184 C C . GLU A 1 146 ? -9.791 -4.940 13.514 1.00 94.19 146 GLU A C 1
ATOM 1186 O O . GLU A 1 146 ? -9.361 -6.071 13.740 1.00 94.19 146 GLU A O 1
ATOM 1191 N N . PHE A 1 147 ? -9.522 -3.896 14.285 1.00 91.44 147 PHE A N 1
ATOM 1192 C CA . PHE A 1 147 ? -8.848 -3.964 15.567 1.00 91.44 147 PHE A CA 1
ATOM 1193 C C . PHE A 1 147 ? -9.886 -3.626 16.626 1.00 91.44 147 PHE A C 1
ATOM 1195 O O . PHE A 1 147 ? -10.362 -2.492 16.667 1.00 91.44 147 PHE A O 1
ATOM 1202 N N . GLU A 1 148 ? -10.254 -4.622 17.426 1.00 85.50 148 GLU A N 1
ATOM 1203 C CA . GLU A 1 148 ? -11.198 -4.489 18.535 1.00 85.50 148 GLU A CA 1
ATOM 1204 C C . GLU A 1 148 ? -10.617 -3.665 19.696 1.00 85.50 148 GLU A C 1
ATOM 1206 O O . GLU A 1 148 ? -9.431 -3.326 19.713 1.00 85.50 148 GLU A O 1
ATOM 1211 N N . GLU A 1 149 ? -11.473 -3.328 20.662 1.00 73.00 149 GLU A N 1
ATOM 1212 C CA . GLU A 1 149 ? -11.179 -2.416 21.777 1.00 73.00 149 GLU A CA 1
ATOM 1213 C C . GLU A 1 149 ? -10.039 -2.907 22.686 1.00 73.00 149 GLU A C 1
ATOM 1215 O O . GLU A 1 149 ? -9.278 -2.097 23.212 1.00 73.00 149 GLU A O 1
ATOM 1220 N N . ASP A 1 150 ? -9.850 -4.225 22.788 1.00 71.25 150 ASP A N 1
ATOM 1221 C CA . ASP A 1 150 ? -8.775 -4.849 23.571 1.00 71.25 150 ASP A CA 1
ATOM 1222 C C . ASP A 1 150 ? -7.372 -4.553 23.017 1.00 71.25 150 ASP A C 1
ATOM 1224 O O . ASP A 1 150 ? -6.349 -4.755 23.683 1.00 71.25 150 ASP A O 1
ATOM 1228 N N . HIS A 1 151 ? -7.286 -4.063 21.780 1.00 72.06 151 HIS A N 1
ATOM 1229 C CA . HIS A 1 151 ? -6.039 -3.563 21.241 1.00 72.06 151 HIS A CA 1
ATOM 1230 C C . HIS A 1 151 ? -5.811 -2.134 21.731 1.00 72.06 151 HIS A C 1
ATOM 1232 O O . HIS A 1 151 ? -6.503 -1.208 21.327 1.00 72.06 151 HIS A O 1
ATOM 1238 N N . SER A 1 152 ? -4.741 -1.927 22.502 1.00 84.19 152 SER A N 1
ATOM 1239 C CA . SER A 1 152 ? -4.256 -0.615 22.970 1.00 84.19 152 SER A CA 1
ATOM 1240 C C . SER A 1 152 ? -3.850 0.374 21.858 1.00 84.19 152 SER A C 1
ATOM 1242 O O . SER A 1 152 ? -3.165 1.359 22.121 1.00 84.19 152 SER A O 1
ATOM 1244 N N . LEU A 1 153 ? -4.217 0.095 20.605 1.00 91.12 153 LEU A N 1
ATOM 1245 C CA . LEU A 1 153 ? -3.908 0.885 19.429 1.00 91.12 153 LEU A CA 1
ATOM 1246 C C . LEU A 1 153 ? -4.894 2.048 19.303 1.00 91.12 153 LEU A C 1
ATOM 1248 O O . LEU A 1 153 ? -6.066 1.853 18.988 1.00 91.12 153 LEU A O 1
ATOM 1252 N N . THR A 1 154 ? -4.396 3.272 19.437 1.00 91.56 154 THR A N 1
ATOM 1253 C CA . THR A 1 154 ? -5.191 4.471 19.151 1.00 91.56 154 THR A CA 1
ATOM 1254 C C . THR A 1 154 ? -5.020 4.931 17.703 1.00 91.56 154 THR A C 1
ATOM 1256 O O . THR A 1 154 ? -3.996 4.678 17.056 1.00 91.56 154 THR A O 1
ATOM 1259 N N . MET A 1 155 ? -6.019 5.654 17.176 1.00 91.94 155 MET A N 1
ATOM 1260 C CA . MET A 1 155 ? -5.915 6.275 15.849 1.00 91.94 155 MET A CA 1
ATOM 1261 C C . MET A 1 155 ? -4.706 7.212 15.786 1.00 91.94 155 MET A C 1
ATOM 1263 O O . MET A 1 155 ? -3.946 7.167 14.824 1.00 91.94 155 MET A O 1
ATOM 1267 N N . GLU A 1 156 ? -4.491 8.015 16.831 1.00 93.00 156 GLU A N 1
ATOM 1268 C CA . GLU A 1 156 ? -3.337 8.908 16.946 1.00 93.00 156 GLU A CA 1
ATOM 1269 C C . GLU A 1 156 ? -2.014 8.152 16.769 1.00 93.00 156 GLU A C 1
ATOM 1271 O O . GLU A 1 156 ? -1.197 8.533 15.928 1.00 93.00 156 GLU A O 1
ATOM 1276 N N . GLN A 1 157 ? -1.807 7.075 17.533 1.00 94.56 157 GLN A N 1
ATOM 1277 C CA . GLN A 1 157 ? -0.586 6.273 17.467 1.00 94.56 157 GLN A CA 1
ATOM 1278 C C . GLN A 1 157 ? -0.363 5.714 16.064 1.00 94.56 157 GLN A C 1
ATOM 1280 O O . GLN A 1 157 ? 0.750 5.791 15.542 1.00 94.56 157 GLN A O 1
ATOM 1285 N N . LEU A 1 158 ? -1.411 5.183 15.426 1.00 95.19 158 LEU A N 1
ATOM 1286 C CA . LEU A 1 158 ? -1.301 4.636 14.076 1.00 95.19 158 LEU A CA 1
ATOM 1287 C C . LEU A 1 158 ? -0.927 5.716 13.054 1.00 95.19 158 LEU A C 1
ATOM 1289 O O . LEU A 1 158 ? -0.041 5.505 12.227 1.00 95.19 158 LEU A O 1
ATOM 1293 N N . ILE A 1 159 ? -1.559 6.887 13.131 1.00 95.19 159 ILE A N 1
ATOM 1294 C CA . ILE A 1 159 ? -1.305 8.011 12.225 1.00 95.19 159 ILE A CA 1
ATOM 1295 C C . ILE A 1 159 ? 0.105 8.565 12.392 1.00 95.19 159 ILE A C 1
ATOM 1297 O O . ILE A 1 159 ? 0.815 8.745 11.399 1.00 95.19 159 ILE A O 1
ATOM 1301 N N . ARG A 1 160 ? 0.541 8.777 13.637 1.00 94.19 160 ARG A N 1
ATOM 1302 C CA . ARG A 1 160 ? 1.918 9.179 13.942 1.00 94.19 160 ARG A CA 1
ATOM 1303 C C . ARG A 1 160 ? 2.905 8.149 13.419 1.00 94.19 160 ARG A C 1
ATOM 1305 O O . ARG A 1 160 ? 3.846 8.520 12.730 1.00 94.19 160 ARG A O 1
ATOM 1312 N N . CYS A 1 161 ? 2.645 6.862 13.644 1.00 95.31 161 CYS A N 1
ATOM 1313 C CA . CYS A 1 161 ? 3.501 5.794 13.145 1.00 95.31 161 CYS A CA 1
ATOM 1314 C C . CYS A 1 161 ? 3.613 5.812 11.613 1.00 95.31 161 CYS A C 1
ATOM 1316 O O . CYS A 1 161 ? 4.721 5.747 11.092 1.00 95.31 161 CYS A O 1
ATOM 1318 N N . ILE A 1 162 ? 2.509 5.969 10.876 1.00 94.62 162 ILE A N 1
ATOM 1319 C CA . ILE A 1 162 ? 2.541 6.045 9.403 1.00 94.62 162 ILE A CA 1
ATOM 1320 C C . ILE A 1 162 ? 3.317 7.273 8.912 1.00 94.62 162 ILE A C 1
ATOM 1322 O O . ILE A 1 162 ? 4.017 7.187 7.907 1.00 94.62 162 ILE A O 1
ATOM 1326 N N . ARG A 1 163 ? 3.192 8.413 9.598 1.00 92.12 163 ARG A N 1
ATOM 1327 C CA . ARG A 1 163 ? 3.838 9.672 9.204 1.00 92.12 163 ARG A CA 1
ATOM 1328 C C . ARG A 1 163 ? 5.327 9.715 9.550 1.00 92.12 163 ARG A C 1
ATOM 1330 O O . ARG A 1 163 ? 6.113 10.260 8.787 1.00 92.12 163 ARG A O 1
ATOM 1337 N N . GLU A 1 164 ? 5.693 9.198 10.718 1.00 90.75 164 GLU A N 1
ATOM 1338 C CA . GLU A 1 164 ? 7.030 9.346 11.304 1.00 90.75 164 GLU A CA 1
ATOM 1339 C C . GLU A 1 164 ? 7.931 8.141 11.002 1.00 90.75 164 GLU A C 1
ATOM 1341 O O . GLU A 1 164 ? 9.153 8.281 10.974 1.00 90.75 164 GLU A O 1
ATOM 1346 N N . SER A 1 165 ? 7.359 6.957 10.747 1.00 91.88 165 SER A N 1
ATOM 1347 C CA . SER A 1 165 ? 8.147 5.773 10.401 1.00 91.88 165 SER A CA 1
ATOM 1348 C C . SER A 1 165 ? 8.446 5.704 8.907 1.00 91.88 165 SER A C 1
ATOM 1350 O O . SER A 1 165 ? 7.584 5.893 8.048 1.00 91.88 165 SER A O 1
ATOM 1352 N N . LYS A 1 166 ? 9.685 5.346 8.582 1.00 93.19 166 LYS A N 1
ATOM 1353 C CA . LYS A 1 166 ? 10.088 5.061 7.208 1.00 93.19 166 LYS A CA 1
ATOM 1354 C C . LYS A 1 166 ? 9.758 3.609 6.893 1.00 93.19 166 LYS A C 1
ATOM 1356 O O . LYS A 1 166 ? 10.319 2.700 7.503 1.00 93.19 166 LYS A O 1
ATOM 1361 N N . GLN A 1 167 ? 8.872 3.372 5.922 1.00 92.25 167 GLN A N 1
ATOM 1362 C CA . GLN A 1 167 ? 8.380 2.021 5.605 1.00 92.25 167 GLN A CA 1
ATOM 1363 C C . GLN A 1 167 ? 9.513 1.006 5.380 1.00 92.25 167 GLN A C 1
ATOM 1365 O O . GLN A 1 167 ? 9.406 -0.152 5.781 1.00 92.25 167 GLN A O 1
ATOM 1370 N N . TRP A 1 168 ? 10.622 1.432 4.771 1.00 94.88 168 TRP A N 1
ATOM 1371 C CA . TRP A 1 168 ? 11.758 0.554 4.487 1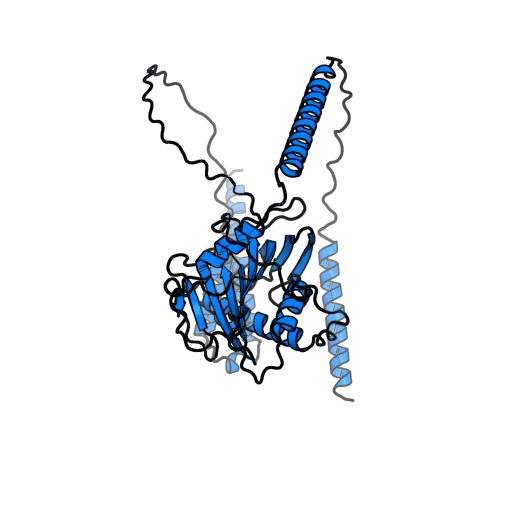.00 94.88 168 TRP A CA 1
ATOM 1372 C C . TRP A 1 168 ? 12.554 0.099 5.715 1.00 94.88 168 TRP A C 1
ATOM 1374 O O . TRP A 1 168 ? 13.350 -0.829 5.596 1.00 94.88 168 TRP A O 1
ATOM 1384 N N . GLU A 1 169 ? 12.352 0.706 6.883 1.00 94.31 169 GLU A N 1
ATOM 1385 C CA . GLU A 1 169 ? 13.050 0.327 8.116 1.00 94.31 169 GLU A CA 1
ATOM 1386 C C . GLU A 1 169 ? 12.399 -0.881 8.802 1.00 94.31 169 GLU A C 1
ATOM 1388 O O . GLU A 1 169 ? 13.073 -1.650 9.489 1.00 94.31 169 GLU A O 1
ATOM 1393 N N . TRP A 1 170 ? 11.097 -1.092 8.595 1.00 94.38 170 TRP A N 1
ATOM 1394 C CA . TRP A 1 170 ? 10.333 -2.121 9.306 1.00 94.38 170 TRP A CA 1
ATOM 1395 C C . TRP A 1 170 ? 9.611 -3.122 8.397 1.00 94.38 170 TRP A C 1
ATOM 1397 O O . TRP A 1 170 ? 9.375 -4.278 8.796 1.00 94.38 170 TRP A O 1
ATOM 1407 N N . ASP A 1 171 ? 9.277 -2.732 7.166 1.00 93.75 171 ASP A N 1
ATOM 1408 C CA . ASP A 1 171 ? 8.650 -3.633 6.211 1.00 93.75 171 ASP A CA 1
ATOM 1409 C C . ASP A 1 171 ? 9.694 -4.599 5.638 1.00 93.75 171 ASP A C 1
ATOM 1411 O O . ASP A 1 171 ? 10.693 -4.220 5.029 1.00 93.75 171 ASP A O 1
ATOM 1415 N N . ARG A 1 172 ? 9.445 -5.904 5.797 1.00 91.81 172 ARG A N 1
ATOM 1416 C CA . ARG A 1 172 ? 10.367 -6.930 5.287 1.00 91.81 172 ARG A CA 1
ATOM 1417 C C . ARG A 1 172 ? 10.361 -7.004 3.765 1.00 91.81 172 ARG A C 1
ATOM 1419 O O . ARG A 1 172 ? 11.328 -7.545 3.229 1.00 91.81 172 ARG A O 1
ATOM 1426 N N . MET A 1 173 ? 9.322 -6.489 3.108 1.00 91.69 173 MET A N 1
ATOM 1427 C CA . MET A 1 173 ? 9.228 -6.415 1.651 1.00 91.69 173 MET A CA 1
ATOM 1428 C C . MET A 1 173 ? 10.115 -5.317 1.063 1.00 91.69 173 MET A C 1
ATOM 1430 O O . MET A 1 173 ? 10.385 -5.347 -0.133 1.00 91.69 173 MET A O 1
ATOM 1434 N N . CYS A 1 174 ? 10.624 -4.403 1.887 1.00 95.44 174 CYS A N 1
ATOM 1435 C CA . CYS A 1 174 ? 11.566 -3.375 1.475 1.00 95.44 174 CYS A CA 1
ATOM 1436 C C . CYS A 1 174 ? 13.013 -3.838 1.710 1.00 95.44 174 CYS A C 1
ATOM 1438 O O . CYS A 1 174 ? 13.334 -4.522 2.688 1.00 95.44 174 CYS A O 1
ATOM 1440 N N . GLU A 1 175 ? 13.887 -3.512 0.764 1.00 96.12 175 GLU A N 1
ATOM 1441 C CA . GLU A 1 175 ? 15.338 -3.700 0.842 1.00 96.12 175 GLU A CA 1
ATOM 1442 C C . GLU A 1 175 ? 16.005 -2.450 1.417 1.00 96.12 175 GLU A C 1
ATOM 1444 O O . GLU A 1 175 ? 16.785 -2.555 2.359 1.00 96.12 175 GLU A O 1
ATOM 1449 N N . CYS A 1 176 ? 15.659 -1.281 0.879 1.00 97.31 176 CYS A N 1
ATOM 1450 C CA . CYS A 1 176 ? 16.089 0.033 1.345 1.00 97.31 176 CYS A CA 1
ATOM 1451 C C . CYS A 1 176 ? 15.147 1.119 0.797 1.00 97.31 176 CYS A C 1
ATOM 1453 O O . CYS A 1 176 ? 14.252 0.833 -0.005 1.00 97.31 176 CYS A O 1
ATOM 1455 N N . GLY A 1 177 ? 15.346 2.363 1.224 1.00 97.38 177 GLY A N 1
ATOM 1456 C CA . GLY A 1 177 ? 14.621 3.514 0.704 1.00 97.38 177 GLY A CA 1
ATOM 1457 C C . GLY A 1 177 ? 15.296 4.830 1.069 1.00 97.38 177 GLY A C 1
ATOM 1458 O O . GLY A 1 177 ? 16.277 4.854 1.813 1.00 97.38 177 GLY A O 1
ATOM 1459 N N . GLU A 1 178 ? 14.782 5.906 0.494 1.00 97.56 178 GLU A N 1
ATOM 1460 C CA . GLU A 1 178 ? 15.297 7.263 0.618 1.00 97.56 178 GLU A CA 1
ATOM 1461 C C . GLU A 1 178 ? 14.128 8.252 0.552 1.00 97.56 178 GLU A C 1
ATOM 1463 O O . GLU A 1 178 ? 13.210 8.089 -0.257 1.00 97.56 178 GLU A O 1
ATOM 1468 N N . ASP A 1 179 ? 14.160 9.266 1.413 1.00 96.56 179 ASP A N 1
ATOM 1469 C CA . ASP A 1 179 ? 13.247 10.404 1.333 1.00 96.56 179 ASP A CA 1
ATOM 1470 C C . ASP A 1 179 ? 13.838 11.429 0.363 1.00 96.56 179 ASP A C 1
ATOM 1472 O O . ASP A 1 179 ? 14.993 11.827 0.510 1.00 96.56 179 ASP A O 1
ATOM 1476 N N . LEU A 1 180 ? 13.066 11.801 -0.653 1.00 95.75 180 LEU A N 1
ATOM 1477 C CA . LEU A 1 180 ? 13.484 12.717 -1.710 1.00 95.75 180 LEU A CA 1
ATOM 1478 C C . LEU A 1 180 ? 12.926 14.134 -1.499 1.00 95.75 180 LEU A C 1
ATOM 1480 O O . LEU A 1 180 ? 13.163 15.000 -2.337 1.00 95.75 180 LEU A O 1
ATOM 1484 N N . GLY A 1 181 ? 12.217 14.378 -0.391 1.00 93.06 181 GLY A N 1
ATOM 1485 C CA . GLY A 1 181 ? 11.592 15.663 -0.083 1.00 93.06 181 GLY A CA 1
ATOM 1486 C C . GLY A 1 181 ? 10.190 15.814 -0.681 1.00 93.06 181 GLY A C 1
ATOM 1487 O O . GLY A 1 181 ? 9.748 15.024 -1.514 1.00 93.06 181 GLY A O 1
ATOM 1488 N N . ASP A 1 182 ? 9.450 16.824 -0.214 1.00 90.19 182 ASP A N 1
ATOM 1489 C CA . ASP A 1 182 ? 8.100 17.182 -0.688 1.00 90.19 182 ASP A CA 1
ATOM 1490 C C . ASP A 1 182 ? 7.080 16.026 -0.689 1.00 90.19 182 ASP A C 1
ATOM 1492 O O . ASP A 1 182 ? 6.187 15.949 -1.542 1.00 90.19 182 ASP A O 1
ATOM 1496 N N . GLY A 1 183 ? 7.222 15.096 0.260 1.00 90.81 183 GLY A N 1
ATOM 1497 C CA . GLY A 1 183 ? 6.386 13.897 0.353 1.00 90.81 183 GLY A CA 1
ATOM 1498 C C . GLY A 1 183 ? 6.662 12.862 -0.742 1.00 90.81 183 GLY A C 1
ATOM 1499 O O . GLY A 1 183 ? 5.833 11.979 -0.967 1.00 90.81 183 GLY A O 1
ATOM 1500 N N . VAL A 1 184 ? 7.793 12.966 -1.445 1.00 95.81 184 VAL A N 1
ATOM 1501 C CA . VAL A 1 184 ? 8.256 11.993 -2.436 1.00 95.81 184 VAL A CA 1
ATOM 1502 C C . VAL A 1 184 ? 9.268 11.058 -1.790 1.00 95.81 184 VAL A C 1
ATOM 1504 O O . VAL A 1 184 ? 10.256 11.486 -1.208 1.00 95.81 184 VAL A O 1
ATOM 1507 N N . THR A 1 185 ? 9.054 9.757 -1.939 1.00 97.19 185 THR A N 1
ATOM 1508 C CA . THR A 1 185 ? 9.971 8.729 -1.440 1.00 97.19 185 THR A CA 1
ATOM 1509 C C . THR A 1 185 ? 10.374 7.783 -2.560 1.00 97.19 185 THR A C 1
ATOM 1511 O O . THR A 1 185 ? 9.602 7.512 -3.484 1.00 97.19 185 THR A O 1
ATOM 1514 N N . TRP A 1 186 ? 11.601 7.274 -2.482 1.00 98.25 186 TRP A N 1
ATOM 1515 C CA . TRP A 1 186 ? 12.070 6.160 -3.294 1.00 98.25 186 TRP A CA 1
ATOM 1516 C C . TRP A 1 186 ? 12.229 4.929 -2.412 1.00 98.25 186 TRP A C 1
ATOM 1518 O O . TRP A 1 186 ? 12.852 4.983 -1.355 1.00 98.25 186 TRP A O 1
ATOM 1528 N N . VAL A 1 187 ? 11.678 3.805 -2.852 1.00 98.00 187 VAL A N 1
ATOM 1529 C CA . VAL A 1 187 ? 11.744 2.537 -2.129 1.00 98.00 187 VAL A CA 1
ATOM 1530 C C . VAL A 1 187 ? 12.160 1.434 -3.083 1.00 98.00 187 VAL A C 1
ATOM 1532 O O . VAL A 1 187 ? 11.610 1.288 -4.176 1.00 98.00 187 VAL A O 1
ATOM 1535 N N . ARG A 1 188 ? 13.108 0.608 -2.645 1.00 97.75 188 ARG A N 1
ATOM 1536 C CA . ARG A 1 188 ? 13.474 -0.627 -3.328 1.00 97.75 188 ARG A CA 1
ATOM 1537 C C . ARG A 1 188 ? 12.815 -1.811 -2.640 1.00 97.75 188 ARG A C 1
ATOM 1539 O O . ARG A 1 188 ? 13.068 -2.092 -1.472 1.00 97.75 188 ARG A O 1
ATOM 1546 N N . LEU A 1 189 ? 11.973 -2.516 -3.380 1.00 96.44 189 LEU A N 1
ATOM 1547 C CA . LEU A 1 189 ? 11.274 -3.714 -2.945 1.00 96.44 189 LEU A CA 1
ATOM 1548 C C . LEU A 1 189 ? 12.126 -4.955 -3.200 1.00 96.44 189 LEU A C 1
ATOM 1550 O O . LEU A 1 189 ? 12.689 -5.141 -4.286 1.00 96.44 189 LEU A O 1
ATOM 1554 N N . LYS A 1 190 ? 12.147 -5.855 -2.218 1.00 94.62 190 LYS A N 1
ATOM 1555 C CA . LYS A 1 190 ? 12.720 -7.188 -2.373 1.00 94.62 190 LYS A CA 1
ATOM 1556 C C . LYS A 1 190 ? 11.908 -7.960 -3.400 1.00 94.62 190 LYS A C 1
ATOM 1558 O O . LYS A 1 190 ? 10.690 -8.090 -3.294 1.00 94.62 190 LYS A O 1
ATOM 1563 N N . GLY A 1 191 ? 12.609 -8.516 -4.379 1.00 89.94 191 GLY A N 1
ATOM 1564 C CA . GLY A 1 191 ? 12.032 -9.535 -5.239 1.00 89.94 191 GLY A CA 1
ATOM 1565 C C . GLY A 1 191 ? 11.744 -10.795 -4.432 1.00 89.94 191 GLY A C 1
ATOM 1566 O O . GLY A 1 191 ? 12.479 -11.140 -3.506 1.00 89.94 191 GLY A O 1
ATOM 1567 N N . PHE A 1 192 ? 10.702 -11.512 -4.813 1.00 87.69 192 PHE A N 1
ATOM 1568 C CA . PHE A 1 192 ? 10.476 -12.879 -4.376 1.00 87.69 192 PHE A CA 1
ATOM 1569 C C . PHE A 1 192 ? 10.062 -13.670 -5.603 1.00 87.69 192 PHE A C 1
ATOM 1571 O O . PHE A 1 192 ? 9.228 -13.209 -6.371 1.00 87.69 192 PHE A O 1
ATOM 1578 N N . TRP A 1 193 ? 10.655 -14.838 -5.826 1.00 84.75 193 TRP A N 1
ATOM 1579 C CA . TRP A 1 193 ? 10.399 -15.595 -7.048 1.00 84.75 193 TRP A CA 1
ATOM 1580 C C . TRP A 1 193 ? 8.887 -15.862 -7.229 1.00 84.75 193 TRP A C 1
ATOM 1582 O O . TRP A 1 193 ? 8.251 -16.315 -6.272 1.00 84.75 193 TRP A O 1
ATOM 1592 N N . PRO A 1 194 ? 8.293 -15.578 -8.409 1.00 88.31 194 PRO A N 1
ATOM 1593 C CA . PRO A 1 194 ? 8.924 -15.185 -9.683 1.00 88.31 194 PRO A CA 1
ATOM 1594 C C . PRO A 1 194 ? 9.105 -13.664 -9.908 1.00 88.31 194 PRO A C 1
ATOM 1596 O O . PRO A 1 194 ? 9.608 -13.251 -10.953 1.00 88.31 194 PRO A O 1
ATOM 1599 N N . ILE A 1 195 ? 8.714 -12.818 -8.957 1.00 90.94 195 ILE A N 1
ATOM 1600 C CA . ILE A 1 195 ? 8.836 -11.356 -9.004 1.00 90.94 195 ILE A CA 1
ATOM 1601 C C . ILE A 1 195 ? 10.292 -10.920 -8.770 1.00 90.94 195 ILE A C 1
ATOM 1603 O O . ILE A 1 195 ? 10.908 -11.205 -7.741 1.00 90.94 195 ILE A O 1
ATOM 1607 N N . LYS A 1 196 ? 10.855 -10.182 -9.730 1.00 94.19 196 LYS A N 1
ATOM 1608 C CA . LYS A 1 196 ? 12.175 -9.547 -9.585 1.00 94.19 196 LYS A CA 1
ATOM 1609 C C . LYS A 1 196 ? 12.105 -8.350 -8.625 1.00 94.19 196 LYS A C 1
ATOM 1611 O O . LYS A 1 196 ? 11.035 -7.761 -8.502 1.00 94.19 196 LYS A O 1
ATOM 1616 N N . PRO A 1 197 ? 13.223 -7.951 -7.991 1.00 96.19 197 PRO A N 1
ATOM 1617 C CA . PRO A 1 197 ? 13.283 -6.697 -7.247 1.00 96.19 197 PRO A CA 1
ATOM 1618 C C . PRO A 1 197 ? 12.810 -5.516 -8.096 1.00 96.19 197 PRO A C 1
ATOM 1620 O O . PRO A 1 197 ? 13.019 -5.491 -9.314 1.00 96.19 197 PRO A O 1
ATOM 1623 N N . LYS A 1 198 ? 12.152 -4.564 -7.443 1.00 96.69 198 LYS A N 1
ATOM 1624 C CA . LYS A 1 198 ? 11.522 -3.409 -8.077 1.00 96.69 198 LYS A CA 1
ATOM 1625 C C . LYS A 1 198 ? 11.854 -2.147 -7.304 1.00 96.69 198 LYS A C 1
ATOM 1627 O O . LYS A 1 198 ? 12.052 -2.187 -6.099 1.00 96.69 198 LYS A O 1
ATOM 1632 N N . GLU A 1 199 ? 11.895 -1.034 -8.006 1.00 97.75 199 GLU A N 1
ATOM 1633 C CA . GLU A 1 199 ? 12.170 0.286 -7.450 1.00 97.75 199 GLU A CA 1
ATOM 1634 C C . GLU A 1 199 ? 10.965 1.169 -7.735 1.00 97.75 199 GLU A C 1
ATOM 1636 O O . GLU A 1 199 ? 10.466 1.177 -8.862 1.00 97.75 199 GLU A O 1
ATOM 1641 N N . LEU A 1 200 ? 10.487 1.865 -6.713 1.00 97.56 200 LEU A N 1
ATOM 1642 C CA . LEU A 1 200 ? 9.284 2.674 -6.762 1.00 97.56 200 LEU A CA 1
ATOM 1643 C C . LEU A 1 200 ? 9.602 4.080 -6.269 1.00 97.56 200 LEU A C 1
ATOM 1645 O O . LEU A 1 200 ? 10.029 4.250 -5.132 1.00 97.56 200 LEU A O 1
ATOM 1649 N N . VAL A 1 201 ? 9.363 5.073 -7.120 1.00 98.00 201 VAL A N 1
ATOM 1650 C CA . VAL A 1 201 ? 9.281 6.479 -6.719 1.00 98.00 201 VAL A CA 1
ATOM 1651 C C . VAL A 1 201 ? 7.805 6.826 -6.561 1.00 98.00 201 VAL A C 1
ATOM 1653 O O . VAL A 1 201 ? 7.027 6.670 -7.505 1.00 98.00 201 VAL A O 1
ATOM 1656 N N . MET A 1 202 ? 7.404 7.274 -5.375 1.00 96.75 202 MET A N 1
ATOM 1657 C CA . MET A 1 202 ? 6.008 7.592 -5.083 1.00 96.75 202 MET A CA 1
ATOM 1658 C C . MET A 1 202 ? 5.864 8.893 -4.306 1.00 96.75 202 MET A C 1
ATOM 1660 O O . MET A 1 202 ? 6.696 9.219 -3.463 1.00 96.75 202 MET A O 1
ATOM 1664 N N . ARG A 1 203 ? 4.782 9.617 -4.589 1.00 96.44 203 ARG A N 1
ATOM 1665 C CA . ARG A 1 203 ? 4.335 10.772 -3.813 1.00 96.44 203 ARG A CA 1
ATOM 1666 C C . ARG A 1 203 ? 3.242 10.311 -2.862 1.00 96.44 203 ARG A C 1
ATOM 1668 O O . ARG A 1 203 ? 2.294 9.664 -3.304 1.00 96.44 203 ARG A O 1
ATOM 1675 N N . SER A 1 204 ? 3.376 10.666 -1.593 1.00 95.88 204 SER A N 1
ATOM 1676 C CA . SER A 1 204 ? 2.451 10.295 -0.526 1.00 95.88 204 SER A CA 1
ATOM 1677 C C . SER A 1 204 ? 1.834 11.534 0.112 1.00 95.88 204 SER A C 1
ATOM 1679 O O . SER A 1 204 ? 2.465 12.581 0.235 1.00 95.88 204 SER A O 1
ATOM 1681 N N . CYS A 1 205 ? 0.585 11.413 0.537 1.00 95.62 205 CYS A N 1
ATOM 1682 C CA . CYS A 1 205 ? -0.148 12.454 1.242 1.00 95.62 205 CYS A CA 1
ATOM 1683 C C . CYS A 1 205 ? -1.128 11.838 2.236 1.00 95.62 205 CYS A C 1
ATOM 1685 O O . CYS A 1 205 ? -1.510 10.676 2.105 1.00 95.62 205 CYS A O 1
ATOM 1687 N N . MET A 1 206 ? -1.558 12.622 3.219 1.00 96.38 206 MET A N 1
ATOM 1688 C CA . MET A 1 206 ? -2.502 12.169 4.229 1.00 96.38 206 MET A CA 1
ATOM 1689 C C . MET A 1 206 ? -3.517 13.264 4.521 1.00 96.38 206 MET A C 1
ATOM 1691 O O . MET A 1 206 ? -3.142 14.411 4.755 1.00 96.38 206 MET A O 1
ATOM 1695 N N . PHE A 1 207 ? -4.795 12.901 4.520 1.00 95.88 207 PHE A N 1
ATOM 1696 C CA . PHE A 1 207 ? -5.895 13.821 4.762 1.00 95.88 207 PHE A CA 1
ATOM 1697 C C . PHE A 1 207 ? -6.964 13.186 5.638 1.00 95.88 207 PHE A C 1
ATOM 1699 O O . PHE A 1 207 ? -7.227 11.986 5.569 1.00 95.88 207 PHE A O 1
ATOM 1706 N N . ARG A 1 208 ? -7.640 14.018 6.421 1.00 94.62 208 ARG A N 1
ATOM 1707 C CA . ARG A 1 208 ? -8.902 13.660 7.055 1.00 94.62 208 ARG A CA 1
ATOM 1708 C C . ARG A 1 208 ? -10.010 13.740 6.011 1.00 94.62 208 ARG A C 1
ATOM 1710 O O . ARG A 1 208 ? -10.100 14.723 5.279 1.00 94.62 208 ARG A O 1
ATOM 1717 N N . LEU A 1 209 ? -10.855 12.723 5.948 1.00 92.62 209 LEU A N 1
ATOM 1718 C CA . LEU A 1 209 ? -12.031 12.727 5.091 1.00 92.62 209 LEU A CA 1
ATOM 1719 C C . LEU A 1 209 ? -13.216 13.349 5.841 1.00 92.62 209 LEU A C 1
ATOM 1721 O O . LEU A 1 209 ? -13.297 13.223 7.068 1.00 92.62 209 LEU A O 1
ATOM 1725 N N . PRO A 1 210 ? -14.148 14.016 5.138 1.00 86.56 210 PRO A N 1
ATOM 1726 C CA . PRO A 1 210 ? -15.440 14.319 5.735 1.00 86.56 210 PRO A CA 1
ATOM 1727 C C . PRO A 1 210 ? -16.130 13.007 6.144 1.00 86.56 210 PRO A C 1
ATOM 1729 O O . PRO A 1 210 ? -15.870 11.943 5.566 1.00 86.56 210 PRO A O 1
ATOM 1732 N N . GLY A 1 211 ? -17.005 13.082 7.151 1.00 76.12 211 GLY A N 1
ATOM 1733 C CA . GLY A 1 211 ? -17.875 11.955 7.490 1.00 76.12 211 GLY A CA 1
ATOM 1734 C C . GLY A 1 211 ? -18.637 11.481 6.245 1.00 76.12 211 GLY A C 1
ATOM 1735 O O . GLY A 1 211 ? -18.824 12.279 5.323 1.00 76.12 211 GLY A O 1
ATOM 1736 N N . PRO A 1 212 ? -19.032 10.198 6.174 1.00 68.44 212 PRO A N 1
ATOM 1737 C CA . PRO A 1 212 ? -19.796 9.704 5.036 1.00 68.44 212 PRO A CA 1
ATOM 1738 C C . PRO A 1 212 ? -21.017 10.607 4.829 1.00 68.44 212 PRO A C 1
ATOM 1740 O O . PRO A 1 212 ? -21.742 10.885 5.788 1.00 68.44 212 PRO A O 1
ATOM 1743 N N . ASP A 1 213 ? -21.213 11.083 3.596 1.00 60.56 213 ASP A N 1
ATOM 1744 C CA . ASP A 1 213 ? -22.394 11.843 3.172 1.00 60.56 213 ASP A CA 1
ATOM 1745 C C . ASP A 1 213 ? -23.603 10.889 3.136 1.00 60.56 213 ASP A C 1
ATOM 1747 O O . ASP A 1 213 ? -24.207 10.628 2.099 1.00 60.56 213 ASP A O 1
ATOM 1751 N N . ASN A 1 214 ? -23.946 10.295 4.278 1.00 48.88 214 ASN A N 1
ATOM 1752 C CA . ASN A 1 214 ? -25.164 9.528 4.412 1.00 48.88 214 ASN A CA 1
ATOM 1753 C C . ASN A 1 214 ? -26.299 10.544 4.508 1.00 48.88 214 ASN A C 1
ATOM 1755 O O . ASN A 1 214 ? -26.556 11.105 5.574 1.00 48.88 214 ASN A O 1
ATOM 1759 N N . GLY A 1 215 ? -27.028 10.727 3.406 1.00 47.97 215 GLY A N 1
ATOM 1760 C CA . GLY A 1 215 ? -28.352 11.365 3.363 1.00 47.97 215 GLY A CA 1
ATOM 1761 C C . GLY A 1 215 ? -29.425 10.638 4.194 1.00 47.97 215 GLY A C 1
ATOM 1762 O O . GLY A 1 215 ? -30.613 10.804 3.953 1.00 47.97 215 GLY A O 1
ATOM 1763 N N . SER A 1 216 ? -29.010 9.827 5.165 1.00 42.22 216 SER A N 1
ATOM 1764 C CA . SER A 1 216 ? -29.819 9.039 6.082 1.00 42.22 216 SER A CA 1
ATOM 1765 C C . SER A 1 216 ? -29.218 9.109 7.491 1.00 42.22 216 SER A C 1
ATOM 1767 O O . SER A 1 216 ? -28.967 8.081 8.123 1.00 42.22 216 SER A O 1
ATOM 1769 N N . ARG A 1 217 ? -28.931 10.316 7.997 1.00 49.16 217 ARG A N 1
ATOM 1770 C CA . ARG A 1 217 ? -28.825 10.488 9.452 1.00 49.16 217 ARG A CA 1
ATOM 1771 C C . ARG A 1 217 ? -30.190 10.128 10.034 1.00 49.16 217 ARG A C 1
ATOM 1773 O O . ARG A 1 217 ? -31.110 10.942 9.989 1.00 49.16 217 ARG A O 1
ATOM 1780 N N . SER A 1 218 ? -30.328 8.894 10.515 1.00 42.62 218 SER A N 1
ATOM 1781 C CA . SER A 1 218 ? -31.381 8.559 11.460 1.00 42.62 218 SER A CA 1
ATOM 1782 C C . SER A 1 218 ? -31.237 9.508 12.649 1.00 42.62 218 SER A C 1
ATOM 1784 O O . SER A 1 218 ? -30.135 9.868 13.065 1.00 42.62 218 SER A O 1
ATOM 1786 N N . VAL A 1 219 ? -32.376 9.980 13.132 1.00 50.44 219 VAL A N 1
ATOM 1787 C CA . VAL A 1 219 ? -32.551 11.094 14.076 1.00 50.44 219 VAL A CA 1
ATOM 1788 C C . VAL A 1 219 ? -32.056 10.755 15.497 1.00 50.44 219 VAL A C 1
ATOM 1790 O O . VAL A 1 219 ? -32.310 11.494 16.438 1.00 50.44 219 VAL A O 1
ATOM 1793 N N . GLU A 1 220 ? -31.333 9.653 15.691 1.00 46.88 220 GLU A N 1
ATOM 1794 C CA . GLU A 1 220 ? -31.238 9.031 17.014 1.00 46.88 220 GLU A CA 1
ATOM 1795 C C . GLU A 1 220 ? -30.131 9.549 17.933 1.00 46.88 220 GLU A C 1
ATOM 1797 O O . GLU A 1 220 ? -30.198 9.262 19.121 1.00 46.88 220 GLU A O 1
ATOM 1802 N N . ASP A 1 221 ? -29.190 10.386 17.483 1.00 51.19 221 ASP A N 1
ATOM 1803 C CA . ASP A 1 221 ? -28.376 11.138 18.449 1.00 51.19 221 ASP A CA 1
ATOM 1804 C C . ASP A 1 221 ? -27.719 12.394 17.841 1.00 51.19 221 ASP A C 1
ATOM 1806 O O . ASP A 1 221 ? -26.690 12.290 17.157 1.00 51.19 221 ASP A O 1
ATOM 1810 N N . PRO A 1 222 ? -28.262 13.605 18.081 1.00 54.41 222 PRO A N 1
ATOM 1811 C CA . PRO A 1 222 ? -27.657 14.856 17.620 1.00 54.41 222 PRO A CA 1
ATOM 1812 C C . PRO A 1 222 ? -26.302 15.155 18.286 1.00 54.41 222 PRO A C 1
ATOM 1814 O O . PRO A 1 222 ? -25.602 16.066 17.841 1.00 54.41 222 PRO A O 1
ATOM 1817 N N . SER A 1 223 ? -25.909 14.398 19.319 1.00 55.22 223 SER A N 1
ATOM 1818 C CA . SER A 1 223 ? -24.624 14.552 20.010 1.00 55.22 223 SER A CA 1
ATOM 1819 C C . SER A 1 223 ? -23.500 13.662 19.452 1.00 55.22 223 SER A C 1
ATOM 1821 O O . SER A 1 223 ? -22.322 13.887 19.755 1.00 55.22 223 SER A O 1
ATOM 1823 N N . SER A 1 224 ? -23.823 12.691 18.588 1.00 62.06 224 SER A N 1
ATOM 1824 C CA . SER A 1 224 ? -22.832 11.764 18.035 1.00 62.06 224 SER A CA 1
ATOM 1825 C C . SER A 1 224 ? -21.952 12.453 16.979 1.00 62.06 224 SER A C 1
ATOM 1827 O O . SER A 1 224 ? -22.358 12.781 15.858 1.00 62.06 224 SER A O 1
ATOM 1829 N N . LYS A 1 225 ? -20.696 12.730 17.346 1.00 67.38 225 LYS A N 1
ATOM 1830 C CA . LYS A 1 225 ? -19.693 13.240 16.401 1.00 67.38 225 LYS A CA 1
ATOM 1831 C C . LYS A 1 225 ? -19.500 12.210 15.276 1.00 67.38 225 LYS A C 1
ATOM 1833 O O . LYS A 1 225 ? -19.402 11.020 15.573 1.00 67.38 225 LYS A O 1
ATOM 1838 N N . PRO A 1 226 ? -19.423 12.634 13.998 1.00 71.00 226 PRO A N 1
ATOM 1839 C CA . PRO A 1 226 ? -19.209 11.701 12.898 1.00 71.00 226 PRO A CA 1
ATOM 1840 C C . PRO A 1 226 ? -17.886 10.943 13.090 1.00 71.00 226 PRO A C 1
ATOM 1842 O O . PRO A 1 226 ? -16.915 11.548 13.564 1.00 71.00 226 PRO A O 1
ATOM 1845 N N . PRO A 1 227 ? -17.823 9.655 12.705 1.00 83.81 227 PRO A N 1
ATOM 1846 C CA . PRO A 1 227 ? -16.622 8.851 12.873 1.00 83.81 227 PRO A CA 1
ATOM 1847 C C . PRO A 1 227 ? -15.458 9.479 12.109 1.00 83.81 227 PRO A C 1
ATOM 1849 O O . PRO A 1 227 ? -15.604 9.926 10.965 1.00 83.81 227 PRO A O 1
ATOM 1852 N N . ILE A 1 228 ? -14.290 9.527 12.750 1.00 90.12 228 ILE A N 1
ATOM 1853 C CA . ILE A 1 228 ? -13.085 10.057 12.122 1.00 90.12 228 ILE A CA 1
ATOM 1854 C C . ILE A 1 228 ? -12.629 9.070 11.045 1.00 90.12 228 ILE A C 1
ATOM 1856 O O . ILE A 1 228 ? -12.489 7.871 11.288 1.00 90.12 228 ILE A O 1
ATOM 1860 N N . ARG A 1 229 ? -12.385 9.592 9.842 1.00 94.12 229 ARG A N 1
ATOM 1861 C CA . ARG A 1 229 ? -11.855 8.846 8.698 1.00 94.12 229 ARG A CA 1
ATOM 1862 C C . ARG A 1 229 ? -10.597 9.541 8.209 1.00 94.12 229 ARG A C 1
ATOM 1864 O O . ARG A 1 229 ? -10.613 10.745 7.948 1.00 94.12 229 ARG A O 1
ATOM 1871 N N . ILE A 1 230 ? -9.504 8.802 8.087 1.00 96.12 230 ILE A N 1
ATOM 1872 C CA . ILE A 1 230 ? -8.223 9.322 7.610 1.00 96.12 230 ILE A CA 1
ATOM 1873 C C . ILE A 1 230 ? -7.771 8.494 6.419 1.00 96.12 230 ILE A C 1
ATOM 1875 O O . ILE A 1 230 ? -7.732 7.268 6.478 1.00 96.12 230 ILE A O 1
ATOM 1879 N N . LEU A 1 231 ? -7.417 9.185 5.341 1.00 97.19 231 LEU A N 1
ATOM 1880 C CA . LEU A 1 231 ? -6.891 8.602 4.123 1.00 97.19 231 LEU A CA 1
ATOM 1881 C C . LEU A 1 231 ? -5.419 8.978 3.980 1.00 97.19 231 LEU A C 1
ATOM 1883 O O . LEU A 1 231 ? -5.086 10.147 3.794 1.00 97.19 231 LEU A O 1
ATOM 1887 N N . ALA A 1 232 ? -4.547 7.980 4.029 1.00 97.19 232 ALA A N 1
ATOM 1888 C CA . ALA A 1 232 ? -3.183 8.077 3.535 1.00 97.19 232 ALA A CA 1
ATOM 1889 C C . ALA A 1 232 ? -3.166 7.527 2.108 1.00 97.19 232 ALA A C 1
ATOM 1891 O O . ALA A 1 232 ? -3.557 6.384 1.895 1.00 97.19 232 ALA A O 1
ATOM 1892 N N . ALA A 1 233 ? -2.745 8.329 1.138 1.00 96.75 233 ALA A N 1
ATOM 1893 C CA . ALA A 1 233 ? -2.766 7.977 -0.274 1.00 96.75 233 ALA A CA 1
ATOM 1894 C C . ALA A 1 233 ? -1.383 8.166 -0.895 1.00 96.75 233 ALA A C 1
ATOM 1896 O O . ALA A 1 233 ? -0.680 9.127 -0.581 1.00 96.75 233 ALA A O 1
ATOM 1897 N N . SER A 1 234 ? -1.030 7.269 -1.806 1.00 96.81 234 SER A N 1
ATOM 1898 C CA . SER A 1 234 ? 0.230 7.268 -2.532 1.00 96.81 234 SER A CA 1
ATOM 1899 C C . SER A 1 234 ? -0.003 6.906 -3.996 1.00 96.81 234 SER A C 1
ATOM 1901 O O . SER A 1 234 ? -0.823 6.043 -4.312 1.00 96.81 234 SER A O 1
ATOM 1903 N N . SER A 1 235 ? 0.751 7.542 -4.887 1.00 96.88 235 SER A N 1
ATOM 1904 C CA . SER A 1 235 ? 0.780 7.235 -6.321 1.00 96.88 235 SER A CA 1
ATOM 1905 C C . SER A 1 235 ? 2.211 7.313 -6.832 1.00 96.88 235 SER A C 1
ATOM 1907 O O . SER A 1 235 ? 3.031 8.065 -6.294 1.00 96.88 235 SER A O 1
ATOM 1909 N N . SER A 1 236 ? 2.520 6.567 -7.893 1.00 96.56 236 SER A N 1
ATOM 1910 C CA . SER A 1 236 ? 3.790 6.730 -8.592 1.00 96.56 236 SER A CA 1
ATOM 1911 C C . SER A 1 236 ? 3.975 8.160 -9.094 1.00 96.56 236 SER A C 1
ATOM 1913 O O . SER A 1 236 ? 3.029 8.822 -9.523 1.00 96.56 236 SER A O 1
ATOM 1915 N N . THR A 1 237 ? 5.218 8.630 -9.029 1.00 96.12 237 THR A N 1
ATOM 1916 C CA . THR A 1 237 ? 5.652 9.924 -9.564 1.00 96.12 237 THR A CA 1
ATOM 1917 C C . THR A 1 237 ? 7.051 9.785 -10.157 1.00 96.12 237 THR A C 1
ATOM 1919 O O . THR A 1 237 ? 7.760 8.813 -9.901 1.00 96.12 237 THR A O 1
ATOM 1922 N N . THR A 1 238 ? 7.479 10.768 -10.939 1.00 95.19 238 THR A N 1
ATOM 1923 C CA . THR A 1 238 ? 8.858 10.869 -11.428 1.00 95.19 238 THR A CA 1
ATOM 1924 C C . THR A 1 238 ? 9.698 11.756 -10.514 1.00 95.19 238 THR A C 1
ATOM 1926 O O . THR A 1 238 ? 9.180 12.710 -9.935 1.00 95.19 238 THR A O 1
ATOM 1929 N N . HIS A 1 239 ? 10.999 11.478 -10.424 1.00 95.69 239 HIS A N 1
ATOM 1930 C CA . HIS A 1 239 ? 11.970 12.322 -9.727 1.00 95.69 239 HIS A CA 1
ATOM 1931 C C . HIS A 1 239 ? 13.298 12.349 -10.508 1.00 95.69 239 HIS A C 1
ATOM 1933 O O . HIS A 1 239 ? 13.695 11.308 -11.031 1.00 95.69 239 HIS A O 1
ATOM 1939 N N . PRO A 1 240 ? 14.018 13.485 -10.602 1.00 95.75 240 PRO A N 1
ATOM 1940 C CA . PRO A 1 240 ? 15.243 13.580 -11.406 1.00 95.75 240 PRO A CA 1
ATOM 1941 C C . PRO A 1 240 ? 16.381 12.666 -10.921 1.00 95.75 240 PRO A C 1
ATOM 1943 O O . PRO A 1 240 ? 17.155 12.167 -11.733 1.00 95.75 240 PRO A O 1
ATOM 1946 N N . LEU A 1 241 ? 16.476 12.414 -9.611 1.00 95.81 241 LEU A N 1
ATOM 1947 C CA . LEU A 1 241 ? 17.583 11.643 -9.020 1.00 95.81 241 LEU A CA 1
ATOM 1948 C C . LEU A 1 241 ? 17.391 10.119 -9.050 1.00 95.81 241 LEU A C 1
ATOM 1950 O O . LEU A 1 241 ? 18.354 9.376 -8.867 1.00 95.81 241 LEU A O 1
ATOM 1954 N N . LYS A 1 242 ? 16.159 9.628 -9.231 1.00 97.00 242 LYS A N 1
ATOM 1955 C CA . LYS A 1 242 ? 15.829 8.201 -9.094 1.00 97.00 242 LYS A CA 1
ATOM 1956 C C . LYS A 1 242 ? 14.882 7.763 -10.196 1.00 97.00 242 LYS A C 1
ATOM 1958 O O . LYS A 1 242 ? 13.895 8.431 -10.484 1.00 97.00 242 LYS A O 1
ATOM 1963 N N . LYS A 1 243 ? 15.151 6.595 -10.777 1.00 95.25 243 LYS A N 1
ATOM 1964 C CA . LYS A 1 243 ? 14.260 5.971 -11.758 1.00 95.25 243 LYS A CA 1
ATOM 1965 C C . LYS A 1 243 ? 13.331 4.989 -11.056 1.00 95.25 243 LYS A C 1
ATOM 1967 O O . LYS A 1 243 ? 13.760 4.236 -10.187 1.00 95.25 243 LYS A O 1
ATOM 1972 N N . SER A 1 244 ? 12.067 4.986 -11.462 1.00 96.06 244 SER A N 1
ATOM 1973 C CA . SER A 1 244 ? 11.097 3.982 -11.032 1.00 96.06 244 SER A CA 1
ATOM 1974 C C . SER A 1 244 ? 11.081 2.829 -12.038 1.00 96.06 244 SER A C 1
ATOM 1976 O O . SER A 1 244 ? 11.047 3.059 -13.244 1.00 96.06 244 SER A O 1
ATOM 1978 N N . THR A 1 245 ? 11.112 1.587 -11.557 1.00 96.19 245 THR A N 1
ATOM 1979 C CA . THR A 1 245 ? 10.905 0.367 -12.370 1.00 96.19 245 THR A CA 1
ATOM 1980 C C . THR A 1 245 ? 9.561 -0.309 -12.079 1.00 96.19 245 THR A C 1
ATOM 1982 O O . THR A 1 245 ? 9.226 -1.337 -12.687 1.00 96.19 245 THR A O 1
ATOM 1985 N N . LEU A 1 246 ? 8.815 0.254 -11.129 1.00 95.94 246 LEU A N 1
ATOM 1986 C CA . LEU A 1 246 ? 7.452 -0.079 -10.758 1.00 95.94 246 LEU A CA 1
ATOM 1987 C C . LEU A 1 246 ? 6.584 1.172 -10.888 1.00 95.94 246 LEU A C 1
ATOM 1989 O O . LEU A 1 246 ? 6.984 2.253 -10.455 1.00 95.94 246 LEU A O 1
ATOM 1993 N N . GLU A 1 247 ? 5.398 1.009 -11.458 1.00 95.81 247 GLU A N 1
ATOM 1994 C CA . GLU A 1 247 ? 4.389 2.058 -11.542 1.00 95.81 247 GLU A CA 1
ATOM 1995 C C . GLU A 1 247 ? 3.101 1.552 -10.895 1.00 95.81 247 GLU A C 1
ATOM 1997 O O . GLU A 1 247 ? 2.624 0.466 -11.219 1.00 95.81 247 GLU A O 1
ATOM 2002 N N . ILE A 1 248 ? 2.573 2.312 -9.944 1.00 94.88 248 ILE A N 1
ATOM 2003 C CA . ILE A 1 248 ? 1.313 2.044 -9.258 1.00 94.88 248 ILE A CA 1
ATOM 2004 C C . ILE A 1 248 ? 0.409 3.258 -9.421 1.00 94.88 248 ILE A C 1
ATOM 2006 O O . ILE A 1 248 ? 0.861 4.399 -9.296 1.00 94.88 248 ILE A O 1
ATOM 2010 N N . LYS A 1 249 ? -0.878 3.017 -9.674 1.00 94.38 249 LYS A N 1
ATOM 2011 C CA . LYS A 1 249 ? -1.860 4.104 -9.728 1.00 94.38 249 LYS A CA 1
ATOM 2012 C C . LYS A 1 249 ? -2.236 4.565 -8.331 1.00 94.38 249 LYS A C 1
ATOM 2014 O O . LYS A 1 249 ? -2.263 5.757 -8.062 1.00 94.38 249 LYS A O 1
ATOM 2019 N N . PHE A 1 250 ? -2.514 3.608 -7.448 1.00 94.00 250 PHE A N 1
ATOM 2020 C CA . PHE A 1 250 ? -2.969 3.897 -6.096 1.00 94.00 250 PHE A CA 1
ATOM 2021 C C . PHE A 1 250 ? -2.420 2.890 -5.090 1.00 94.00 250 PHE A C 1
ATOM 2023 O O . PHE A 1 250 ? -2.466 1.679 -5.294 1.00 94.00 250 PHE A O 1
ATOM 2030 N N . ALA A 1 251 ? -1.957 3.398 -3.960 1.00 96.38 251 ALA A N 1
ATOM 2031 C CA . ALA A 1 251 ? -1.732 2.631 -2.748 1.00 96.38 251 ALA A CA 1
ATOM 2032 C C . ALA A 1 251 ? -2.072 3.508 -1.546 1.00 96.38 251 ALA A C 1
ATOM 2034 O O . ALA A 1 251 ? -2.120 4.733 -1.663 1.00 96.38 251 ALA A O 1
ATOM 2035 N N . GLY A 1 252 ? -2.321 2.907 -0.389 1.00 96.50 252 GLY A N 1
ATOM 2036 C CA . GLY A 1 252 ? -2.593 3.701 0.799 1.00 96.50 252 GLY A CA 1
ATOM 2037 C C . GLY A 1 252 ? -3.306 2.962 1.912 1.00 96.50 252 GLY A C 1
ATOM 2038 O O . GLY A 1 252 ? -3.436 1.739 1.896 1.00 96.50 252 GLY A O 1
ATOM 2039 N N . TYR A 1 253 ? -3.791 3.743 2.869 1.00 97.69 253 TYR A N 1
ATOM 2040 C CA . TYR A 1 253 ? -4.562 3.288 4.013 1.00 97.69 253 TYR A CA 1
ATOM 2041 C C . TYR A 1 253 ? -5.800 4.165 4.163 1.00 97.69 253 TYR A C 1
ATOM 2043 O O . TYR A 1 253 ? -5.687 5.388 4.215 1.00 97.69 253 TYR A O 1
ATOM 2051 N N . LEU A 1 254 ? -6.963 3.539 4.291 1.00 97.19 254 LEU A N 1
ATOM 2052 C CA . LEU A 1 254 ? -8.138 4.160 4.885 1.00 97.19 254 LEU A CA 1
ATOM 2053 C C . LEU A 1 254 ? -8.248 3.662 6.327 1.00 97.19 254 LEU A C 1
ATOM 2055 O O . LEU A 1 254 ? -8.333 2.457 6.562 1.00 97.19 254 LEU A O 1
ATOM 2059 N N . ILE A 1 255 ? -8.222 4.589 7.276 1.00 96.56 255 ILE A N 1
ATOM 2060 C CA . ILE A 1 255 ? -8.298 4.318 8.710 1.00 96.56 255 ILE A CA 1
ATOM 2061 C C . ILE A 1 255 ? -9.582 4.950 9.217 1.00 96.56 255 ILE A C 1
ATOM 2063 O O . ILE A 1 255 ? -9.768 6.163 9.114 1.00 96.56 255 ILE A O 1
ATOM 2067 N N . GLU A 1 256 ? -10.465 4.123 9.751 1.00 94.44 256 GLU A N 1
ATOM 2068 C CA . GLU A 1 256 ? -11.786 4.524 10.211 1.00 94.44 256 GLU A CA 1
ATOM 2069 C C . GLU A 1 256 ? -11.922 4.188 11.687 1.00 94.44 256 GLU A C 1
ATOM 2071 O O . GLU A 1 256 ? -11.562 3.096 12.132 1.00 94.44 256 GLU A O 1
ATOM 2076 N N . GLN A 1 257 ? -12.442 5.142 12.445 1.00 91.69 257 GLN A N 1
ATOM 2077 C CA . GLN A 1 257 ? -12.848 4.916 13.819 1.00 91.69 257 GLN A CA 1
ATOM 2078 C C . GLN A 1 257 ? -14.227 4.242 13.823 1.00 91.69 257 GLN A C 1
ATOM 2080 O O . GLN A 1 257 ? -15.161 4.766 13.215 1.00 91.69 257 GLN A O 1
ATOM 2085 N N . LEU A 1 258 ? -14.342 3.077 14.470 1.00 87.25 258 LEU A N 1
ATOM 2086 C CA . LEU A 1 258 ? -15.585 2.296 14.504 1.00 87.25 258 LEU A CA 1
ATOM 2087 C C . LEU A 1 258 ? -16.580 2.843 15.533 1.00 87.25 258 LEU A C 1
ATOM 2089 O O . LEU A 1 258 ? -17.762 2.974 15.223 1.00 87.25 258 LEU A O 1
ATOM 2093 N N . SER A 1 259 ? -16.103 3.206 16.725 1.00 77.56 259 SER A N 1
ATOM 2094 C CA . SER A 1 259 ? -16.909 3.841 17.769 1.00 77.56 259 SER A CA 1
ATOM 2095 C C . SER A 1 259 ? -16.167 5.022 18.404 1.00 77.56 259 SER A C 1
ATOM 2097 O O . SER A 1 259 ? -14.951 5.180 18.264 1.00 77.56 259 SER A O 1
ATOM 2099 N N . SER A 1 260 ? -16.903 5.891 19.098 1.00 68.69 260 SER A N 1
ATOM 2100 C CA . SER A 1 260 ? -16.325 7.034 19.815 1.00 68.69 260 SER A CA 1
ATOM 2101 C C . SER A 1 260 ? -15.384 6.609 20.946 1.00 68.69 260 SER A C 1
ATOM 2103 O O . SER A 1 260 ? -14.459 7.360 21.256 1.00 68.69 260 SER A O 1
ATOM 2105 N N . SER A 1 261 ? -15.601 5.427 21.530 1.00 64.19 261 SER A N 1
ATOM 2106 C CA . SER A 1 261 ? -14.811 4.887 22.636 1.00 64.19 261 SER A CA 1
ATOM 2107 C C . SER A 1 261 ? -13.624 4.053 22.167 1.00 64.19 261 SER A C 1
ATOM 2109 O O . SER A 1 261 ? -12.558 4.169 22.770 1.00 64.19 261 SER A O 1
ATOM 2111 N N . SER A 1 262 ? -13.756 3.257 21.098 1.00 68.75 262 SER A N 1
ATOM 2112 C CA . SER A 1 262 ? -12.678 2.350 20.680 1.00 68.75 262 SER A CA 1
ATOM 2113 C C . SER A 1 262 ? -12.940 1.609 19.361 1.00 68.75 262 SER A C 1
ATOM 2115 O O . SER A 1 262 ? -14.007 1.665 18.754 1.00 68.75 262 SER A O 1
ATOM 2117 N N . GLY A 1 263 ? -11.903 0.930 18.875 1.00 87.31 263 GLY A N 1
ATOM 2118 C CA . GLY A 1 263 ? -11.961 0.113 17.672 1.00 87.31 263 GLY A CA 1
ATOM 2119 C C . GLY A 1 263 ? -11.583 0.872 16.400 1.00 87.31 263 GLY A C 1
ATOM 2120 O O . GLY A 1 263 ? -12.072 1.969 16.111 1.00 87.31 263 GLY A O 1
ATOM 2121 N N . LEU A 1 264 ? -10.695 0.266 15.615 1.00 93.75 264 LEU A N 1
ATOM 2122 C CA . LEU A 1 264 ? -10.204 0.826 14.359 1.00 93.75 264 LEU A CA 1
ATOM 2123 C C . LEU A 1 264 ? -10.406 -0.168 13.230 1.00 93.75 264 LEU A C 1
ATOM 2125 O O . LEU A 1 264 ? -10.004 -1.325 13.322 1.00 93.75 264 LEU A O 1
ATOM 2129 N N . ARG A 1 265 ? -10.932 0.309 12.110 1.00 94.94 265 ARG A N 1
ATOM 2130 C CA . ARG A 1 265 ? -10.900 -0.422 10.849 1.00 94.94 265 ARG A CA 1
ATOM 2131 C C . ARG A 1 265 ? -9.805 0.164 9.981 1.00 94.94 265 ARG A C 1
ATOM 2133 O O . ARG A 1 265 ? -9.835 1.344 9.640 1.00 94.94 265 ARG A O 1
ATOM 2140 N N . VAL A 1 266 ? -8.846 -0.669 9.595 1.00 96.62 266 VAL A N 1
ATOM 2141 C CA . VAL A 1 266 ? -7.777 -0.283 8.673 1.00 96.62 266 VAL A CA 1
ATOM 2142 C C . VAL A 1 266 ? -7.948 -1.056 7.380 1.00 96.62 266 VAL A C 1
ATOM 2144 O O . VAL A 1 266 ? -7.874 -2.282 7.355 1.00 96.62 266 VAL A O 1
ATOM 2147 N N . THR A 1 267 ? -8.160 -0.326 6.292 1.00 97.50 267 THR A N 1
ATOM 2148 C CA . THR A 1 267 ? -8.222 -0.866 4.937 1.00 97.50 267 THR A CA 1
ATOM 2149 C C . THR A 1 267 ? -6.971 -0.441 4.183 1.00 97.50 267 THR A C 1
ATOM 2151 O O . THR A 1 267 ? -6.806 0.733 3.861 1.00 97.50 267 THR A O 1
ATOM 2154 N N . GLN A 1 268 ? -6.080 -1.385 3.895 1.00 97.56 268 GLN A N 1
ATOM 2155 C CA . GLN A 1 268 ? -4.894 -1.141 3.080 1.00 97.56 268 GLN A CA 1
ATOM 2156 C C . GLN A 1 268 ? -5.222 -1.363 1.602 1.00 97.56 268 GLN A C 1
ATOM 2158 O O . GLN A 1 268 ? -5.588 -2.471 1.208 1.00 97.56 268 GLN A O 1
ATOM 2163 N N . ILE A 1 269 ? -5.076 -0.319 0.787 1.00 98.06 269 ILE A N 1
ATOM 2164 C CA . ILE A 1 269 ? -5.295 -0.363 -0.660 1.00 98.06 269 ILE A CA 1
ATOM 2165 C C . ILE A 1 269 ? -3.964 -0.634 -1.359 1.00 98.06 269 ILE A C 1
ATOM 2167 O O . ILE A 1 269 ? -2.965 0.037 -1.093 1.00 98.06 269 ILE A O 1
ATOM 2171 N N . VAL A 1 270 ? -3.955 -1.617 -2.260 1.00 97.06 270 VAL A N 1
ATOM 2172 C CA . VAL A 1 270 ? -2.760 -2.069 -2.979 1.00 97.06 270 VAL A CA 1
ATOM 2173 C C . VAL A 1 270 ? -3.084 -2.274 -4.456 1.00 97.06 270 VAL A C 1
ATOM 2175 O O . VAL A 1 270 ? -3.890 -3.136 -4.808 1.00 97.06 270 VAL A O 1
ATOM 2178 N N . ASP A 1 271 ? -2.421 -1.514 -5.327 1.00 97.38 271 ASP A N 1
ATOM 2179 C CA . ASP A 1 271 ? -2.414 -1.751 -6.772 1.00 97.38 271 ASP A CA 1
ATOM 2180 C C . ASP A 1 271 ? -1.244 -2.660 -7.175 1.00 97.38 271 ASP A C 1
ATOM 2182 O O . ASP A 1 271 ? -0.073 -2.354 -6.942 1.00 97.38 271 ASP A O 1
ATOM 2186 N N . LEU A 1 272 ? -1.566 -3.790 -7.804 1.00 96.50 272 LEU A N 1
ATOM 2187 C CA . LEU A 1 272 ? -0.598 -4.770 -8.293 1.00 96.50 272 LEU A CA 1
ATOM 2188 C C . LEU A 1 272 ? -0.260 -4.606 -9.785 1.00 96.50 272 LEU A C 1
ATOM 2190 O O . LEU A 1 272 ? 0.493 -5.420 -10.322 1.00 96.50 272 LEU A O 1
ATOM 2194 N N . SER A 1 273 ? -0.791 -3.581 -10.464 1.00 94.44 273 SER A N 1
ATOM 2195 C CA . SER A 1 273 ? -0.646 -3.397 -11.918 1.00 94.44 273 SER A CA 1
ATOM 2196 C C . SER A 1 273 ? 0.816 -3.316 -12.369 1.00 94.44 273 SER A C 1
ATOM 2198 O O . SER A 1 273 ? 1.197 -3.937 -13.363 1.00 94.44 273 SER A O 1
ATOM 2200 N N . GLY A 1 274 ? 1.668 -2.641 -11.595 1.00 91.75 274 GLY A N 1
ATOM 2201 C CA . GLY A 1 274 ? 3.082 -2.454 -11.922 1.00 91.75 274 GLY A CA 1
ATOM 2202 C C . GLY A 1 274 ? 3.943 -3.723 -11.890 1.00 91.75 274 GLY A C 1
ATOM 2203 O O . GLY A 1 274 ? 5.089 -3.711 -12.352 1.00 91.75 274 GLY A O 1
ATOM 2204 N N . PHE A 1 275 ? 3.423 -4.832 -11.362 1.00 92.06 275 PHE A N 1
ATOM 2205 C CA . PHE A 1 275 ? 4.132 -6.112 -11.353 1.00 92.06 275 PHE A CA 1
ATOM 2206 C C . PHE A 1 275 ? 3.919 -6.931 -12.636 1.00 92.06 275 PHE A C 1
ATOM 2208 O O . PHE A 1 275 ? 4.583 -7.955 -12.816 1.00 92.06 275 PHE A O 1
ATOM 2215 N N . GLY A 1 276 ? 3.050 -6.471 -13.543 1.00 91.06 276 GLY A N 1
ATOM 2216 C CA . GLY A 1 276 ? 2.658 -7.202 -14.745 1.00 91.06 276 GLY A CA 1
ATOM 2217 C C . GLY A 1 276 ? 1.668 -8.332 -14.449 1.00 91.06 276 GLY A C 1
ATOM 2218 O O . GLY A 1 276 ? 0.997 -8.345 -13.417 1.00 91.06 276 GLY A O 1
ATOM 2219 N N . ALA A 1 277 ? 1.560 -9.294 -15.367 1.00 91.94 277 ALA A N 1
ATOM 2220 C CA . ALA A 1 277 ? 0.685 -10.449 -15.190 1.00 91.94 277 ALA A CA 1
ATOM 2221 C C . ALA A 1 277 ? 1.226 -11.371 -14.084 1.00 91.94 277 ALA A C 1
ATOM 2223 O O . ALA A 1 277 ? 2.179 -12.126 -14.286 1.00 91.94 277 ALA A O 1
ATOM 2224 N N . LEU A 1 278 ? 0.615 -11.296 -12.901 1.00 93.94 278 LEU A N 1
ATOM 2225 C CA . LEU A 1 278 ? 0.954 -12.145 -11.766 1.00 93.94 278 LEU A CA 1
ATOM 2226 C C . LEU A 1 278 ? 0.082 -13.407 -11.741 1.00 93.94 278 LEU A C 1
ATOM 2228 O O . LEU A 1 278 ? -1.141 -13.304 -11.845 1.00 93.94 278 LEU A O 1
ATOM 2232 N N . PRO A 1 279 ? 0.670 -14.596 -11.522 1.00 94.44 279 PRO A N 1
ATOM 2233 C CA . PRO A 1 279 ? -0.107 -15.797 -11.249 1.00 94.44 279 PRO A CA 1
ATOM 2234 C C . PRO A 1 279 ? -0.986 -15.638 -10.000 1.00 94.44 279 PRO A C 1
ATOM 2236 O O . PRO A 1 279 ? -0.572 -15.030 -9.011 1.00 94.44 279 PRO A O 1
ATOM 2239 N N . THR A 1 280 ? -2.162 -16.269 -9.986 1.00 94.62 280 THR A N 1
ATOM 2240 C CA . THR A 1 280 ? -3.122 -16.175 -8.870 1.00 94.62 280 THR A CA 1
ATOM 2241 C C . THR A 1 280 ? -2.515 -16.559 -7.519 1.00 94.62 280 THR A C 1
ATOM 2243 O O . THR A 1 280 ? -2.803 -15.916 -6.512 1.00 94.62 280 THR A O 1
ATOM 2246 N N . PHE A 1 281 ? -1.629 -17.561 -7.475 1.00 94.56 281 PHE A N 1
ATOM 2247 C CA . PHE A 1 281 ? -0.962 -17.961 -6.230 1.00 94.56 281 PHE A CA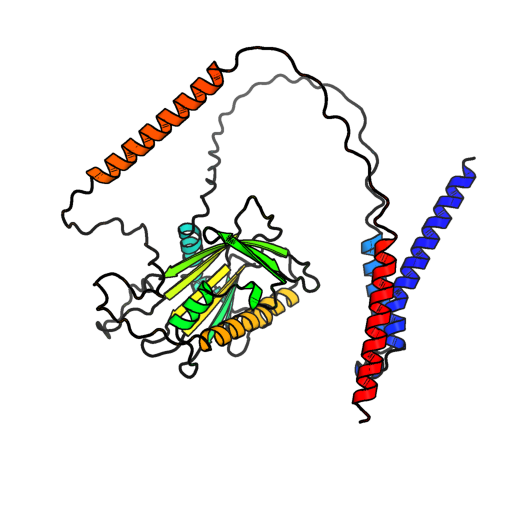 1
ATOM 2248 C C . PHE A 1 281 ? -0.037 -16.863 -5.678 1.00 94.56 281 PHE A C 1
ATOM 2250 O O . PHE A 1 281 ? 0.094 -16.725 -4.463 1.00 94.56 281 PHE A O 1
ATOM 2257 N N . VAL A 1 282 ? 0.573 -16.062 -6.560 1.00 95.38 282 VAL A N 1
ATOM 2258 C CA . VAL A 1 282 ? 1.423 -14.925 -6.191 1.00 95.38 282 VAL A CA 1
ATOM 2259 C C . VAL A 1 282 ? 0.566 -13.795 -5.638 1.00 95.38 282 VAL A C 1
ATOM 2261 O O . VAL A 1 282 ? 0.867 -13.281 -4.564 1.00 95.38 282 VAL A O 1
ATOM 2264 N N . ILE A 1 283 ? -0.533 -13.461 -6.323 1.00 96.19 283 ILE A N 1
ATOM 2265 C CA . ILE A 1 283 ? -1.505 -12.463 -5.855 1.00 96.19 283 ILE A CA 1
ATOM 2266 C C . ILE A 1 283 ? -2.006 -12.850 -4.464 1.00 96.19 283 ILE A C 1
ATOM 2268 O O . ILE A 1 283 ? -1.881 -12.059 -3.533 1.00 96.19 283 ILE A O 1
ATOM 2272 N N . LYS A 1 284 ? -2.478 -14.093 -4.300 1.00 95.88 284 LYS A N 1
ATOM 2273 C CA . LYS A 1 284 ? -2.952 -14.629 -3.019 1.00 95.88 284 LYS A CA 1
ATOM 2274 C C . LYS A 1 284 ? -1.879 -14.530 -1.934 1.00 95.88 284 LYS A C 1
ATOM 2276 O O . LYS A 1 284 ? -2.173 -14.095 -0.828 1.00 95.88 284 LYS A O 1
ATOM 2281 N N . ALA A 1 285 ? -0.624 -14.872 -2.229 1.00 95.00 285 ALA A N 1
ATOM 2282 C CA . ALA A 1 285 ? 0.466 -14.725 -1.264 1.00 95.00 285 ALA A CA 1
ATOM 2283 C C . ALA A 1 285 ? 0.688 -13.259 -0.844 1.00 95.00 285 ALA A C 1
ATOM 2285 O O . ALA A 1 285 ? 0.906 -12.985 0.337 1.00 95.00 285 ALA A O 1
ATOM 2286 N N . ILE A 1 286 ? 0.595 -12.309 -1.777 1.00 94.94 286 ILE A N 1
ATOM 2287 C CA . ILE A 1 286 ? 0.723 -10.882 -1.466 1.00 94.94 286 ILE A CA 1
ATOM 2288 C C . ILE A 1 286 ? -0.411 -10.434 -0.541 1.00 94.94 286 ILE A C 1
ATOM 2290 O O . ILE A 1 286 ? -0.135 -9.968 0.565 1.00 94.94 286 ILE A O 1
ATOM 2294 N N . VAL A 1 287 ? -1.667 -10.622 -0.951 1.00 96.62 287 VAL A N 1
ATOM 2295 C CA . VAL A 1 287 ? -2.825 -10.044 -0.247 1.00 96.62 287 VAL A CA 1
ATOM 2296 C C . VAL A 1 287 ? -3.229 -10.815 1.011 1.00 96.62 287 VAL A C 1
ATOM 2298 O O . VAL A 1 287 ? -3.698 -10.202 1.960 1.00 96.62 287 VAL A O 1
ATOM 2301 N N . CYS A 1 288 ? -2.999 -12.131 1.076 1.00 96.12 288 CYS A N 1
ATOM 2302 C CA . CYS A 1 288 ? -3.342 -12.942 2.252 1.00 96.12 288 CYS A CA 1
ATOM 2303 C C . CYS A 1 288 ? -2.202 -13.049 3.275 1.00 96.12 288 CYS A C 1
ATOM 2305 O O . CYS A 1 288 ? -2.452 -13.409 4.423 1.00 96.12 288 CYS A O 1
ATOM 2307 N N . LYS A 1 289 ? -0.941 -12.802 2.885 1.00 94.31 289 LYS A N 1
ATOM 2308 C CA . LYS A 1 289 ? 0.216 -13.026 3.772 1.00 94.31 289 LYS A CA 1
ATOM 2309 C C . LYS A 1 289 ? 1.103 -11.803 3.927 1.00 94.31 289 LYS A C 1
ATOM 2311 O O . LYS A 1 289 ? 1.346 -11.392 5.060 1.00 94.31 289 LYS A O 1
ATOM 2316 N N . PHE A 1 290 ? 1.625 -11.245 2.835 1.00 94.56 290 PHE A N 1
ATOM 2317 C CA . PHE A 1 290 ? 2.617 -10.168 2.935 1.00 94.56 290 PHE A CA 1
ATOM 2318 C C . PHE A 1 290 ? 2.000 -8.854 3.407 1.00 94.56 290 PHE A C 1
ATOM 2320 O O . PHE A 1 290 ? 2.507 -8.275 4.366 1.00 94.56 290 PHE A O 1
ATOM 2327 N N . VAL A 1 291 ? 0.882 -8.445 2.809 1.00 95.38 291 VAL A N 1
ATOM 2328 C CA . VAL A 1 291 ? 0.162 -7.216 3.170 1.00 95.38 291 VAL A CA 1
ATOM 2329 C C . VAL A 1 291 ? -0.324 -7.281 4.633 1.00 95.38 291 VAL A C 1
ATOM 2331 O O . VAL A 1 291 ? 0.144 -6.472 5.436 1.00 95.38 291 VAL A O 1
ATOM 2334 N N . PRO A 1 292 ? -1.077 -8.315 5.071 1.00 95.06 292 PRO A N 1
ATOM 2335 C CA . PRO A 1 292 ? -1.412 -8.506 6.485 1.00 95.06 292 PRO A CA 1
ATOM 2336 C C . PRO A 1 292 ? -0.220 -8.568 7.441 1.00 95.06 292 PRO A C 1
ATOM 2338 O O . PRO A 1 292 ? -0.288 -8.104 8.578 1.00 95.06 292 PRO A O 1
ATOM 2341 N N . SER A 1 293 ? 0.886 -9.196 7.028 1.00 94.75 293 SER A N 1
ATOM 2342 C CA . SER A 1 293 ? 2.084 -9.257 7.866 1.00 94.75 293 SER A CA 1
ATOM 2343 C C . SER A 1 293 ? 2.768 -7.899 8.005 1.00 94.75 293 SER A C 1
ATOM 2345 O O . SER A 1 293 ? 3.405 -7.679 9.034 1.00 94.75 293 SER A O 1
ATOM 2347 N N . SER A 1 294 ? 2.699 -7.041 6.986 1.00 95.12 294 SER A N 1
ATOM 2348 C CA . SER A 1 294 ? 3.212 -5.671 7.036 1.00 95.12 294 SER A CA 1
ATOM 2349 C C . SER A 1 294 ? 2.336 -4.826 7.966 1.00 95.12 294 SER A C 1
ATOM 2351 O O . SER A 1 294 ? 2.846 -4.265 8.936 1.00 95.12 294 SER A O 1
ATOM 2353 N N . LEU A 1 295 ? 1.010 -4.889 7.797 1.00 94.56 295 LEU A N 1
ATOM 2354 C CA . LEU A 1 295 ? 0.051 -4.185 8.651 1.00 94.56 295 LEU A CA 1
ATOM 2355 C C . LEU A 1 295 ? 0.192 -4.553 10.137 1.00 94.56 295 LEU A C 1
ATOM 2357 O O . LEU A 1 295 ? 0.275 -3.669 10.983 1.00 94.56 295 LEU A O 1
ATOM 2361 N N . ARG A 1 296 ? 0.315 -5.844 10.477 1.00 94.19 296 ARG A N 1
ATOM 2362 C CA . ARG A 1 296 ? 0.521 -6.271 11.877 1.00 94.19 296 ARG A CA 1
ATOM 2363 C C . ARG A 1 296 ? 1.791 -5.700 12.506 1.00 94.19 296 ARG A C 1
ATOM 2365 O O . ARG A 1 296 ? 1.812 -5.431 13.703 1.00 94.19 296 ARG A O 1
ATOM 2372 N N . LYS A 1 297 ? 2.859 -5.516 11.726 1.00 95.50 297 LYS A N 1
ATOM 2373 C CA . LYS A 1 297 ? 4.084 -4.885 12.236 1.00 95.50 297 LYS A CA 1
ATOM 2374 C C . LYS A 1 297 ? 3.910 -3.394 12.433 1.00 95.50 297 LYS A C 1
ATOM 2376 O O . LYS A 1 297 ? 4.358 -2.899 13.456 1.00 95.50 297 LYS A O 1
ATOM 2381 N N . LEU A 1 298 ? 3.271 -2.712 11.483 1.00 95.12 298 LEU A N 1
ATOM 2382 C CA . LEU A 1 298 ? 2.942 -1.296 11.609 1.00 95.12 298 LEU A CA 1
ATOM 2383 C C . LEU A 1 298 ? 2.129 -1.050 12.886 1.00 95.12 298 LEU A C 1
ATOM 2385 O O . LEU A 1 298 ? 2.480 -0.189 13.681 1.00 95.12 298 LEU A O 1
ATOM 2389 N N . VAL A 1 299 ? 1.113 -1.877 13.133 1.00 94.50 299 VAL A N 1
ATOM 2390 C CA . VAL A 1 299 ? 0.309 -1.837 14.362 1.00 94.50 299 VAL A CA 1
ATOM 2391 C C . VAL A 1 299 ? 1.163 -2.083 15.603 1.00 94.50 299 VAL A C 1
ATOM 2393 O O . VAL A 1 299 ? 1.113 -1.297 16.544 1.00 94.50 299 VAL A O 1
ATOM 2396 N N . GLY A 1 300 ? 2.008 -3.117 15.593 1.00 94.88 300 GLY A N 1
ATOM 2397 C CA . GLY A 1 300 ? 2.910 -3.394 16.712 1.00 94.88 300 GLY A CA 1
ATOM 2398 C C . GLY A 1 300 ? 3.950 -2.292 16.963 1.00 94.88 300 GLY A C 1
ATOM 2399 O O . GLY A 1 300 ? 4.433 -2.160 18.083 1.00 94.88 300 GLY A O 1
ATOM 2400 N N . LEU A 1 301 ? 4.309 -1.499 15.948 1.00 95.56 301 LEU A N 1
ATOM 2401 C CA . LEU A 1 301 ? 5.145 -0.306 16.103 1.00 95.56 301 LEU A CA 1
ATOM 2402 C C . LEU A 1 301 ? 4.347 0.866 16.668 1.00 95.56 301 LEU A C 1
ATOM 2404 O O . LEU A 1 301 ? 4.819 1.521 17.592 1.00 95.56 301 LEU A O 1
ATOM 2408 N N . ALA A 1 302 ? 3.137 1.094 16.161 1.00 95.19 302 ALA A N 1
ATOM 2409 C CA . ALA A 1 302 ? 2.245 2.143 16.638 1.00 95.19 302 ALA A CA 1
ATOM 2410 C C . ALA A 1 302 ? 1.907 1.970 18.126 1.00 95.19 302 ALA A C 1
ATOM 2412 O O . ALA A 1 302 ? 2.013 2.923 18.888 1.00 95.19 302 ALA A O 1
ATOM 2413 N N . GLN A 1 303 ? 1.620 0.743 18.567 1.00 94.06 303 GLN A N 1
ATOM 2414 C CA . GLN A 1 303 ? 1.354 0.421 19.976 1.00 94.06 303 GLN A CA 1
ATOM 2415 C C . GLN A 1 303 ? 2.536 0.710 20.914 1.00 94.06 303 GLN A C 1
ATOM 2417 O O . GLN A 1 303 ? 2.343 0.871 22.115 1.00 94.06 303 GLN A O 1
ATOM 2422 N N . ARG A 1 304 ? 3.768 0.764 20.389 1.00 94.19 304 ARG A N 1
ATOM 2423 C CA . ARG A 1 304 ? 4.966 1.103 21.174 1.00 94.19 304 ARG A CA 1
ATOM 2424 C C . ARG A 1 304 ? 5.199 2.606 21.278 1.00 94.19 304 ARG A C 1
ATOM 2426 O O . ARG A 1 304 ? 6.074 3.015 22.037 1.00 94.19 304 ARG A O 1
ATOM 2433 N N . LEU A 1 305 ? 4.476 3.420 20.507 1.00 92.00 305 LEU A N 1
ATOM 2434 C CA . LEU A 1 305 ? 4.597 4.866 20.606 1.00 92.00 305 LEU A CA 1
ATOM 2435 C C . LEU A 1 305 ? 3.955 5.344 21.910 1.00 92.0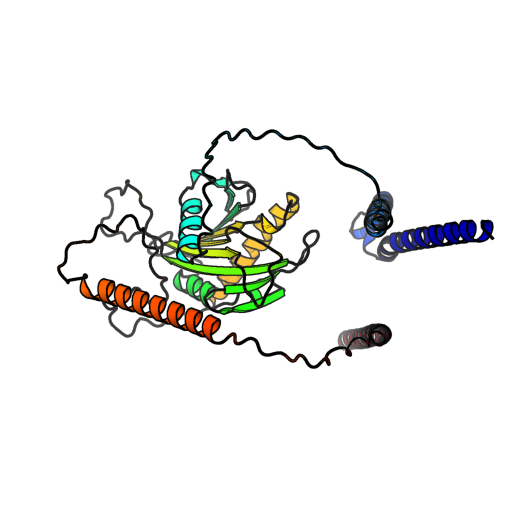0 305 LEU A C 1
ATOM 2437 O O . LEU A 1 305 ? 2.815 4.967 22.203 1.00 92.00 305 LEU A O 1
ATOM 2441 N N . PRO A 1 306 ? 4.647 6.200 22.679 1.00 89.50 306 PRO A N 1
ATOM 2442 C CA . PRO A 1 306 ? 4.055 6.782 23.867 1.00 89.50 306 PRO A CA 1
ATOM 2443 C C . PRO A 1 306 ? 2.860 7.667 23.471 1.00 89.50 306 PRO A C 1
ATOM 2445 O O . PRO A 1 306 ? 2.923 8.348 22.431 1.00 89.50 306 PRO A O 1
ATOM 2448 N N . PRO A 1 307 ? 1.787 7.679 24.282 1.00 82.94 307 PRO A N 1
ATOM 2449 C CA . PRO A 1 307 ? 0.680 8.607 24.085 1.00 82.94 307 PRO A CA 1
ATOM 2450 C C . PRO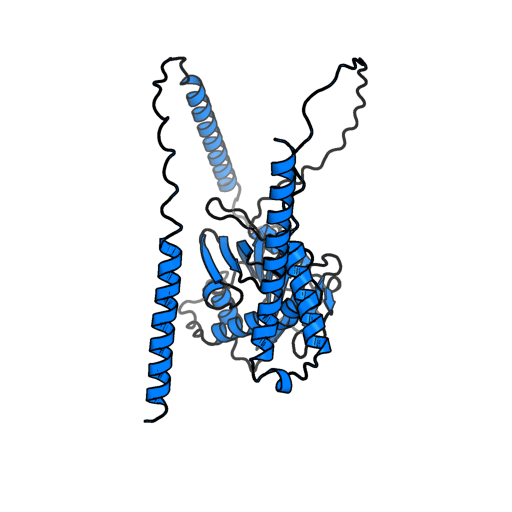 A 1 307 ? 1.199 10.049 24.130 1.00 82.94 307 PRO A C 1
ATOM 2452 O O . PRO A 1 307 ? 2.138 10.350 24.875 1.00 82.94 307 PRO A O 1
ATOM 2455 N N . LEU A 1 308 ? 0.627 10.938 23.312 1.00 81.31 308 LEU A N 1
ATOM 2456 C CA . LEU A 1 308 ? 0.956 12.357 23.410 1.00 81.31 308 LEU A CA 1
ATOM 2457 C C . LEU A 1 308 ? 0.567 12.893 24.797 1.00 81.31 308 LEU A C 1
ATOM 2459 O O . LEU A 1 308 ? -0.468 12.499 25.344 1.00 81.31 308 LEU A O 1
ATOM 2463 N N . PRO A 1 309 ? 1.371 13.805 25.371 1.00 77.44 309 PRO A N 1
ATOM 2464 C CA . PRO A 1 309 ? 0.951 14.526 26.559 1.00 77.44 309 PRO A CA 1
ATOM 2465 C C . PRO A 1 309 ? -0.344 15.300 26.258 1.00 77.44 309 PRO A C 1
ATOM 2467 O O . PRO A 1 309 ? -0.536 15.757 25.124 1.00 77.44 309 PRO A O 1
ATOM 2470 N N . PRO A 1 310 ? -1.234 15.464 27.253 1.00 74.00 310 PRO A N 1
ATOM 2471 C CA . PRO A 1 310 ? -2.434 16.267 27.080 1.00 74.00 310 PRO A CA 1
ATOM 2472 C C . PRO A 1 310 ? -2.047 17.690 26.644 1.00 74.00 310 PRO A C 1
ATOM 2474 O O . PRO A 1 310 ? -1.022 18.209 27.098 1.00 74.00 310 PRO A O 1
ATOM 2477 N N . PRO A 1 311 ? -2.826 18.322 25.749 1.00 68.38 311 PRO A N 1
ATOM 2478 C CA . PRO A 1 311 ? -2.503 19.648 25.240 1.00 68.38 311 PRO A CA 1
ATOM 2479 C C . PRO A 1 311 ? -2.402 20.648 26.398 1.00 68.38 311 PRO A C 1
ATOM 2481 O O . PRO A 1 311 ? -3.351 20.837 27.153 1.00 68.38 311 PRO A O 1
ATOM 2484 N N . THR A 1 312 ? -1.235 21.282 26.541 1.00 60.31 312 THR A N 1
ATOM 2485 C CA . THR A 1 312 ? -0.938 22.240 27.622 1.00 60.31 312 THR A CA 1
ATOM 2486 C C . THR A 1 312 ? -1.659 23.581 27.442 1.00 60.31 312 THR A C 1
ATOM 2488 O O . THR A 1 312 ? -1.694 24.393 28.362 1.00 60.31 312 THR A O 1
ATOM 2491 N N . SER A 1 313 ? -2.232 23.831 26.264 1.00 60.00 313 SER A N 1
ATOM 2492 C CA . SER A 1 313 ? -2.952 25.054 25.915 1.00 60.00 313 SER A CA 1
ATOM 2493 C C . SER A 1 313 ? -4.385 24.743 25.469 1.00 60.00 313 SER A C 1
ATOM 2495 O O . SER A 1 313 ? -4.620 23.708 24.836 1.00 60.00 313 SER A O 1
ATOM 2497 N N . PRO A 1 314 ? -5.357 25.627 25.775 1.00 61.53 314 PRO A N 1
ATOM 2498 C CA . PRO A 1 314 ? -6.708 25.489 25.255 1.00 61.53 314 PRO A CA 1
ATOM 2499 C C . PRO A 1 314 ? -6.640 25.477 23.728 1.00 61.53 314 PRO A C 1
ATOM 2501 O O . PRO A 1 314 ? -6.061 26.374 23.110 1.00 61.53 314 PRO A O 1
ATOM 2504 N N . ILE A 1 315 ? -7.193 24.419 23.136 1.00 60.38 315 ILE A N 1
ATOM 2505 C CA . ILE A 1 315 ? -7.289 24.246 21.688 1.00 60.38 315 ILE A CA 1
ATOM 2506 C C . ILE A 1 315 ? -7.998 25.485 21.142 1.00 60.38 315 ILE A C 1
ATOM 2508 O O . ILE A 1 315 ? -9.164 25.717 21.453 1.00 60.38 315 ILE A O 1
ATOM 2512 N N . THR A 1 316 ? -7.285 26.306 20.373 1.00 57.25 316 THR A N 1
ATOM 2513 C CA . THR A 1 316 ? -7.879 27.463 19.703 1.00 57.25 316 THR A CA 1
ATOM 2514 C C . THR A 1 316 ? -8.987 26.947 18.790 1.00 57.25 316 THR A C 1
ATOM 2516 O O . THR A 1 316 ? -8.730 26.074 17.960 1.00 57.25 316 THR A O 1
ATOM 2519 N N . GLU A 1 317 ? -10.216 27.435 18.971 1.00 49.62 317 GLU A N 1
ATOM 2520 C CA . GLU A 1 317 ? -11.388 27.001 18.204 1.00 49.62 317 GLU A CA 1
ATOM 2521 C C . GLU A 1 317 ? -11.086 27.044 16.696 1.00 49.62 317 GLU A C 1
ATOM 2523 O O . GLU A 1 317 ? -10.979 28.108 16.092 1.00 49.62 317 GLU A O 1
ATOM 2528 N N . GLY A 1 318 ? -10.878 25.872 16.088 1.00 57.47 318 GLY A N 1
ATOM 2529 C CA . GLY A 1 318 ? -10.607 25.727 14.655 1.00 57.47 318 GLY A CA 1
ATOM 2530 C C . GLY A 1 318 ? -9.345 24.938 14.298 1.00 57.47 318 GLY A C 1
ATOM 2531 O O . GLY A 1 318 ? -9.326 24.311 13.236 1.00 57.47 318 GLY A O 1
ATOM 2532 N N . SER A 1 319 ? -8.324 24.879 15.163 1.00 62.47 319 SER A N 1
ATOM 2533 C CA . SER A 1 319 ? -7.174 23.994 14.938 1.00 62.47 319 SER A CA 1
ATOM 2534 C C . SER A 1 319 ? -7.451 22.628 15.572 1.00 62.47 319 SER A C 1
ATOM 2536 O O . SER A 1 319 ? -7.630 22.486 16.776 1.00 62.47 319 SER A O 1
ATOM 2538 N N . GLY A 1 320 ? -7.567 21.584 14.746 1.00 71.25 320 GLY A N 1
ATOM 2539 C CA . GLY A 1 320 ? -7.604 20.212 15.258 1.00 71.25 320 GLY A CA 1
ATOM 2540 C C . GLY A 1 320 ? -6.318 19.873 16.030 1.00 71.25 320 GLY A C 1
ATOM 2541 O O . GLY A 1 320 ? -5.335 20.610 15.929 1.00 71.25 320 GLY A O 1
ATOM 2542 N N . PRO A 1 321 ? -6.276 18.758 16.781 1.00 82.38 321 PRO A N 1
ATOM 2543 C CA . PRO A 1 321 ? -5.046 18.342 17.445 1.00 82.38 321 PRO A CA 1
ATOM 2544 C C . PRO A 1 321 ? -3.896 18.199 16.435 1.00 82.38 321 PRO A C 1
ATOM 2546 O O . PRO A 1 321 ? -4.112 17.794 15.295 1.00 82.38 321 PRO A O 1
ATOM 2549 N N . SER A 1 322 ? -2.667 18.502 16.859 1.00 82.88 322 SER A N 1
ATOM 2550 C CA . SER A 1 322 ? -1.475 18.582 15.990 1.00 82.88 322 SER A CA 1
ATOM 2551 C C . SER A 1 322 ? -1.128 17.281 15.252 1.00 82.88 322 SER A C 1
ATOM 2553 O O . SER A 1 322 ? -0.436 17.289 14.231 1.00 82.88 322 SER A O 1
ATOM 2555 N N . TRP A 1 323 ? -1.600 16.140 15.753 1.00 87.12 323 TRP A N 1
ATOM 2556 C CA . TRP A 1 323 ? -1.449 14.848 15.091 1.00 87.12 323 TRP A CA 1
ATOM 2557 C C . TRP A 1 323 ? -2.423 14.658 13.921 1.00 87.12 323 TRP A C 1
ATOM 2559 O O . TRP A 1 323 ? -2.163 13.828 13.050 1.00 87.12 323 TRP A O 1
ATOM 2569 N N . MET A 1 324 ? -3.535 15.398 13.890 1.00 90.50 324 MET A N 1
ATOM 2570 C CA . MET A 1 324 ? -4.618 15.177 12.942 1.00 90.50 324 MET A CA 1
ATOM 2571 C C . MET A 1 324 ? -4.292 15.787 11.572 1.00 90.50 324 MET A C 1
ATOM 2573 O O . MET A 1 324 ? -3.961 16.971 11.487 1.00 90.50 324 MET A O 1
ATOM 2577 N N . PRO A 1 325 ? -4.411 15.011 10.480 1.00 92.81 325 PRO A N 1
ATOM 2578 C CA . PRO A 1 325 ? -4.174 15.521 9.134 1.00 92.81 325 PRO A CA 1
ATOM 2579 C C . PRO A 1 325 ? -5.182 16.608 8.720 1.00 92.81 325 PRO A C 1
ATOM 2581 O O . PRO A 1 325 ? -6.312 16.636 9.229 1.00 92.81 325 PRO A O 1
ATOM 2584 N N . PRO A 1 326 ? -4.825 17.468 7.746 1.00 92.75 326 PRO A N 1
ATOM 2585 C CA . PRO A 1 326 ? -5.735 18.482 7.222 1.00 92.75 326 PRO A CA 1
ATOM 2586 C C . PRO A 1 326 ? -6.975 17.844 6.584 1.00 92.75 326 PRO A C 1
ATOM 2588 O O . PRO A 1 326 ? -6.926 16.729 6.061 1.00 92.75 326 PRO A O 1
ATOM 2591 N N . LEU A 1 327 ? -8.103 18.556 6.620 1.00 92.25 327 LEU A N 1
ATOM 2592 C CA . LEU A 1 327 ? -9.344 18.093 5.998 1.00 92.25 327 LEU A CA 1
ATOM 2593 C C . LEU A 1 327 ? -9.229 18.154 4.468 1.00 92.25 327 LEU A C 1
ATOM 2595 O O . LEU A 1 327 ? -8.856 19.187 3.912 1.00 92.25 327 LEU A O 1
ATOM 2599 N N . LEU A 1 328 ? -9.592 17.065 3.789 1.00 91.00 328 LEU A N 1
ATOM 2600 C CA . LEU A 1 328 ? -9.729 17.039 2.338 1.00 91.00 328 LEU A CA 1
ATOM 2601 C C . LEU A 1 328 ? -10.985 17.825 1.947 1.00 91.00 328 LEU A C 1
ATOM 2603 O O . LEU A 1 328 ? -12.107 17.336 2.093 1.00 91.00 328 LEU A O 1
ATOM 2607 N N . MET A 1 329 ? -10.798 19.055 1.474 1.00 84.50 329 MET A N 1
ATOM 2608 C CA . MET A 1 329 ? -11.906 19.918 1.067 1.00 84.50 329 MET A CA 1
ATOM 2609 C C . MET A 1 329 ? -12.550 19.408 -0.227 1.00 84.50 329 MET A C 1
ATOM 2611 O O . MET A 1 329 ? -11.872 19.162 -1.228 1.00 84.50 329 MET A O 1
ATOM 2615 N N . ASN A 1 330 ? -13.878 19.288 -0.214 1.00 72.94 330 ASN A N 1
ATOM 2616 C CA . ASN A 1 330 ? -14.663 19.120 -1.431 1.00 72.94 330 ASN A CA 1
ATOM 2617 C C . ASN A 1 330 ? -14.762 20.485 -2.125 1.00 72.94 330 ASN A C 1
ATOM 2619 O O . ASN A 1 330 ? -15.354 21.415 -1.582 1.00 72.94 330 ASN A O 1
ATOM 2623 N N . GLU A 1 331 ? -14.234 20.602 -3.342 1.00 60.28 331 GLU A N 1
ATOM 2624 C CA . GLU A 1 331 ? -14.354 21.826 -4.157 1.00 60.28 331 GLU A CA 1
ATOM 2625 C C . GLU A 1 331 ? -15.815 22.198 -4.467 1.00 60.28 331 GLU A C 1
ATOM 2627 O O . GLU A 1 331 ? -16.105 23.345 -4.790 1.00 60.28 331 GLU A O 1
ATOM 2632 N N . SER A 1 332 ? -16.762 21.270 -4.290 1.00 49.34 332 SER A N 1
ATOM 2633 C CA . SER A 1 332 ? -18.196 21.507 -4.481 1.00 49.34 332 SER A CA 1
ATOM 2634 C C . SER A 1 332 ? -18.853 22.398 -3.414 1.00 49.34 332 SER A C 1
ATOM 2636 O O . SER A 1 332 ? -20.019 22.749 -3.567 1.00 49.34 332 SER A O 1
ATOM 2638 N N . LYS A 1 333 ? -18.129 22.805 -2.359 1.00 44.38 333 LYS A N 1
ATOM 2639 C CA . LYS A 1 333 ? -18.591 23.780 -1.350 1.00 44.38 333 LYS A CA 1
ATOM 2640 C C . LYS A 1 333 ? -17.834 25.112 -1.391 1.00 44.38 333 LYS A C 1
ATOM 2642 O O . LYS A 1 333 ? -17.731 25.795 -0.376 1.00 44.38 333 LYS A O 1
ATOM 2647 N N . ILE A 1 334 ? -17.393 25.560 -2.568 1.00 45.53 334 ILE A N 1
ATOM 2648 C CA . ILE A 1 334 ? -17.146 26.996 -2.805 1.00 45.53 334 ILE A CA 1
ATOM 2649 C C . ILE A 1 334 ? -18.508 27.693 -3.011 1.00 45.53 334 ILE A C 1
ATOM 2651 O O . ILE A 1 334 ? -18.816 28.260 -4.050 1.00 45.53 334 ILE A O 1
ATOM 2655 N N . GLY A 1 335 ? -19.366 27.580 -2.002 1.00 41.41 335 GLY A N 1
ATOM 2656 C CA . GLY A 1 335 ? -20.530 28.422 -1.767 1.00 41.41 335 GLY A CA 1
ATOM 2657 C C . GLY A 1 335 ? -20.318 28.980 -0.371 1.00 41.41 335 GLY A C 1
ATOM 2658 O O . GLY A 1 335 ? -20.714 28.357 0.611 1.00 41.41 335 GLY A O 1
ATOM 2659 N N . GLY A 1 336 ? -19.530 30.052 -0.277 1.00 31.84 336 GLY A N 1
ATOM 2660 C CA . GLY A 1 336 ? -19.069 30.578 1.003 1.00 31.84 336 GLY A CA 1
ATOM 2661 C C . GLY A 1 336 ? -20.232 31.045 1.886 1.00 31.84 336 GLY A C 1
ATOM 2662 O O . GLY A 1 336 ? -21.202 31.601 1.364 1.00 31.84 336 GLY A O 1
ATOM 2663 N N . PRO A 1 337 ? -20.150 30.885 3.219 1.00 39.16 337 PRO A N 1
ATOM 2664 C CA . PRO A 1 337 ? -20.958 31.701 4.101 1.00 39.16 337 PRO A CA 1
ATOM 2665 C C . PRO A 1 337 ? -20.481 33.149 3.966 1.00 39.16 337 PRO A C 1
ATOM 2667 O O . PRO A 1 337 ? -19.312 33.472 4.177 1.00 39.16 337 PRO A O 1
ATOM 2670 N N . SER A 1 338 ? -21.416 34.009 3.578 1.00 41.19 338 SER A N 1
ATOM 2671 C CA . SER A 1 338 ? -21.331 35.459 3.690 1.00 41.19 338 SER A CA 1
ATOM 2672 C C . SER A 1 338 ? -20.951 35.848 5.124 1.00 41.19 338 SER A C 1
ATOM 2674 O O . SER A 1 338 ? -21.813 35.942 5.996 1.00 41.19 338 SER A O 1
ATOM 2676 N N . VAL A 1 339 ? -19.668 36.114 5.358 1.00 42.75 339 VAL A N 1
ATOM 2677 C CA . VAL A 1 339 ? -19.202 36.959 6.458 1.00 42.75 339 VAL A CA 1
ATOM 2678 C C . VAL A 1 339 ? -18.233 37.958 5.845 1.00 42.75 339 VAL A C 1
ATOM 2680 O O . VAL A 1 339 ? -17.220 37.589 5.256 1.00 42.75 339 VAL A O 1
ATOM 2683 N N . GLY A 1 340 ? -18.622 39.229 5.894 1.00 43.66 340 GLY A N 1
ATOM 2684 C CA . GLY A 1 340 ? -17.953 40.325 5.213 1.00 43.66 340 GLY A CA 1
ATOM 2685 C C . GLY A 1 340 ? -16.520 40.538 5.688 1.00 43.66 340 GLY A C 1
ATOM 2686 O O . GLY A 1 340 ? -16.278 41.196 6.692 1.00 43.66 340 GLY A O 1
ATOM 2687 N N . SER A 1 341 ? -15.561 40.077 4.896 1.00 43.44 341 SER A N 1
ATOM 2688 C CA . SER A 1 341 ? -14.220 40.647 4.837 1.00 43.44 341 SER A CA 1
ATOM 2689 C C . SER A 1 341 ? -13.771 40.622 3.376 1.00 43.44 341 SER A C 1
ATOM 2691 O O . SER A 1 341 ? -13.793 39.591 2.713 1.00 43.44 341 SER A O 1
ATOM 2693 N N . LYS A 1 342 ? -13.484 41.809 2.828 1.00 52.25 342 LYS A N 1
ATOM 2694 C CA . LYS A 1 342 ? -13.162 42.049 1.411 1.00 52.25 342 LYS A CA 1
ATOM 2695 C C . LYS A 1 342 ? -12.039 41.103 0.930 1.00 52.25 342 LYS A C 1
ATOM 2697 O O . LYS A 1 342 ? -10.890 41.343 1.290 1.00 52.25 342 LYS A O 1
ATOM 2702 N N . PRO A 1 343 ? -12.316 40.109 0.059 1.00 43.62 343 PRO A N 1
ATOM 2703 C CA . PRO A 1 343 ? -11.301 39.214 -0.499 1.00 43.62 343 PRO A CA 1
ATOM 2704 C C . PRO A 1 343 ? -10.723 39.725 -1.833 1.00 43.62 343 PRO A C 1
ATOM 2706 O O . PRO A 1 343 ? -9.955 39.030 -2.495 1.00 43.62 343 PRO A O 1
ATOM 2709 N N . SER A 1 344 ? -11.079 40.940 -2.266 1.00 56.53 344 SER A N 1
ATOM 2710 C CA . SER A 1 344 ? -10.688 41.453 -3.583 1.00 56.53 344 SER A CA 1
ATOM 2711 C C . SER A 1 344 ? -9.224 41.888 -3.665 1.00 56.53 344 SER A C 1
ATOM 2713 O O . SER A 1 344 ? -8.659 41.871 -4.751 1.00 56.53 344 SER A O 1
ATOM 2715 N N . THR A 1 345 ? -8.587 42.261 -2.554 1.00 66.56 345 THR A N 1
ATOM 2716 C CA . THR A 1 345 ? -7.273 42.925 -2.585 1.00 66.56 345 THR A CA 1
ATOM 2717 C C . THR A 1 345 ? -6.106 41.949 -2.717 1.00 66.56 345 THR A C 1
ATOM 2719 O O . THR A 1 345 ? -5.167 42.211 -3.462 1.00 66.56 345 THR A O 1
ATOM 2722 N N . GLU A 1 346 ? -6.155 40.804 -2.035 1.00 69.81 346 GLU A N 1
ATOM 2723 C CA . GLU A 1 346 ? -5.024 39.866 -1.997 1.00 69.81 346 GLU A CA 1
ATOM 2724 C C . GLU A 1 346 ? -4.935 39.012 -3.266 1.00 69.81 346 GLU A C 1
ATOM 2726 O O . GLU A 1 346 ? -3.860 38.848 -3.836 1.00 69.81 346 GLU A O 1
ATOM 2731 N N . SER A 1 347 ? -6.079 38.566 -3.794 1.00 73.25 347 SER A N 1
ATOM 2732 C CA . SER A 1 347 ? -6.122 37.868 -5.083 1.00 73.25 347 SER A CA 1
ATOM 2733 C C . SER A 1 347 ? -5.689 38.777 -6.242 1.00 73.25 347 SER A C 1
ATOM 2735 O O . SER A 1 347 ? -4.953 38.342 -7.127 1.00 73.25 347 SER A O 1
ATOM 2737 N N . GLN A 1 348 ? -6.070 40.061 -6.216 1.00 78.31 348 GLN A N 1
ATOM 2738 C CA . GLN A 1 348 ? -5.597 41.044 -7.198 1.00 78.31 348 GLN A CA 1
ATOM 2739 C C . GLN A 1 348 ? -4.102 41.335 -7.052 1.00 78.31 348 GLN A C 1
ATOM 2741 O O . GLN A 1 348 ? -3.407 41.433 -8.062 1.00 78.31 348 GLN A O 1
ATOM 2746 N N . ARG A 1 349 ? -3.589 41.409 -5.818 1.00 87.06 349 ARG A N 1
ATOM 2747 C CA . ARG A 1 349 ? -2.157 41.569 -5.550 1.00 87.06 349 ARG A CA 1
ATOM 2748 C C . ARG A 1 349 ? -1.346 40.393 -6.094 1.00 87.06 349 ARG A C 1
ATOM 2750 O O . ARG A 1 349 ? -0.404 40.617 -6.844 1.00 87.06 349 ARG A O 1
ATOM 2757 N N . LEU A 1 350 ? -1.748 39.159 -5.792 1.00 84.12 350 LEU A N 1
ATOM 2758 C CA . LEU A 1 350 ? -1.074 37.959 -6.296 1.00 84.12 350 LEU A CA 1
ATOM 2759 C C . LEU A 1 350 ? -1.123 37.880 -7.826 1.00 84.12 350 LEU A C 1
ATOM 2761 O O . LEU A 1 350 ? -0.151 37.483 -8.461 1.00 84.12 350 LEU A O 1
ATOM 2765 N N . LYS A 1 351 ? -2.231 38.309 -8.440 1.00 91.38 351 LYS A N 1
ATOM 2766 C CA . LYS A 1 351 ? -2.348 38.368 -9.901 1.00 91.38 351 LYS A CA 1
ATOM 2767 C C . LYS A 1 351 ? -1.378 39.383 -10.515 1.00 91.38 351 LYS A C 1
ATOM 2769 O O . LYS A 1 351 ? -0.714 39.059 -11.494 1.00 91.38 351 LYS A O 1
ATOM 2774 N N . LEU A 1 352 ? -1.234 40.561 -9.902 1.00 93.25 352 LEU A N 1
ATOM 2775 C CA . LEU A 1 352 ? -0.253 41.570 -10.316 1.00 93.25 352 LEU A CA 1
ATOM 2776 C C . LEU A 1 352 ? 1.193 41.084 -10.139 1.00 93.25 352 LEU A C 1
ATOM 2778 O O . LEU A 1 352 ? 2.012 41.304 -11.029 1.00 93.25 352 LEU A O 1
ATOM 2782 N N . GLU A 1 353 ? 1.504 40.391 -9.041 1.00 88.38 353 GLU A N 1
ATOM 2783 C CA . GLU A 1 353 ? 2.836 39.813 -8.800 1.00 88.38 353 GLU A CA 1
ATOM 2784 C C . GLU A 1 353 ? 3.175 38.723 -9.837 1.00 88.38 353 GLU A C 1
ATOM 2786 O O . GLU A 1 353 ? 4.278 38.702 -10.387 1.00 88.38 353 GLU A O 1
ATOM 2791 N N . ILE A 1 354 ? 2.209 37.865 -10.190 1.00 93.50 354 ILE A N 1
ATOM 2792 C CA . ILE A 1 354 ? 2.371 36.851 -11.247 1.00 93.50 354 ILE A CA 1
ATOM 2793 C C . ILE A 1 354 ? 2.594 37.506 -12.617 1.00 93.50 354 ILE A C 1
ATOM 2795 O O . ILE A 1 354 ? 3.461 37.066 -13.378 1.00 93.50 354 ILE A O 1
ATOM 2799 N N . ASP A 1 355 ? 1.839 38.553 -12.947 1.00 94.38 355 ASP A N 1
ATOM 2800 C CA . ASP A 1 355 ? 1.975 39.246 -14.230 1.00 94.38 355 ASP A CA 1
ATOM 2801 C C . ASP A 1 355 ? 3.308 40.014 -14.325 1.00 94.38 355 ASP A C 1
ATOM 2803 O O . ASP A 1 355 ? 3.949 40.012 -15.381 1.00 94.38 355 ASP A O 1
ATOM 2807 N N . GLN A 1 356 ? 3.797 40.580 -13.215 1.00 94.25 356 GLN A N 1
ATOM 2808 C CA . GLN A 1 356 ? 5.141 41.163 -13.137 1.00 94.25 356 GLN A CA 1
ATOM 2809 C C . GLN A 1 356 ? 6.239 40.116 -13.358 1.00 94.25 356 GLN A C 1
ATOM 2811 O O . GLN A 1 356 ? 7.153 40.350 -14.151 1.00 94.25 356 GLN A O 1
ATOM 2816 N N . LEU A 1 357 ? 6.137 38.942 -12.726 1.00 90.38 357 LEU A N 1
ATOM 2817 C CA . LEU A 1 357 ? 7.106 37.857 -12.911 1.00 90.38 357 LEU A CA 1
ATOM 2818 C C . LEU A 1 357 ? 7.142 37.357 -14.359 1.00 90.38 357 LEU A C 1
ATOM 2820 O O . LEU A 1 357 ? 8.223 37.162 -14.918 1.00 90.38 357 LEU A O 1
ATOM 2824 N N . LYS A 1 358 ? 5.980 37.210 -15.006 1.00 93.19 358 LYS A N 1
ATOM 2825 C CA . LYS A 1 358 ? 5.907 36.843 -16.430 1.00 93.19 358 LYS A CA 1
ATOM 2826 C C . LYS A 1 358 ? 6.600 37.868 -17.323 1.00 93.19 358 LYS A C 1
ATOM 2828 O O . LYS A 1 358 ? 7.309 37.478 -18.249 1.00 93.19 358 LYS A O 1
ATOM 2833 N N . LYS A 1 359 ? 6.427 39.162 -17.036 1.00 95.31 359 LYS A N 1
ATOM 2834 C CA . LYS A 1 359 ? 7.094 40.236 -17.780 1.00 95.31 359 LYS A CA 1
ATOM 2835 C C . LYS A 1 359 ? 8.617 40.160 -17.632 1.00 95.31 359 LYS A C 1
ATOM 2837 O O . LYS A 1 359 ? 9.312 40.182 -18.641 1.00 95.31 359 LYS A O 1
ATOM 2842 N N . ILE A 1 360 ? 9.120 39.968 -16.409 1.00 93.94 360 ILE A N 1
ATOM 2843 C CA . ILE A 1 360 ? 10.561 39.824 -16.137 1.00 93.94 360 ILE A CA 1
ATOM 2844 C C . ILE A 1 360 ? 11.151 38.629 -16.897 1.00 93.94 360 ILE A C 1
ATOM 2846 O O . ILE A 1 360 ? 12.207 38.750 -17.514 1.00 93.94 360 ILE A O 1
ATOM 2850 N N . ILE A 1 361 ? 10.466 37.481 -16.895 1.00 92.19 361 ILE A N 1
ATOM 2851 C CA . ILE A 1 361 ? 10.919 36.287 -17.627 1.00 92.19 361 ILE A CA 1
ATOM 2852 C C . ILE A 1 361 ? 11.014 36.571 -19.130 1.00 92.19 361 ILE A C 1
ATOM 2854 O O . ILE A 1 361 ? 12.000 36.193 -19.764 1.00 92.19 361 ILE A O 1
ATOM 2858 N N . ASN A 1 362 ? 10.018 37.256 -19.693 1.00 93.50 362 ASN A N 1
ATOM 2859 C CA . ASN A 1 362 ? 9.998 37.585 -21.115 1.00 93.50 362 ASN A CA 1
ATOM 2860 C C . ASN A 1 362 ? 11.110 38.585 -21.486 1.00 93.50 362 ASN A C 1
ATOM 2862 O O . ASN A 1 362 ? 11.793 38.416 -22.494 1.00 93.50 362 ASN A O 1
ATOM 2866 N N . ASP A 1 363 ? 11.363 39.583 -20.637 1.00 91.50 363 ASP A N 1
ATOM 2867 C CA . ASP A 1 363 ? 12.446 40.553 -20.833 1.00 91.50 363 ASP A CA 1
ATOM 2868 C C . ASP A 1 363 ? 13.830 39.882 -20.765 1.00 91.50 363 ASP A C 1
ATOM 2870 O O . ASP A 1 363 ? 14.698 40.159 -21.598 1.00 91.50 363 ASP A O 1
ATOM 2874 N N . LEU A 1 364 ? 14.022 38.931 -19.843 1.00 87.19 364 LEU A N 1
ATOM 2875 C CA . LEU A 1 364 ? 15.251 38.137 -19.744 1.00 87.19 364 LEU A CA 1
ATOM 2876 C C . LEU A 1 364 ? 15.464 37.228 -20.965 1.00 87.19 364 LEU A C 1
ATOM 2878 O O . LEU A 1 364 ? 16.594 37.084 -21.436 1.00 87.19 364 LEU A O 1
ATOM 2882 N N . GLN A 1 365 ? 14.400 36.632 -21.509 1.00 86.75 365 GLN A N 1
ATOM 2883 C CA . GLN A 1 365 ? 14.477 35.844 -22.744 1.00 86.75 365 GLN A CA 1
ATOM 2884 C C . GLN A 1 365 ? 14.838 36.725 -23.947 1.00 86.75 365 GLN A C 1
ATOM 2886 O O . GLN A 1 365 ? 15.765 36.400 -24.689 1.00 86.75 365 GLN A O 1
ATOM 2891 N N . ASN A 1 366 ? 14.209 37.894 -24.071 1.00 86.56 366 ASN A N 1
ATOM 2892 C CA . ASN A 1 366 ? 14.507 38.851 -25.136 1.00 86.56 366 ASN A CA 1
ATOM 2893 C C . ASN A 1 366 ? 15.938 39.413 -25.048 1.00 86.56 366 ASN A C 1
ATOM 2895 O O . ASN A 1 366 ? 16.569 39.656 -26.078 1.00 86.56 366 ASN A O 1
ATOM 2899 N N . GLN A 1 367 ? 16.491 39.594 -23.844 1.00 79.94 367 GLN A N 1
ATOM 2900 C CA . GLN A 1 367 ? 17.903 39.959 -23.673 1.00 79.94 367 GLN A CA 1
ATOM 2901 C C . GLN A 1 367 ? 18.854 38.824 -24.067 1.00 79.94 367 GLN A C 1
ATOM 2903 O O . GLN A 1 367 ? 19.893 39.078 -24.680 1.00 79.94 367 GLN A O 1
ATOM 2908 N N . LYS A 1 368 ? 18.498 37.571 -23.765 1.00 79.06 368 LYS A N 1
ATOM 2909 C CA . LYS A 1 368 ? 19.293 36.399 -24.154 1.00 79.06 368 LYS A CA 1
ATOM 2910 C C . LYS A 1 368 ? 19.401 36.256 -25.672 1.00 79.06 368 LYS A C 1
ATOM 2912 O O . LYS A 1 368 ? 20.455 35.855 -26.163 1.00 79.06 368 LYS A O 1
ATOM 2917 N N . ASP A 1 369 ? 18.350 36.605 -26.408 1.00 73.69 369 ASP A N 1
ATOM 2918 C CA . ASP A 1 369 ? 18.370 36.545 -27.870 1.00 73.69 369 ASP A CA 1
ATOM 2919 C C . ASP A 1 369 ? 19.058 37.756 -28.516 1.00 73.69 369 ASP A C 1
ATOM 2921 O O . ASP A 1 369 ? 19.696 37.597 -29.554 1.00 73.69 369 ASP A O 1
ATOM 2925 N N . LYS A 1 370 ? 19.056 38.930 -27.868 1.00 73.88 370 LYS A N 1
ATOM 2926 C CA . LYS A 1 370 ? 19.826 40.106 -28.323 1.00 73.88 370 LYS A CA 1
ATOM 2927 C C . LYS A 1 370 ? 21.334 40.000 -28.065 1.00 73.88 370 LYS A C 1
ATOM 2929 O O . LYS A 1 370 ? 22.112 40.570 -28.822 1.00 73.88 370 LYS A O 1
ATOM 2934 N N . ASN A 1 371 ? 21.756 39.243 -27.050 1.00 59.22 371 ASN A N 1
ATOM 2935 C CA . ASN A 1 371 ? 23.175 39.016 -26.739 1.00 59.22 371 ASN A CA 1
ATOM 2936 C C . ASN A 1 371 ? 23.819 37.855 -27.517 1.00 59.22 371 ASN A C 1
ATOM 2938 O O . ASN A 1 371 ? 24.994 37.554 -27.305 1.00 59.22 371 ASN A O 1
ATOM 2942 N N . LYS A 1 372 ? 23.100 37.216 -28.449 1.00 56.31 372 LYS A N 1
ATOM 2943 C CA . LYS A 1 372 ? 23.718 36.333 -29.448 1.00 56.31 372 LYS A CA 1
ATOM 2944 C C . LYS A 1 372 ? 24.306 37.184 -30.575 1.00 56.31 372 LYS A C 1
ATOM 2946 O O . LYS A 1 372 ? 23.761 37.241 -31.674 1.00 56.31 372 LYS A O 1
ATOM 2951 N N . SER A 1 373 ? 25.418 37.862 -30.301 1.00 50.81 373 SER A N 1
ATOM 2952 C CA . SER A 1 373 ? 26.257 38.389 -31.376 1.00 50.81 373 SER A CA 1
ATOM 2953 C C . SER A 1 373 ? 26.931 37.224 -32.122 1.00 50.81 373 SER A C 1
ATOM 2955 O O . SER A 1 373 ? 27.244 36.192 -31.516 1.00 50.81 373 SER A O 1
ATOM 2957 N N . PRO A 1 374 ? 27.155 37.344 -33.441 1.00 56.44 374 PRO A N 1
ATOM 2958 C CA . PRO A 1 374 ? 27.837 36.324 -34.212 1.00 56.44 374 PRO A CA 1
ATOM 2959 C C . PRO A 1 374 ? 29.341 36.543 -34.048 1.00 56.44 374 PRO A C 1
ATOM 2961 O O . PRO A 1 374 ? 29.950 37.279 -34.816 1.00 56.44 374 PRO A O 1
ATOM 2964 N N . PHE A 1 375 ? 29.952 35.929 -33.037 1.00 40.78 375 PHE A N 1
ATOM 2965 C CA . PHE A 1 375 ? 31.409 35.845 -32.973 1.00 40.78 375 PHE A CA 1
ATOM 2966 C C . PHE A 1 375 ? 31.885 34.396 -32.897 1.00 40.78 375 PHE A C 1
ATOM 2968 O O . PHE A 1 375 ? 31.640 33.656 -31.946 1.00 40.78 375 PHE A O 1
ATOM 2975 N N . LEU A 1 376 ? 32.553 34.032 -33.991 1.00 49.59 376 LEU A N 1
ATOM 2976 C CA . LEU A 1 376 ? 33.478 32.927 -34.175 1.00 49.59 376 LEU A CA 1
ATOM 2977 C C . LEU A 1 376 ? 34.438 32.764 -32.988 1.00 49.59 376 LEU A C 1
ATOM 2979 O O . LEU A 1 376 ? 35.003 33.736 -32.500 1.00 49.59 376 LEU A O 1
ATOM 2983 N N . VAL A 1 377 ? 34.655 31.508 -32.597 1.00 38.56 377 VAL A N 1
ATOM 2984 C CA . VAL A 1 377 ? 35.937 30.769 -32.583 1.00 38.56 377 VAL A CA 1
ATOM 2985 C C . VAL A 1 377 ? 35.770 29.625 -31.576 1.00 38.56 377 VAL A C 1
ATOM 2987 O O . VAL A 1 377 ? 35.746 29.822 -30.365 1.00 38.56 377 VAL A O 1
ATOM 2990 N N . ARG A 1 378 ? 35.638 28.398 -32.090 1.00 39.75 378 ARG A N 1
ATOM 2991 C CA . ARG A 1 378 ? 35.798 27.162 -31.310 1.00 39.75 378 ARG A CA 1
ATOM 2992 C C . ARG A 1 378 ? 37.289 26.827 -31.252 1.00 39.75 378 ARG A C 1
ATOM 2994 O O . ARG A 1 378 ? 37.861 26.618 -32.321 1.00 39.75 378 ARG A O 1
ATOM 3001 N N . PRO A 1 379 ? 37.900 26.627 -30.076 1.00 37.72 379 PRO A N 1
ATOM 3002 C CA . PRO A 1 379 ? 39.020 25.717 -29.969 1.00 37.72 379 PRO A CA 1
ATOM 3003 C C . PRO A 1 379 ? 38.471 24.295 -29.836 1.00 37.72 379 PRO A C 1
ATOM 3005 O O . PRO A 1 379 ? 37.603 24.003 -29.011 1.00 37.72 379 PRO A O 1
ATOM 3008 N N . ALA A 1 380 ? 38.997 23.414 -30.683 1.00 44.16 380 ALA A N 1
ATOM 3009 C CA . ALA A 1 380 ? 39.062 21.985 -30.429 1.00 44.16 380 ALA A CA 1
ATOM 3010 C C . ALA A 1 380 ? 39.723 21.723 -29.062 1.00 44.16 380 ALA A C 1
ATOM 3012 O O . ALA A 1 380 ? 40.389 22.611 -28.541 1.00 44.16 380 ALA A O 1
ATOM 3013 N N . TRP A 1 381 ? 39.605 20.490 -28.564 1.00 41.34 381 TRP A N 1
ATOM 3014 C CA . TRP A 1 381 ? 40.078 19.940 -27.277 1.00 41.34 381 TRP A CA 1
ATOM 3015 C C . TRP A 1 381 ? 38.913 19.618 -26.336 1.00 41.34 381 TRP A C 1
ATOM 3017 O O . TRP A 1 381 ? 38.649 20.343 -25.392 1.00 41.34 381 TRP A O 1
ATOM 3027 N N . ILE A 1 382 ? 38.229 18.506 -26.616 1.00 36.84 382 ILE A N 1
ATOM 3028 C CA . ILE A 1 382 ? 37.906 17.424 -25.669 1.00 36.84 382 ILE A CA 1
ATOM 3029 C C . ILE A 1 382 ? 37.693 16.200 -26.569 1.00 36.84 382 ILE A C 1
ATOM 3031 O O . ILE A 1 382 ? 36.594 15.907 -27.015 1.00 36.84 382 ILE A O 1
ATOM 3035 N N . ASP A 1 383 ? 38.796 15.542 -26.905 1.00 38.06 383 ASP A N 1
ATOM 3036 C CA . ASP A 1 383 ? 38.812 14.185 -27.445 1.00 38.06 383 ASP A CA 1
ATOM 3037 C C . ASP A 1 383 ? 40.032 13.513 -26.822 1.00 38.06 383 ASP A C 1
ATOM 3039 O O . ASP A 1 383 ? 41.152 13.668 -27.305 1.00 38.06 383 ASP A O 1
ATOM 3043 N N . LYS A 1 384 ? 39.819 12.900 -25.651 1.00 39.94 384 LYS A N 1
ATOM 3044 C CA . LYS A 1 384 ? 40.679 11.897 -24.993 1.00 39.94 384 LYS A CA 1
ATOM 3045 C C . LYS A 1 384 ? 40.187 11.681 -23.565 1.00 39.94 384 LYS A C 1
ATOM 3047 O O . LYS A 1 384 ? 40.681 12.320 -22.655 1.00 39.94 384 LYS A O 1
ATOM 3052 N N . PHE A 1 385 ? 39.234 10.771 -23.378 1.00 32.25 385 PHE A N 1
ATOM 3053 C CA . PHE A 1 385 ? 39.151 9.907 -22.190 1.00 32.25 385 PHE A CA 1
ATOM 3054 C C . PHE A 1 385 ? 38.218 8.731 -22.501 1.00 32.25 385 PHE A C 1
ATOM 3056 O O . PHE A 1 385 ? 37.073 8.676 -22.078 1.00 32.25 385 PHE A O 1
ATOM 3063 N N . ASN A 1 386 ? 38.731 7.781 -23.280 1.00 31.95 386 ASN A N 1
ATOM 3064 C CA . ASN A 1 386 ? 38.160 6.445 -23.416 1.00 31.95 386 ASN A CA 1
ATOM 3065 C C . ASN A 1 386 ? 39.320 5.456 -23.441 1.00 31.95 386 ASN A C 1
ATOM 3067 O O . ASN A 1 386 ? 39.831 5.173 -24.509 1.00 31.95 386 ASN A O 1
ATOM 3071 N N . HIS A 1 387 ? 39.761 4.980 -22.275 1.00 37.53 387 HIS A N 1
ATOM 3072 C CA . HIS A 1 387 ? 40.513 3.730 -22.105 1.00 37.53 387 HIS A CA 1
ATOM 3073 C C . HIS A 1 387 ? 40.635 3.430 -20.608 1.00 37.53 387 HIS A C 1
ATOM 3075 O O . HIS A 1 387 ? 41.376 4.127 -19.929 1.00 37.53 387 HIS A O 1
ATOM 3081 N N . LEU A 1 388 ? 39.919 2.412 -20.106 1.00 31.75 388 LEU A N 1
ATOM 3082 C CA . LEU A 1 388 ? 40.361 1.498 -19.033 1.00 31.75 388 LEU A CA 1
ATOM 3083 C C . LEU A 1 388 ? 39.250 0.485 -18.698 1.00 31.75 388 LEU A C 1
ATOM 3085 O O . LEU A 1 388 ? 38.382 0.709 -17.862 1.00 31.75 388 LEU A O 1
ATOM 3089 N N . SER A 1 389 ? 39.308 -0.669 -19.364 1.00 39.28 389 SER A N 1
ATOM 3090 C CA . SER A 1 389 ? 38.584 -1.893 -19.016 1.00 39.28 389 SER A CA 1
ATO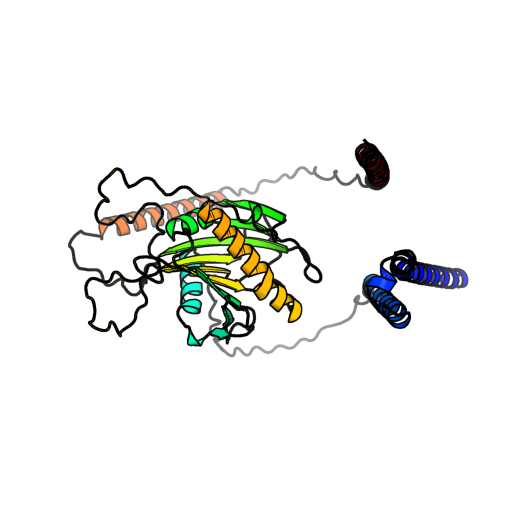M 3091 C C . SER A 1 389 ? 39.586 -3.040 -19.077 1.00 39.28 389 SER A C 1
ATOM 3093 O O . SER A 1 389 ? 39.922 -3.468 -20.175 1.00 39.28 389 SER A O 1
ATOM 3095 N N . LEU A 1 390 ? 40.118 -3.473 -17.922 1.00 38.34 390 LEU A N 1
ATOM 3096 C CA . LEU A 1 390 ? 40.761 -4.795 -17.749 1.00 38.34 390 LEU A CA 1
ATOM 3097 C C . LEU A 1 390 ? 41.163 -5.167 -16.300 1.00 38.34 390 LEU A C 1
ATOM 3099 O O . LEU A 1 390 ? 41.892 -6.132 -16.107 1.00 38.34 390 LEU A O 1
ATOM 3103 N N . ALA A 1 391 ? 40.662 -4.484 -15.260 1.00 36.69 391 ALA A N 1
ATOM 3104 C CA . ALA A 1 391 ? 41.007 -4.798 -13.858 1.00 36.69 391 ALA A CA 1
ATOM 3105 C C . ALA A 1 391 ? 39.898 -5.514 -13.045 1.00 36.69 391 ALA A C 1
ATOM 3107 O O . ALA A 1 391 ? 40.082 -5.809 -11.868 1.00 36.69 391 ALA A O 1
ATOM 3108 N N . SER A 1 392 ? 38.740 -5.836 -13.639 1.00 39.50 392 SER A N 1
ATOM 3109 C CA . SER A 1 392 ? 37.561 -6.306 -12.877 1.00 39.50 392 SER A CA 1
ATOM 3110 C C . SER A 1 392 ? 37.419 -7.832 -12.729 1.00 39.50 392 SER A C 1
ATOM 3112 O O . SER A 1 392 ? 36.552 -8.287 -11.979 1.00 39.50 392 SER A O 1
ATOM 3114 N N . VAL A 1 393 ? 38.222 -8.646 -13.421 1.00 41.62 393 VAL A N 1
ATOM 3115 C CA . VAL A 1 393 ? 38.018 -10.113 -13.448 1.00 41.62 393 VAL A CA 1
ATOM 3116 C C . VAL A 1 393 ? 38.870 -10.853 -12.406 1.00 41.62 393 VAL A C 1
ATOM 3118 O O . VAL A 1 393 ? 38.486 -11.921 -11.942 1.00 41.62 393 VAL A O 1
ATOM 3121 N N . VAL A 1 394 ? 39.973 -10.263 -11.938 1.00 41.66 394 VAL A N 1
ATOM 3122 C CA . VAL A 1 394 ? 40.845 -10.912 -10.939 1.00 41.66 394 VAL A CA 1
ATOM 3123 C C . VAL A 1 394 ? 40.357 -10.662 -9.500 1.00 41.66 394 VAL A C 1
ATOM 3125 O O . VAL A 1 394 ? 40.410 -11.567 -8.667 1.00 41.66 394 VAL A O 1
ATOM 3128 N N . GLY A 1 395 ? 39.766 -9.492 -9.218 1.00 36.06 395 GLY A N 1
ATOM 3129 C CA . GLY A 1 395 ? 39.308 -9.115 -7.870 1.00 36.06 395 GLY A CA 1
ATOM 3130 C C . GLY A 1 395 ? 38.100 -9.901 -7.339 1.00 36.06 395 GLY A C 1
ATOM 3131 O O . GLY A 1 395 ? 37.967 -10.102 -6.133 1.00 36.06 395 GLY A O 1
ATOM 3132 N N . THR A 1 396 ? 37.236 -10.413 -8.218 1.00 42.03 396 THR A N 1
ATOM 3133 C CA . THR A 1 396 ? 36.030 -11.159 -7.814 1.00 42.03 396 THR A CA 1
ATOM 3134 C C . THR A 1 396 ? 36.322 -12.610 -7.425 1.00 42.03 396 THR A C 1
ATOM 3136 O O . THR A 1 396 ? 35.623 -13.157 -6.573 1.00 42.03 396 THR A O 1
ATOM 3139 N N . SER A 1 397 ? 37.392 -13.223 -7.948 1.00 40.97 397 SER A N 1
ATOM 3140 C CA . SER A 1 397 ? 37.778 -14.591 -7.563 1.00 40.97 397 SER A CA 1
ATOM 3141 C C . SER A 1 397 ? 38.389 -14.660 -6.153 1.00 40.97 397 SER A C 1
ATOM 3143 O O . SER A 1 397 ? 38.064 -15.563 -5.380 1.00 40.97 397 SER A O 1
ATOM 3145 N N . MET A 1 398 ? 39.182 -13.656 -5.753 1.00 43.72 398 MET A N 1
ATOM 3146 C CA . MET A 1 398 ? 39.788 -13.605 -4.415 1.00 43.72 398 MET A CA 1
ATOM 3147 C C . MET A 1 398 ? 38.762 -13.346 -3.302 1.00 43.72 398 MET A C 1
ATOM 3149 O O . MET A 1 398 ? 38.855 -13.956 -2.234 1.00 43.72 398 MET A O 1
ATOM 3153 N N . ALA A 1 399 ? 37.740 -12.518 -3.546 1.00 42.44 399 ALA A N 1
ATOM 3154 C CA . ALA A 1 399 ? 36.697 -12.227 -2.555 1.00 42.44 399 ALA A CA 1
ATOM 3155 C C . ALA A 1 399 ? 35.833 -13.459 -2.206 1.00 42.44 399 ALA A C 1
ATOM 3157 O O . ALA A 1 399 ? 35.391 -13.622 -1.062 1.00 42.44 399 ALA A O 1
ATOM 3158 N N . ILE A 1 400 ? 35.638 -14.367 -3.170 1.00 47.69 400 ILE A N 1
ATOM 3159 C CA . ILE A 1 400 ? 34.887 -15.616 -2.977 1.00 47.69 400 ILE A CA 1
ATOM 3160 C C . ILE A 1 400 ? 35.716 -16.624 -2.163 1.00 47.69 400 ILE A C 1
ATOM 3162 O O . ILE A 1 400 ? 35.184 -17.250 -1.242 1.00 47.69 400 ILE A O 1
ATOM 3166 N N . CYS A 1 401 ? 37.027 -16.716 -2.409 1.00 45.06 401 CYS A N 1
ATOM 3167 C CA . CYS A 1 401 ? 37.926 -17.580 -1.636 1.00 45.06 401 CYS A CA 1
ATOM 3168 C C . CYS A 1 401 ? 38.079 -17.117 -0.173 1.00 45.06 401 CYS A C 1
ATOM 3170 O O . CYS A 1 401 ? 38.019 -17.939 0.746 1.00 45.06 401 CYS A O 1
ATOM 3172 N N . LEU A 1 402 ? 38.180 -15.803 0.068 1.00 44.34 402 LEU A N 1
ATOM 3173 C CA . LEU A 1 402 ? 38.231 -15.225 1.419 1.00 44.34 402 LEU A CA 1
ATOM 3174 C C . LEU A 1 402 ? 36.922 -15.436 2.198 1.00 44.34 402 LEU A C 1
ATOM 3176 O O . LEU A 1 402 ? 36.952 -15.795 3.379 1.00 44.34 402 LEU A O 1
ATOM 3180 N N . SER A 1 403 ? 35.770 -15.320 1.533 1.00 46.31 403 SER A N 1
ATOM 3181 C CA . SER A 1 403 ? 34.462 -15.550 2.164 1.00 46.31 403 SER A CA 1
ATOM 3182 C C . SER A 1 403 ? 34.255 -17.010 2.589 1.00 46.31 403 SER A C 1
ATOM 3184 O O . SER A 1 403 ? 33.646 -17.276 3.629 1.00 46.31 403 SER A O 1
ATOM 3186 N N . PHE A 1 404 ? 34.801 -17.974 1.837 1.00 57.00 404 PHE A N 1
ATOM 3187 C CA . PHE A 1 404 ? 34.698 -19.397 2.178 1.00 57.00 404 PHE A CA 1
ATOM 3188 C C . PHE A 1 404 ? 35.613 -19.787 3.352 1.00 57.00 404 PHE A C 1
ATOM 3190 O O . PHE A 1 404 ? 35.200 -20.543 4.238 1.00 57.00 404 PHE A O 1
ATOM 3197 N N . ALA A 1 405 ? 36.821 -19.218 3.419 1.00 55.88 405 ALA A N 1
ATOM 3198 C CA . ALA A 1 405 ? 37.762 -19.452 4.515 1.00 55.88 405 ALA A CA 1
ATOM 3199 C C . ALA A 1 405 ? 37.253 -18.888 5.857 1.00 55.88 405 ALA A C 1
ATOM 3201 O O . ALA A 1 405 ? 37.332 -19.563 6.888 1.00 55.88 405 ALA A O 1
ATOM 3202 N N . ILE A 1 406 ? 36.646 -17.693 5.847 1.00 61.50 406 ILE A N 1
ATOM 3203 C CA . ILE A 1 406 ? 36.072 -17.063 7.050 1.00 61.50 406 ILE A CA 1
ATOM 3204 C C . ILE A 1 406 ? 34.862 -17.860 7.560 1.00 61.50 406 ILE A C 1
ATOM 3206 O O . ILE A 1 406 ? 34.740 -18.113 8.762 1.00 61.50 406 ILE A O 1
ATOM 3210 N N . LYS A 1 407 ? 34.000 -18.343 6.656 1.00 59.12 407 LYS A N 1
ATOM 3211 C CA . LYS A 1 407 ? 32.810 -19.125 7.026 1.00 59.12 407 LYS A CA 1
ATOM 3212 C C . LYS A 1 407 ? 33.171 -20.488 7.628 1.00 59.12 407 LYS A C 1
ATOM 3214 O O . LYS A 1 407 ? 32.544 -20.906 8.601 1.00 59.12 407 LYS A O 1
ATOM 3219 N N . LYS A 1 408 ? 34.223 -21.145 7.123 1.00 60.94 408 LYS A N 1
ATOM 3220 C CA . LYS A 1 408 ? 34.732 -22.413 7.679 1.00 60.94 408 LYS A CA 1
ATOM 3221 C C . LYS A 1 408 ? 35.356 -22.223 9.070 1.00 60.94 408 LYS A C 1
ATOM 3223 O O . LYS A 1 408 ? 35.142 -23.046 9.958 1.00 60.94 408 LYS A O 1
ATOM 3228 N N . ARG A 1 409 ? 36.047 -21.099 9.306 1.00 56.22 409 ARG A N 1
ATOM 3229 C CA . ARG A 1 409 ? 36.636 -20.765 10.618 1.00 56.22 409 ARG A CA 1
ATOM 3230 C C . ARG A 1 409 ? 35.577 -20.447 11.684 1.00 56.22 409 ARG A C 1
ATOM 3232 O O . ARG A 1 409 ? 35.768 -20.782 12.851 1.00 56.22 409 ARG A O 1
ATOM 3239 N N . LEU A 1 410 ? 34.447 -19.854 11.289 1.00 56.53 410 LEU A N 1
ATOM 3240 C CA . LEU A 1 410 ? 33.311 -19.588 12.184 1.00 56.53 410 LEU A CA 1
ATOM 3241 C C . LEU A 1 410 ? 32.500 -20.851 12.516 1.00 56.53 410 LEU A C 1
ATOM 3243 O O . LEU A 1 410 ? 32.013 -20.975 13.638 1.00 56.53 410 LEU A O 1
ATOM 3247 N N . ALA A 1 411 ? 32.397 -21.804 11.584 1.00 59.09 411 ALA A N 1
ATOM 3248 C CA . ALA A 1 411 ? 31.750 -23.093 11.834 1.00 59.09 411 ALA A CA 1
ATOM 3249 C C . ALA A 1 411 ? 32.511 -23.920 12.889 1.00 59.09 411 ALA A C 1
ATOM 3251 O O . ALA A 1 411 ? 31.906 -24.347 13.871 1.00 59.09 411 ALA A O 1
ATOM 3252 N N . ASN A 1 412 ? 33.843 -24.014 12.779 1.00 52.47 412 ASN A N 1
ATOM 3253 C CA . ASN A 1 412 ? 34.667 -24.724 13.770 1.00 52.47 412 ASN A CA 1
ATOM 3254 C C . ASN A 1 412 ? 34.640 -24.077 15.167 1.00 52.47 412 ASN A C 1
ATOM 3256 O O . ASN A 1 412 ? 34.799 -24.771 16.168 1.00 52.47 412 ASN A O 1
ATOM 3260 N N . ARG A 1 413 ? 34.419 -22.756 15.274 1.00 53.56 413 ARG A N 1
ATOM 3261 C CA . ARG A 1 413 ? 34.255 -22.096 16.584 1.00 53.56 413 ARG A CA 1
ATOM 3262 C C . ARG A 1 413 ? 32.913 -22.414 17.246 1.00 53.56 413 ARG A C 1
ATOM 3264 O O . ARG A 1 413 ? 32.862 -22.476 18.467 1.00 53.56 413 ARG A O 1
ATOM 3271 N N . ARG A 1 414 ? 31.845 -22.641 16.473 1.00 52.78 414 ARG A N 1
ATOM 3272 C CA . ARG A 1 414 ? 30.523 -22.985 17.026 1.00 52.78 414 ARG A CA 1
ATOM 3273 C C . ARG A 1 414 ? 30.436 -24.423 17.523 1.00 52.78 414 ARG A C 1
ATOM 3275 O O . ARG A 1 414 ? 29.709 -24.670 18.476 1.00 52.78 414 ARG A O 1
ATOM 3282 N N . GLU A 1 415 ? 31.184 -25.349 16.930 1.00 54.06 415 GLU A N 1
ATOM 3283 C CA . GLU A 1 415 ? 31.260 -26.719 17.452 1.00 54.06 415 GLU A CA 1
ATOM 3284 C C . GLU A 1 415 ? 32.048 -26.788 18.762 1.00 54.06 415 GLU A C 1
ATOM 3286 O O . GLU A 1 415 ? 31.653 -27.518 19.662 1.00 54.06 415 GLU A O 1
ATOM 3291 N N . LYS A 1 416 ? 33.084 -25.959 18.936 1.00 48.34 416 LYS A N 1
ATOM 3292 C CA . LYS A 1 416 ? 33.891 -25.957 20.166 1.00 48.34 416 LYS A CA 1
ATOM 3293 C C . LYS A 1 416 ? 33.153 -25.414 21.401 1.00 48.34 416 LYS A C 1
ATOM 3295 O O . LYS A 1 416 ? 33.500 -25.787 22.510 1.00 48.34 416 LYS A O 1
ATOM 3300 N N . VAL A 1 417 ? 32.130 -24.578 21.209 1.00 56.03 417 VAL A N 1
ATOM 3301 C CA . VAL A 1 417 ? 31.280 -24.028 22.289 1.00 56.03 417 VAL A CA 1
ATOM 3302 C C . VAL A 1 417 ? 30.120 -24.968 22.649 1.00 56.03 417 VAL A C 1
ATOM 3304 O O . VAL A 1 417 ? 29.447 -24.757 23.643 1.00 56.03 417 VAL A O 1
ATOM 3307 N N . ARG A 1 418 ? 29.864 -26.017 21.857 1.00 45.41 418 ARG A N 1
ATOM 3308 C CA . ARG A 1 418 ? 28.791 -26.989 22.133 1.00 45.41 418 ARG A CA 1
ATOM 3309 C C . ARG A 1 418 ? 29.256 -28.171 23.002 1.00 45.41 418 ARG A C 1
ATOM 3311 O O . ARG A 1 418 ? 28.427 -28.965 23.424 1.00 45.41 418 ARG A O 1
ATOM 3318 N N . TRP A 1 419 ? 30.561 -28.291 23.243 1.00 51.78 419 TRP A N 1
ATOM 3319 C CA . TRP A 1 419 ? 31.178 -29.375 24.021 1.00 51.78 419 TRP A CA 1
ATOM 3320 C C . TRP A 1 419 ? 31.930 -28.878 25.268 1.00 51.78 419 TRP A C 1
ATOM 3322 O O . TRP A 1 419 ? 32.726 -29.617 25.842 1.00 51.78 419 TRP A O 1
ATOM 3332 N N . MET A 1 420 ? 31.680 -27.631 25.669 1.00 42.28 420 MET A N 1
ATOM 3333 C CA . MET A 1 420 ? 31.930 -27.096 27.010 1.00 42.28 420 MET A CA 1
ATOM 3334 C C . MET A 1 420 ? 30.577 -26.711 27.586 1.00 42.28 420 MET A C 1
ATOM 3336 O O . MET A 1 420 ? 30.388 -26.932 28.798 1.00 42.28 420 MET A O 1
#

Secondary structure (DSSP, 8-state):
-HHHHHHHHHHHHHHHHHHHHHHHHHHHHHHHTSTTHHHHT--HHHHHHHHHHHHHHHHHHHSTTSS-----------------------------------HHHHHHHHHHHHT-GGGEEE-S-BTTEEEEEESS-TTEEEEEEEE-TTS---HHHHHHHHHHS-HHHH-TTEEEEEEEETTEEEEEEPPBTTBPPEEEEEEEEEEEEPPP--S---TT-TT-PPPPEEEEEEEE--BTTB--S---S-EEEEEEE-SSSS-EEEEEEEE-GGG-S--HHHHHHIIIIIHHHHHHHHHHHHTTSPPPPPPSS---TT---TTSPPB---GGG----------HHHHHHHHHHHHHHHHHHHHHHHHHHHT------PPP----------STTHHHHHHHHHHHHHHHHHHHHHHHTS--

InterPro domains:
  IPR023393 START-like domain superfamily [G3DSA:3.30.530.20] (102-303)